Protein 6KY9 (pdb70)

Radius of gyration: 21.38 Å; Cα contacts (8 Å, |Δi|>4): 1194; chains: 3; bounding box: 53×60×52 Å

Organism: African swine fever virus (NCBI:txid10497)

B-factor: mean 18.31, std 10.38, range [3.38, 74.43]

Structure (mmCIF, N/CA/C/O backbone):
data_6KY9
#
_entry.id   6KY9
#
_cell.length_a   57.418
_cell.length_b   57.418
_cell.length_c   149.529
_cell.angle_alpha   90.000
_cell.angle_beta   90.000
_cell.angle_gamma   90.000
#
_symmetry.space_group_name_H-M   'P 43'
#
loop_
_entity.id
_entity.type
_entity.pdbx_description
1 polymer E165R
2 non-polymer "2'-DEOXYURIDINE 5'-MONOPHOSPHATE"
3 water water
#
loop_
_atom_site.group_PDB
_atom_site.id
_atom_site.type_symbol
_atom_site.label_atom_id
_atom_site.label_alt_id
_atom_site.label_comp_id
_atom_site.label_asym_id
_atom_site.label_entity_id
_atom_site.label_seq_id
_atom_site.pdbx_PDB_ins_code
_atom_site.Cartn_x
_atom_site.Cartn_y
_atom_site.Cartn_z
_atom_site.occupancy
_atom_site.B_iso_or_equiv
_atom_site.auth_seq_id
_atom_site.auth_comp_id
_atom_site.auth_asym_id
_atom_site.auth_atom_id
_atom_site.pdbx_PDB_model_num
ATOM 1 N N . ALA A 1 2 ? 26.928 -20.455 -1.125 1.00 29.75 2 ALA A N 1
ATOM 2 C CA . ALA A 1 2 ? 26.308 -19.558 -0.158 1.00 25.90 2 ALA A CA 1
ATOM 3 C C . ALA A 1 2 ? 24.803 -19.792 -0.083 1.00 17.04 2 ALA A C 1
ATOM 4 O O . ALA A 1 2 ? 24.206 -20.362 -0.996 1.00 17.35 2 ALA A O 1
ATOM 6 N N . THR A 1 3 ? 24.200 -19.351 1.018 1.00 13.13 3 THR A N 1
ATOM 7 C CA . THR A 1 3 ? 22.760 -19.429 1.220 1.00 12.25 3 THR A CA 1
ATOM 8 C C . THR A 1 3 ? 22.263 -18.058 1.647 1.00 9.38 3 THR A C 1
ATOM 9 O O . THR A 1 3 ? 22.801 -17.466 2.588 1.00 14.51 3 THR A O 1
ATOM 13 N N . ASN A 1 4 ? 21.244 -17.552 0.959 1.00 11.10 4 ASN A N 1
ATOM 14 C CA . ASN A 1 4 ? 20.746 -16.212 1.226 1.00 9.43 4 ASN A CA 1
ATOM 15 C C . ASN A 1 4 ? 19.227 -16.203 1.185 1.00 10.50 4 ASN A C 1
ATOM 16 O O . ASN A 1 4 ? 18.605 -16.920 0.398 1.00 10.85 4 ASN A O 1
ATOM 21 N N . PHE A 1 5 ? 18.642 -15.376 2.045 1.00 9.58 5 PHE A N 1
ATOM 22 C CA . PHE A 1 5 ? 17.210 -15.129 2.062 1.00 8.15 5 PHE A CA 1
ATOM 23 C C . PHE A 1 5 ? 16.914 -13.770 1.443 1.00 8.67 5 PHE A C 1
ATOM 24 O O . PHE A 1 5 ? 17.754 -12.867 1.448 1.00 10.66 5 PHE A O 1
ATOM 32 N N . PHE A 1 6 ? 15.706 -13.637 0.905 1.00 8.80 6 PHE A N 1
ATOM 33 C CA . PHE A 1 6 ? 15.230 -12.392 0.317 1.00 9.47 6 PHE A CA 1
ATOM 34 C C . PHE A 1 6 ? 13.826 -12.140 0.840 1.00 8.02 6 PHE A C 1
ATOM 35 O O . PHE A 1 6 ? 12.925 -12.951 0.606 1.00 9.99 6 PHE A O 1
ATOM 43 N N . ILE A 1 7 ? 13.646 -11.033 1.554 1.00 8.33 7 ILE A N 1
ATOM 44 C CA . ILE A 1 7 ? 12.389 -10.713 2.218 1.00 7.46 7 ILE A CA 1
ATOM 45 C C . ILE A 1 7 ? 11.892 -9.377 1.692 1.00 6.31 7 ILE A C 1
ATOM 46 O O . ILE A 1 7 ? 12.636 -8.390 1.688 1.00 8.06 7 ILE A O 1
ATOM 51 N N . GLN A 1 8 ? 10.634 -9.345 1.258 1.00 7.07 8 GLN A N 1
ATOM 52 C CA . GLN A 1 8 ? 10.039 -8.142 0.687 1.00 7.28 8 GLN A CA 1
ATOM 53 C C . GLN A 1 8 ? 8.759 -7.816 1.443 1.00 6.75 8 GLN A C 1
ATOM 54 O O . GLN A 1 8 ? 7.821 -8.640 1.455 1.00 5.79 8 GLN A O 1
ATOM 60 N N . PRO A 1 9 ? 8.665 -6.652 2.081 1.00 6.80 9 PRO A N 1
ATOM 61 C CA . PRO A 1 9 ? 7.400 -6.259 2.708 1.00 6.82 9 PRO A CA 1
ATOM 62 C C . PRO A 1 9 ? 6.382 -5.862 1.651 1.00 8.94 9 PRO A C 1
ATOM 63 O O . PRO A 1 9 ? 6.723 -5.249 0.637 1.00 9.17 9 PRO A O 1
ATOM 67 N N . ILE A 1 10 ? 5.120 -6.225 1.887 1.00 10.40 10 ILE A N 1
ATOM 68 C CA . ILE A 1 10 ? 4.061 -5.940 0.929 1.00 11.87 10 ILE A CA 1
ATOM 69 C C . ILE A 1 10 ? 2.931 -5.117 1.539 1.00 17.10 10 ILE A C 1
ATOM 70 O O . ILE A 1 10 ? 1.873 -4.981 0.924 1.00 27.84 10 ILE A O 1
ATOM 75 N N . THR A 1 11 ? 3.129 -4.559 2.735 1.00 18.59 11 THR A N 1
ATOM 76 C CA . THR A 1 11 ? 2.181 -3.615 3.318 1.00 22.17 11 THR A CA 1
ATOM 77 C C . THR A 1 11 ? 2.944 -2.472 3.974 1.00 27.46 11 THR A C 1
ATOM 78 O O . THR A 1 11 ? 4.171 -2.505 4.104 1.00 22.28 11 THR A O 1
ATOM 82 N N . GLU A 1 12 ? 2.190 -1.455 4.399 1.00 24.52 12 GLU A N 1
ATOM 83 C CA . GLU A 1 12 ? 2.789 -0.294 5.051 1.00 19.57 12 GLU A CA 1
ATOM 84 C C . GLU A 1 12 ? 3.379 -0.663 6.404 1.00 20.13 12 GLU A C 1
ATOM 85 O O . GLU A 1 12 ? 4.520 -0.301 6.716 1.00 21.61 12 GLU A O 1
ATOM 91 N N . GLU A 1 13 ? 2.605 -1.369 7.231 1.00 18.84 13 GLU A N 1
ATOM 92 C CA . GLU A 1 13 ? 3.107 -1.791 8.533 1.00 22.46 13 GLU A CA 1
ATOM 93 C C . GLU A 1 13 ? 4.331 -2.685 8.393 1.00 25.68 13 GLU A C 1
ATOM 94 O O . GLU A 1 13 ? 5.236 -2.635 9.235 1.00 25.97 13 GLU A O 1
ATOM 100 N N . ALA A 1 14 ? 4.382 -3.500 7.337 1.00 18.20 14 ALA A N 1
ATOM 101 C CA . ALA A 1 14 ? 5.531 -4.375 7.138 1.00 17.44 14 ALA A CA 1
ATOM 102 C C . ALA A 1 14 ? 6.776 -3.580 6.763 1.00 11.71 14 ALA A C 1
ATOM 103 O O . ALA A 1 14 ? 7.888 -3.931 7.173 1.00 12.12 14 ALA A O 1
ATOM 105 N N . GLU A 1 15 ? 6.611 -2.502 5.991 1.00 13.06 15 GLU A N 1
ATOM 106 C CA . GLU A 1 15 ? 7.766 -1.700 5.597 1.00 12.01 15 GLU A CA 1
ATOM 107 C C . GLU A 1 15 ? 8.466 -1.090 6.804 1.00 15.44 15 GLU A C 1
ATOM 108 O O . GLU A 1 15 ? 9.691 -0.916 6.787 1.00 14.65 15 GLU A O 1
ATOM 114 N N . ALA A 1 16 ? 7.712 -0.768 7.858 1.00 13.45 16 ALA A N 1
ATOM 115 C CA . ALA A 1 16 ? 8.316 -0.184 9.051 1.00 16.51 16 ALA A CA 1
ATOM 116 C C . ALA A 1 16 ? 9.297 -1.142 9.714 1.00 15.42 16 ALA A C 1
ATOM 117 O O . ALA A 1 16 ? 10.282 -0.702 10.317 1.00 17.98 16 ALA A O 1
ATOM 119 N N . TYR A 1 17 ? 9.051 -2.448 9.614 1.00 12.24 17 TYR A N 1
ATOM 120 C CA . TYR A 1 17 ? 9.933 -3.444 10.203 1.00 11.47 17 TYR A CA 1
ATOM 121 C C . TYR A 1 17 ? 10.927 -4.027 9.208 1.00 9.09 17 TYR A C 1
ATOM 122 O O . TYR A 1 17 ? 11.889 -4.680 9.629 1.00 11.89 17 TYR A O 1
ATOM 131 N N . TYR A 1 18 ? 10.737 -3.789 7.912 1.00 11.27 18 TYR A N 1
ATOM 132 C CA . TYR A 1 18 ? 11.615 -4.314 6.868 1.00 11.46 18 TYR A CA 1
ATOM 133 C C . TYR A 1 18 ? 12.080 -3.185 5.954 1.00 12.24 18 TYR A C 1
ATOM 134 O O . TYR A 1 18 ? 11.671 -3.103 4.790 1.00 11.62 18 TYR A O 1
ATOM 143 N N . PRO A 1 19 ? 12.941 -2.297 6.446 1.00 13.35 19 PRO A N 1
ATOM 144 C CA . PRO A 1 19 ? 13.550 -1.303 5.562 1.00 17.21 19 PRO A CA 1
ATOM 145 C C . PRO A 1 19 ? 14.621 -1.951 4.704 1.00 12.08 19 PRO A C 1
ATOM 146 O O . PRO A 1 19 ? 15.242 -2.940 5.124 1.00 13.05 19 PRO A O 1
ATOM 150 N N . PRO A 1 20 ? 14.858 -1.437 3.498 1.00 8.71 20 PRO A N 1
ATOM 151 C CA . PRO A 1 20 ? 15.855 -2.058 2.614 1.00 13.16 20 PRO A CA 1
ATOM 152 C C . PRO A 1 20 ? 17.225 -2.114 3.276 1.00 16.84 20 PRO A C 1
ATOM 153 O O . PRO A 1 20 ? 17.746 -1.103 3.751 1.00 16.90 20 PRO A O 1
ATOM 157 N N . SER A 1 21 ? 17.802 -3.313 3.307 1.00 13.54 21 SER A N 1
ATOM 158 C CA . SER A 1 21 ? 19.093 -3.535 3.947 1.00 17.31 21 SER A CA 1
ATOM 159 C C . SER A 1 21 ? 19.597 -4.915 3.550 1.00 16.61 21 SER A C 1
ATOM 160 O O . SER A 1 21 ? 18.850 -5.747 3.029 1.00 16.37 21 SER A O 1
ATOM 163 N N . VAL A 1 22 ? 20.885 -5.139 3.794 1.00 16.84 22 VAL A N 1
ATOM 164 C CA . VAL A 1 22 ? 21.516 -6.446 3.642 1.00 14.36 22 VAL A CA 1
ATOM 165 C C . VAL A 1 22 ? 22.011 -6.849 5.023 1.00 24.23 22 VAL A C 1
ATOM 166 O O . VAL A 1 22 ? 22.932 -6.226 5.565 1.00 28.62 22 VAL A O 1
ATOM 170 N N . ILE A 1 23 ? 21.398 -7.876 5.602 1.00 17.29 23 ILE A N 1
ATOM 171 C CA . ILE A 1 23 ? 21.688 -8.292 6.970 1.00 17.92 23 ILE A CA 1
ATOM 172 C C . ILE A 1 23 ? 22.625 -9.491 6.937 1.00 21.50 23 ILE A C 1
ATOM 173 O O . ILE A 1 23 ? 22.357 -10.483 6.249 1.00 23.20 23 ILE A O 1
ATOM 178 N N . THR A 1 24 ? 23.725 -9.399 7.681 1.00 27.58 24 THR A N 1
ATOM 179 C CA . THR A 1 24 ? 24.708 -10.469 7.764 1.00 26.00 24 THR A CA 1
ATOM 180 C C . THR A 1 24 ? 24.438 -11.341 8.985 1.00 29.16 24 THR A C 1
ATOM 181 O O . THR A 1 24 ? 24.090 -10.840 10.056 1.00 34.35 24 THR A O 1
ATOM 185 N N . ASN A 1 25 ? 24.581 -12.653 8.809 1.00 19.12 25 ASN A N 1
ATOM 186 C CA . ASN A 1 25 ? 24.371 -13.615 9.892 1.00 24.64 25 ASN A CA 1
ATOM 187 C C . ASN A 1 25 ? 25.718 -14.047 10.475 1.00 18.82 25 ASN A C 1
ATOM 188 O O . ASN A 1 25 ? 26.165 -15.185 10.329 1.00 19.10 25 ASN A O 1
ATOM 193 N N . LYS A 1 26 ? 26.370 -13.104 11.157 1.00 30.07 26 LYS A N 1
ATOM 194 C CA . LYS A 1 26 ? 27.700 -13.388 11.685 1.00 27.01 26 LYS A CA 1
ATOM 195 C C . LYS A 1 26 ? 27.647 -14.328 12.884 1.00 26.47 26 LYS A C 1
ATOM 196 O O . LYS A 1 26 ? 28.611 -15.061 13.135 1.00 30.55 26 LYS A O 1
ATOM 202 N N . ARG A 1 27 ? 26.539 -14.335 13.627 1.00 30.62 27 ARG A N 1
ATOM 203 C CA . ARG A 1 27 ? 26.358 -15.338 14.669 1.00 30.31 27 ARG A CA 1
ATOM 204 C C . ARG A 1 27 ? 26.071 -16.719 14.097 1.00 27.30 27 ARG A C 1
ATOM 205 O O . ARG A 1 27 ? 26.140 -17.706 14.840 1.00 27.34 27 ARG A O 1
ATOM 213 N N . LYS A 1 28 ? 25.733 -16.798 12.808 1.00 21.39 28 LYS A N 1
ATOM 214 C CA . LYS A 1 28 ? 25.575 -18.061 12.093 1.00 18.65 28 LYS A CA 1
ATOM 215 C C . LYS A 1 28 ? 24.451 -18.906 12.687 1.00 22.26 28 LYS A C 1
ATOM 216 O O . LYS A 1 28 ? 24.556 -20.128 12.831 1.00 22.21 28 LYS A O 1
ATOM 222 N N . ASP A 1 29 ? 23.356 -18.237 13.027 1.00 14.10 29 ASP A N 1
ATOM 223 C CA . ASP A 1 29 ? 22.147 -18.928 13.432 1.00 16.50 29 ASP A CA 1
ATOM 224 C C . ASP A 1 29 ? 21.467 -19.558 12.224 1.00 12.11 29 ASP A C 1
ATOM 225 O O . ASP A 1 29 ? 21.625 -19.110 11.085 1.00 17.37 29 ASP A O 1
ATOM 230 N N . LEU A 1 30 ? 20.698 -20.612 12.487 1.00 13.09 30 LEU A N 1
ATOM 231 C CA . LEU A 1 30 ? 20.043 -21.332 11.406 1.00 10.51 30 LEU A CA 1
ATOM 232 C C . LEU A 1 30 ? 18.726 -20.688 10.995 1.00 8.46 30 LEU A C 1
ATOM 233 O O . LEU A 1 30 ? 18.312 -20.826 9.839 1.00 11.60 30 LEU A O 1
ATOM 238 N N . GLY A 1 31 ? 18.063 -19.983 11.909 1.00 9.59 31 GLY A N 1
ATOM 239 C CA . GLY A 1 31 ? 16.749 -19.420 11.658 1.00 8.42 31 GLY A CA 1
ATOM 240 C C . GLY A 1 31 ? 16.804 -17.921 11.443 1.00 11.68 31 GLY A C 1
ATOM 241 O O . GLY A 1 31 ? 17.613 -17.222 12.055 1.00 11.30 31 GLY A O 1
ATOM 242 N N . VAL A 1 32 ? 15.932 -17.431 10.568 1.00 8.70 32 VAL A N 1
ATOM 243 C CA . VAL A 1 32 ? 15.787 -16.007 10.294 1.00 7.54 32 VAL A CA 1
ATOM 244 C C . VAL A 1 32 ? 14.487 -15.553 10.944 1.00 7.07 32 VAL A C 1
ATOM 245 O O . VAL A 1 32 ? 13.395 -15.945 10.509 1.00 9.02 32 VAL A O 1
ATOM 249 N N . ASP A 1 33 ? 14.599 -14.726 11.982 1.00 8.44 33 ASP A N 1
ATOM 250 C CA . ASP A 1 33 ? 13.419 -14.247 12.692 1.00 8.56 33 ASP A CA 1
ATOM 251 C C . ASP A 1 33 ? 12.607 -13.298 11.815 1.00 11.62 33 ASP A C 1
ATOM 252 O O . ASP A 1 33 ? 13.157 -12.492 11.062 1.00 11.06 33 ASP A O 1
ATOM 257 N N . VAL A 1 34 ? 11.281 -13.389 11.928 1.00 8.01 34 VAL A N 1
ATOM 258 C CA . VAL A 1 34 ? 10.372 -12.648 11.053 1.00 5.76 34 VAL A CA 1
ATOM 259 C C . VAL A 1 34 ? 9.219 -12.102 11.887 1.00 7.91 34 VAL A C 1
ATOM 260 O O . VAL A 1 34 ? 8.662 -12.809 12.733 1.00 8.34 34 VAL A O 1
ATOM 264 N N . TYR A 1 35 ? 8.856 -10.843 11.636 1.00 8.10 35 TYR A N 1
ATOM 265 C CA . TYR A 1 35 ? 7.990 -10.071 12.522 1.00 7.14 35 TYR A CA 1
ATOM 266 C C . TYR A 1 35 ? 6.505 -10.334 12.275 1.00 9.66 35 TYR A C 1
ATOM 267 O O . TYR A 1 35 ? 6.095 -10.818 11.218 1.00 12.30 35 TYR A O 1
ATOM 276 N N . CYS A 1 36 ? 5.696 -9.963 13.268 1.00 9.58 36 CYS A N 1
ATOM 277 C CA . CYS A 1 36 ? 4.250 -9.963 13.105 1.00 9.69 36 CYS A CA 1
ATOM 278 C C . CYS A 1 36 ? 3.771 -8.704 12.383 1.00 15.32 36 CYS A C 1
ATOM 279 O O . CYS A 1 36 ? 2.781 -8.759 11.643 1.00 21.84 36 CYS A O 1
ATOM 282 N N . CYS A 1 37 ? 4.452 -7.572 12.604 1.00 20.56 37 CYS A N 1
ATOM 283 C CA . CYS A 1 37 ? 4.252 -6.302 11.906 1.00 20.26 37 CYS A CA 1
ATOM 284 C C . CYS A 1 37 ? 2.982 -5.566 12.322 1.00 20.44 37 CYS A C 1
ATOM 285 O O . CYS A 1 37 ? 2.796 -4.399 11.958 1.00 19.68 37 CYS A O 1
ATOM 288 N N . SER A 1 38 ? 2.116 -6.212 13.099 1.00 17.92 38 SER A N 1
ATOM 289 C CA . SER A 1 38 ? 0.873 -5.594 13.541 1.00 19.85 38 SER A CA 1
ATOM 290 C C . SER A 1 38 ? 0.384 -6.299 14.795 1.00 17.89 38 SER A C 1
ATOM 291 O O . SER A 1 38 ? 0.515 -7.521 14.917 1.00 18.00 38 SER A O 1
ATOM 294 N N . ASP A 1 39 ? -0.170 -5.520 15.720 1.00 16.21 39 ASP A N 1
ATOM 295 C CA . ASP A 1 39 ? -0.836 -6.102 16.875 1.00 16.69 39 ASP A CA 1
ATOM 296 C C . ASP A 1 39 ? -1.972 -7.003 16.412 1.00 16.78 39 ASP A C 1
ATOM 297 O O . ASP A 1 39 ? -2.685 -6.689 15.455 1.00 18.38 39 ASP A O 1
ATOM 302 N N . LEU A 1 40 ? -2.136 -8.134 17.092 1.00 13.69 40 LEU A N 1
ATOM 303 C CA . LEU A 1 40 ? -3.210 -9.056 16.765 1.00 12.06 40 LEU A CA 1
ATOM 304 C C . LEU A 1 40 ? -3.567 -9.862 18.003 1.00 6.85 40 LEU A C 1
ATOM 305 O O . LEU A 1 40 ? -2.737 -10.064 18.893 1.00 10.05 40 LEU A O 1
ATOM 310 N N . VAL A 1 41 ? -4.816 -10.313 18.052 1.00 8.06 41 VAL A N 1
ATOM 311 C CA . VAL A 1 41 ? -5.313 -11.145 19.140 1.00 6.79 41 VAL A CA 1
ATOM 312 C C . VAL A 1 41 ? -5.553 -12.539 18.583 1.00 7.38 41 VAL A C 1
ATOM 313 O O . VAL A 1 41 ? -6.292 -12.708 17.605 1.00 11.79 41 VAL A O 1
ATOM 317 N N . LEU A 1 42 ? -4.919 -13.535 19.195 1.00 5.44 42 LEU A N 1
ATOM 318 C CA . LEU A 1 42 ? -5.086 -14.927 18.797 1.00 8.18 42 LEU A CA 1
ATOM 319 C C . LEU A 1 42 ? -6.213 -15.535 19.622 1.00 6.96 42 LEU A C 1
ATOM 320 O O . LEU A 1 42 ? -6.089 -15.682 20.842 1.00 7.49 42 LEU A O 1
ATOM 325 N N . GLN A 1 43 ? -7.313 -15.878 18.960 1.00 6.80 43 GLN A N 1
ATOM 326 C CA . GLN A 1 43 ? -8.442 -16.501 19.627 1.00 11.72 43 GLN A CA 1
ATOM 327 C C . GLN A 1 43 ? -8.150 -17.972 19.902 1.00 9.13 43 GLN A C 1
ATOM 328 O O . GLN A 1 43 ? -7.320 -18.585 19.226 1.00 7.50 43 GLN A O 1
ATOM 334 N N . PRO A 1 44 ? -8.805 -18.558 20.905 1.00 7.83 44 PRO A N 1
ATOM 335 C CA . PRO A 1 44 ? -8.690 -20.006 21.107 1.00 6.05 44 PRO A CA 1
ATOM 336 C C . PRO A 1 44 ? -9.030 -20.755 19.825 1.00 7.07 44 PRO A C 1
ATOM 337 O O . PRO A 1 44 ? -9.957 -20.391 19.098 1.00 9.63 44 PRO A O 1
ATOM 341 N N . GLY A 1 45 ? -8.249 -21.791 19.533 1.00 7.46 45 GLY A N 1
ATOM 342 C CA . GLY A 1 45 ? -8.415 -22.525 18.295 1.00 9.16 45 GLY A CA 1
ATOM 343 C C . GLY A 1 45 ? -7.510 -22.022 17.189 1.00 9.09 45 GLY A C 1
ATOM 344 O O . GLY A 1 45 ? -6.456 -21.437 17.460 1.00 6.76 45 GLY A O 1
ATOM 345 N N . LEU A 1 46 ? -7.921 -22.223 15.940 1.00 6.42 46 LEU A N 1
ATOM 346 C CA . LEU A 1 46 ? -7.083 -21.891 14.796 1.00 6.10 46 LEU A CA 1
ATOM 347 C C . LEU A 1 46 ? -7.114 -20.397 14.498 1.00 5.64 46 LEU A C 1
ATOM 348 O O . LEU A 1 46 ? -8.173 -19.763 14.529 1.00 8.12 46 LEU A O 1
ATOM 353 N N . ASN A 1 47 ? -5.940 -19.842 14.197 1.00 4.85 47 ASN A N 1
ATOM 354 C CA . ASN A 1 47 ? -5.795 -18.457 13.769 1.00 6.84 47 ASN A CA 1
ATOM 355 C C . ASN A 1 47 ? -4.951 -18.416 12.505 1.00 8.34 47 ASN A C 1
ATOM 356 O O . ASN A 1 47 ? -3.866 -19.006 12.461 1.00 8.46 47 ASN A O 1
ATOM 361 N N . ILE A 1 48 ? -5.444 -17.722 11.486 1.00 9.13 48 ILE A N 1
ATOM 362 C CA . ILE A 1 48 ? -4.676 -17.472 10.272 1.00 10.94 48 ILE A CA 1
ATOM 363 C C . ILE A 1 48 ? -3.969 -16.134 10.434 1.00 11.58 48 ILE A C 1
AT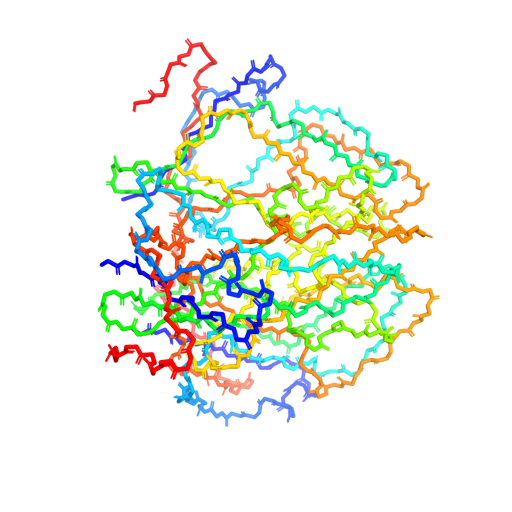OM 364 O O . ILE A 1 48 ? -4.619 -15.097 10.607 1.00 16.35 48 ILE A O 1
ATOM 369 N N . VAL A 1 49 ? -2.640 -16.152 10.384 1.00 9.16 49 VAL A N 1
ATOM 370 C CA . VAL A 1 49 ? -1.828 -14.959 10.586 1.00 8.78 49 VAL A CA 1
ATOM 371 C C . VAL A 1 49 ? -1.077 -14.670 9.296 1.00 10.14 49 VAL A C 1
ATOM 372 O O . VAL A 1 49 ? -0.323 -15.519 8.804 1.00 11.03 49 VAL A O 1
ATOM 376 N N . ARG A 1 50 ? -1.281 -13.477 8.751 1.00 9.53 50 ARG A N 1
ATOM 377 C CA . ARG A 1 50 ? -0.552 -13.033 7.574 1.00 9.18 50 ARG A CA 1
ATOM 378 C C . ARG A 1 50 ? 0.736 -12.349 8.012 1.00 13.49 50 ARG A C 1
ATOM 379 O O . ARG A 1 50 ? 0.722 -11.503 8.912 1.00 13.25 50 ARG A O 1
ATOM 387 N N . LEU A 1 51 ? 1.848 -12.726 7.386 1.00 8.23 51 LEU A N 1
ATOM 388 C CA . LEU A 1 51 ? 3.140 -12.149 7.725 1.00 7.35 51 LEU A CA 1
ATOM 389 C C . LEU A 1 51 ? 3.478 -10.921 6.891 1.00 9.17 51 LEU A C 1
ATOM 390 O O . LEU A 1 51 ? 4.477 -10.255 7.181 1.00 9.71 51 LEU A O 1
ATOM 395 N N . HIS A 1 52 ? 2.675 -10.616 5.870 1.00 8.77 52 HIS A N 1
ATOM 396 C CA . HIS A 1 52 ? 2.804 -9.388 5.084 1.00 11.10 52 HIS A CA 1
ATOM 397 C C . HIS A 1 52 ? 4.156 -9.293 4.387 1.00 11.29 52 HIS A C 1
ATOM 398 O O . HIS A 1 52 ? 4.678 -8.197 4.169 1.00 9.05 52 HIS A O 1
ATOM 405 N N . ILE A 1 53 ? 4.732 -10.438 4.025 1.00 6.58 53 ILE A N 1
ATOM 406 C CA . ILE A 1 53 ? 6.007 -10.481 3.322 1.00 4.90 53 ILE A CA 1
ATOM 407 C C . ILE A 1 53 ? 5.950 -11.552 2.244 1.00 7.27 53 ILE A C 1
ATOM 408 O O . ILE A 1 53 ? 5.226 -12.545 2.363 1.00 6.05 53 ILE A O 1
ATOM 413 N N . LYS A 1 54 ? 6.712 -11.331 1.179 1.00 6.44 54 LYS A N 1
ATOM 414 C CA . LYS A 1 54 ? 7.042 -12.361 0.206 1.00 7.56 54 LYS A CA 1
ATOM 415 C C . LYS A 1 54 ? 8.514 -12.708 0.376 1.00 4.84 54 LYS A C 1
ATOM 416 O O . LYS A 1 54 ? 9.348 -11.818 0.567 1.00 8.03 54 LYS A O 1
ATOM 422 N N . VAL A 1 55 ? 8.832 -13.999 0.341 1.00 5.26 55 VAL A N 1
ATOM 423 C CA . VAL A 1 55 ? 10.166 -14.471 0.686 1.00 8.83 55 VAL A CA 1
ATOM 424 C C . VAL A 1 55 ? 10.681 -15.397 -0.405 1.00 6.08 55 VAL A C 1
ATOM 425 O O . VAL A 1 55 ? 9.928 -16.208 -0.956 1.00 8.24 55 VAL A O 1
ATOM 429 N N . ALA A 1 56 ? 11.966 -15.264 -0.724 1.00 7.45 56 ALA A N 1
ATOM 430 C CA . ALA A 1 56 ? 12.675 -16.226 -1.550 1.00 8.57 56 ALA A CA 1
ATOM 431 C C . ALA A 1 56 ? 13.927 -16.681 -0.815 1.00 9.23 56 ALA A C 1
ATOM 432 O O . ALA A 1 56 ? 14.501 -15.941 -0.010 1.00 9.42 56 ALA A O 1
ATOM 434 N N . CYS A 1 57 ? 14.339 -17.912 -1.092 1.00 8.47 57 CYS A N 1
ATOM 435 C CA . CYS A 1 57 ? 15.580 -18.456 -0.571 1.00 6.04 57 CYS A CA 1
ATOM 436 C C . CYS A 1 57 ? 16.401 -18.969 -1.744 1.00 5.94 57 CYS A C 1
ATOM 437 O O . CYS A 1 57 ? 15.852 -19.450 -2.737 1.00 8.31 57 CYS A O 1
ATOM 440 N N . GLU A 1 58 ? 17.721 -18.842 -1.638 1.00 9.78 58 GLU A N 1
ATOM 441 C CA . GLU A 1 58 ? 18.608 -19.329 -2.681 1.00 12.31 58 GLU A CA 1
ATOM 442 C C . GLU A 1 58 ? 19.786 -20.051 -2.051 1.00 11.12 58 GLU A C 1
ATOM 443 O O . GLU A 1 58 ? 20.258 -19.670 -0.977 1.00 11.53 58 GLU A O 1
ATOM 449 N N . HIS A 1 59 ? 20.245 -21.105 -2.725 1.00 11.54 59 HIS A N 1
ATOM 450 C CA . HIS A 1 59 ? 21.411 -21.867 -2.298 1.00 11.83 59 HIS A CA 1
ATOM 451 C C . HIS A 1 59 ? 22.267 -22.163 -3.519 1.00 10.57 59 HIS A C 1
ATOM 452 O O . HIS A 1 59 ? 21.773 -22.733 -4.497 1.00 13.63 59 HIS A O 1
ATOM 459 N N . MET A 1 60 ? 23.539 -21.771 -3.457 1.00 16.10 60 MET A N 1
ATOM 460 C CA . MET A 1 60 ? 24.493 -21.985 -4.550 1.00 23.56 60 MET A CA 1
ATOM 461 C C . MET A 1 60 ? 23.958 -21.438 -5.873 1.00 23.84 60 MET A C 1
ATOM 462 O O . MET A 1 60 ? 24.091 -22.059 -6.930 1.00 21.98 60 MET A O 1
ATOM 467 N N . GLY A 1 61 ? 23.338 -20.261 -5.810 1.00 20.97 61 GLY A N 1
ATOM 468 C CA . GLY A 1 61 ? 22.848 -19.588 -6.993 1.00 18.78 61 GLY A CA 1
ATOM 469 C C . GLY A 1 61 ? 21.517 -20.073 -7.522 1.00 18.06 61 GLY A C 1
ATOM 470 O O . GLY A 1 61 ? 21.063 -19.568 -8.556 1.00 25.01 61 GLY A O 1
ATOM 471 N N . LYS A 1 62 ? 20.871 -21.027 -6.856 1.00 16.62 62 LYS A N 1
ATOM 472 C CA . LYS A 1 62 ? 19.600 -21.578 -7.306 1.00 12.29 62 LYS A CA 1
ATOM 473 C C . LYS A 1 62 ? 18.522 -21.306 -6.266 1.00 13.00 62 LYS A C 1
ATOM 474 O O . LYS A 1 62 ? 18.773 -21.413 -5.063 1.00 15.46 62 LYS A O 1
ATOM 480 N N . LYS A 1 63 ? 17.323 -20.958 -6.728 1.00 13.33 63 LYS A N 1
ATOM 481 C CA . LYS A 1 63 ? 16.209 -20.765 -5.809 1.00 12.83 63 LYS A CA 1
ATOM 482 C C . LYS A 1 63 ? 15.902 -22.074 -5.093 1.00 12.97 63 LYS A C 1
ATOM 483 O O . LYS A 1 63 ? 15.861 -23.137 -5.713 1.00 13.10 63 LYS A O 1
ATOM 489 N N . CYS A 1 64 ? 15.693 -22.012 -3.781 1.00 6.77 64 CYS A N 1
ATOM 490 C CA . CYS A 1 64 ? 15.340 -23.226 -3.059 1.00 8.39 64 CYS A CA 1
ATOM 491 C C . CYS A 1 64 ? 14.070 -22.977 -2.257 1.00 11.59 64 CYS A C 1
ATOM 492 O O . CYS A 1 64 ? 13.492 -21.884 -2.266 1.00 10.98 64 CYS A O 1
ATOM 495 N N . GLY A 1 65 ? 13.648 -24.019 -1.541 1.00 7.92 65 GLY A N 1
ATOM 496 C CA . GLY A 1 65 ? 12.591 -23.892 -0.566 1.00 8.32 65 GLY A CA 1
ATOM 497 C C . GLY A 1 65 ? 13.124 -23.488 0.792 1.00 8.98 65 GLY A C 1
ATOM 498 O O . GLY A 1 65 ? 14.320 -23.279 0.995 1.00 7.55 65 GLY A O 1
ATOM 499 N N . PHE A 1 66 ? 12.205 -23.367 1.742 1.00 5.74 66 PHE A N 1
ATOM 500 C CA . PHE A 1 66 ? 12.592 -23.110 3.123 1.00 6.94 66 PHE A CA 1
ATOM 501 C C . PHE A 1 66 ? 11.458 -23.567 4.030 1.00 6.56 66 PHE A C 1
ATOM 502 O O . PHE A 1 66 ? 10.403 -24.012 3.568 1.00 5.76 66 PHE A O 1
ATOM 510 N N . LYS A 1 67 ? 11.695 -23.472 5.333 1.00 4.56 67 LYS A N 1
ATOM 511 C CA . LYS A 1 67 ? 10.791 -24.027 6.327 1.00 5.52 67 LYS A CA 1
ATOM 512 C C . LYS A 1 67 ? 10.469 -22.974 7.375 1.00 6.19 67 LYS A C 1
ATOM 513 O O . LYS A 1 67 ? 11.331 -22.174 7.751 1.00 8.25 67 LYS A O 1
ATOM 519 N N . ILE A 1 68 ? 9.223 -22.970 7.834 1.00 6.57 68 ILE A N 1
ATOM 520 C CA . ILE A 1 68 ? 8.776 -22.070 8.890 1.00 7.06 68 ILE A CA 1
ATOM 521 C C . ILE A 1 68 ? 8.724 -22.866 10.185 1.00 5.30 68 ILE A C 1
ATOM 522 O O . ILE A 1 68 ? 7.995 -23.859 10.282 1.00 6.56 68 ILE A O 1
ATOM 527 N N . MET A 1 69 ? 9.499 -22.440 11.177 1.00 8.40 69 MET A N 1
ATOM 528 C CA . MET A 1 69 ? 9.563 -23.117 12.464 1.00 9.23 69 MET A CA 1
ATOM 529 C C . MET A 1 69 ? 9.227 -22.142 13.580 1.00 7.28 69 MET A C 1
ATOM 530 O O . MET A 1 69 ? 9.631 -20.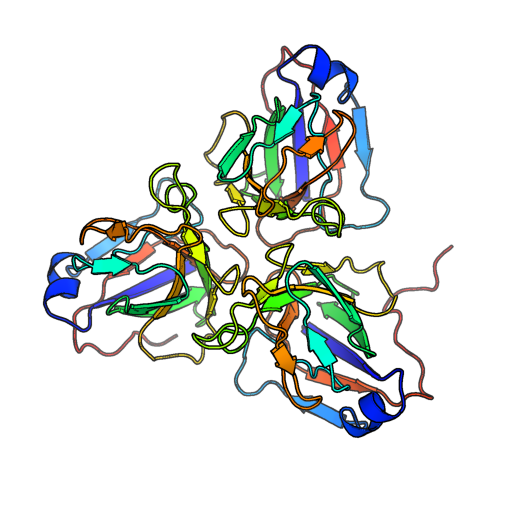977 13.542 1.00 7.17 69 MET A O 1
ATOM 535 N N . ALA A 1 70 ? 8.488 -22.625 14.574 1.00 7.62 70 ALA A N 1
ATOM 536 C CA . ALA A 1 70 ? 8.236 -21.820 15.759 1.00 5.02 70 ALA A CA 1
ATOM 537 C C . ALA A 1 70 ? 9.544 -21.520 16.481 1.00 7.45 70 ALA A C 1
ATOM 538 O O . ALA A 1 70 ? 10.451 -22.354 16.533 1.00 10.98 70 ALA A O 1
ATOM 540 N N . ARG A 1 71 ? 9.649 -20.314 17.022 1.00 5.33 71 ARG A N 1
ATOM 541 C CA . ARG A 1 71 ? 10.718 -20.027 17.962 1.00 6.95 71 ARG A CA 1
ATOM 542 C C . ARG A 1 71 ? 10.344 -20.602 19.320 1.00 8.65 71 ARG A C 1
ATOM 543 O O . ARG A 1 71 ? 9.164 -20.774 19.635 1.00 8.64 71 ARG A O 1
ATOM 551 N N . SER A 1 72 ? 11.360 -20.928 20.121 1.00 10.16 72 SER A N 1
ATOM 552 C CA A SER A 1 72 ? 11.090 -21.477 21.446 0.44 10.77 72 SER A CA 1
ATOM 553 C CA B SER A 1 72 ? 11.091 -21.479 21.445 0.56 10.76 72 SER A CA 1
ATOM 554 C C . SER A 1 72 ? 10.309 -20.497 22.308 1.00 11.65 72 SER A C 1
ATOM 555 O O . SER A 1 72 ? 9.580 -20.913 23.215 1.00 15.86 72 SER A O 1
ATOM 560 N N . SER A 1 73 ? 10.441 -19.197 22.035 1.00 9.84 73 SER A N 1
ATOM 561 C CA . SER A 1 73 ? 9.727 -18.166 22.774 1.00 9.23 73 SER A CA 1
ATOM 562 C C . SER A 1 73 ? 8.260 -18.056 22.380 1.00 13.18 73 SER A C 1
ATOM 563 O O . SER A 1 73 ? 7.520 -17.315 23.035 1.00 10.47 73 SER A O 1
ATOM 566 N N . MET A 1 74 ? 7.822 -18.764 21.336 1.00 8.69 74 MET A N 1
ATOM 567 C CA . MET A 1 74 ? 6.444 -18.618 20.878 1.00 7.22 74 MET A CA 1
ATOM 568 C C . MET A 1 74 ? 5.456 -19.162 21.907 1.00 10.67 74 MET A C 1
ATOM 569 O O . MET A 1 74 ? 4.415 -18.547 22.157 1.00 9.50 74 MET A O 1
ATOM 574 N N . CYS A 1 75 ? 5.752 -20.309 22.511 1.00 7.35 75 CYS A N 1
ATOM 575 C CA . CYS A 1 75 ? 4.868 -20.913 23.495 1.00 8.53 75 CYS A CA 1
ATOM 576 C C . CYS A 1 75 ? 5.398 -20.602 24.891 1.00 7.54 75 CYS A C 1
ATOM 577 O O . CYS A 1 75 ? 6.553 -20.898 25.204 1.00 7.90 75 CYS A O 1
ATOM 580 N N . THR A 1 76 ? 4.556 -19.980 25.720 1.00 5.97 76 THR A N 1
ATOM 581 C CA . THR A 1 76 ? 4.894 -19.654 27.093 1.00 6.48 76 THR A CA 1
ATOM 582 C C . THR A 1 76 ? 3.708 -20.002 27.985 1.00 7.65 76 THR A C 1
ATOM 583 O O . THR A 1 76 ? 2.641 -20.411 27.515 1.00 8.29 76 THR A O 1
ATOM 587 N N . HIS A 1 77 ? 3.903 -19.840 29.298 1.00 7.37 77 HIS A N 1
ATOM 588 C CA . HIS A 1 77 ? 2.820 -20.073 30.249 1.00 8.08 77 HIS A CA 1
ATOM 589 C C . HIS A 1 77 ? 1.701 -19.051 30.121 1.00 12.08 77 HIS A C 1
ATOM 590 O O . HIS A 1 77 ? 0.632 -19.255 30.702 1.00 17.74 77 HIS A O 1
ATOM 597 N N . GLU A 1 78 ? 1.924 -17.964 29.386 1.00 10.84 78 GLU A N 1
ATOM 598 C CA . GLU A 1 78 ? 0.900 -16.967 29.123 1.00 10.65 78 GLU A CA 1
ATOM 599 C C . GLU A 1 78 ? 0.293 -17.102 27.733 1.00 10.99 78 GLU A C 1
ATOM 600 O O . GLU A 1 78 ? -0.647 -16.368 27.409 1.00 12.23 78 GLU A O 1
ATOM 606 N N . ARG A 1 79 ? 0.809 -18.008 26.902 1.00 9.25 79 ARG A N 1
ATOM 607 C CA . ARG A 1 79 ? 0.235 -18.228 25.575 1.00 8.59 79 ARG A CA 1
ATOM 608 C C . ARG A 1 79 ? 0.590 -19.638 25.114 1.00 7.48 79 ARG A C 1
ATOM 609 O O . ARG A 1 79 ? 1.745 -19.908 24.768 1.00 7.83 79 ARG A O 1
ATOM 617 N N . LEU A 1 80 ? -0.402 -20.529 25.110 1.00 8.48 80 LEU A N 1
ATOM 618 C CA . LEU A 1 80 ? -0.215 -21.917 24.684 1.00 7.96 80 LEU A CA 1
ATOM 619 C C . LEU A 1 80 ? -0.402 -21.979 23.170 1.00 9.46 80 LEU A C 1
ATOM 620 O O . LEU A 1 80 ? -1.458 -22.351 22.654 1.00 8.71 80 LEU A O 1
ATOM 625 N N . LEU A 1 81 ? 0.649 -21.602 22.449 1.00 4.92 81 LEU A N 1
ATOM 626 C CA . LEU A 1 81 ? 0.594 -21.465 20.999 1.00 3.73 81 LEU A CA 1
ATOM 627 C C . LEU A 1 81 ? 1.466 -22.513 20.322 1.00 7.57 81 LEU A C 1
ATOM 628 O O . LEU A 1 81 ? 2.588 -22.779 20.763 1.00 8.16 81 LEU A O 1
ATOM 633 N N . ILE A 1 82 ? 0.943 -23.100 19.242 1.00 5.50 82 ILE A N 1
ATOM 634 C CA . ILE A 1 82 ? 1.699 -24.019 18.399 1.00 3.38 82 ILE A CA 1
ATOM 635 C C . ILE A 1 82 ? 1.398 -23.708 16.938 1.00 4.69 82 ILE A C 1
ATOM 636 O O . ILE A 1 82 ? 0.356 -23.141 16.600 1.00 5.27 82 ILE A O 1
ATOM 641 N N . LEU A 1 83 ? 2.333 -24.088 16.068 1.00 3.54 83 LEU A N 1
ATOM 642 C CA . LEU A 1 83 ? 2.089 -24.062 14.632 1.00 5.25 83 LEU A CA 1
ATOM 643 C C . LEU A 1 83 ? 1.261 -25.285 14.262 1.00 3.80 83 LEU A C 1
ATOM 644 O O . LEU A 1 83 ? 1.660 -26.418 14.558 1.00 6.72 83 LEU A O 1
ATOM 649 N N . ALA A 1 84 ? 0.112 -25.056 13.623 1.00 4.74 84 ALA A N 1
ATOM 650 C CA . ALA A 1 84 ? -0.813 -26.148 13.332 1.00 5.59 84 ALA A CA 1
ATOM 651 C C . ALA A 1 84 ? -0.149 -27.241 12.502 1.00 6.48 84 ALA A C 1
ATOM 652 O O . ALA A 1 84 ? -0.380 -28.434 12.736 1.00 8.40 84 ALA A O 1
ATOM 654 N N . ASN A 1 85 ? 0.682 -26.860 11.534 1.00 6.85 85 ASN A N 1
ATOM 655 C CA . ASN A 1 85 ? 1.309 -27.832 10.651 1.00 5.21 85 ASN A CA 1
ATOM 656 C C . ASN A 1 85 ? 2.682 -28.283 11.139 1.00 6.87 85 ASN A C 1
ATOM 657 O O . ASN A 1 85 ? 3.416 -28.923 10.378 1.00 5.67 85 ASN A O 1
ATOM 662 N N . GLY A 1 86 ? 3.032 -27.993 12.390 1.00 6.84 86 GLY A N 1
ATOM 663 C CA . GLY A 1 86 ? 4.308 -28.417 12.937 1.00 5.03 86 GLY A CA 1
ATOM 664 C C . GLY A 1 86 ? 5.443 -27.546 12.449 1.00 6.47 86 GLY A C 1
ATOM 665 O O . GLY A 1 86 ? 6.019 -26.769 13.216 1.00 9.55 86 GLY A O 1
ATOM 666 N N . ILE A 1 87 ? 5.784 -27.679 11.171 1.00 6.38 87 ILE A N 1
ATOM 667 C CA . ILE A 1 87 ? 6.627 -26.712 10.483 1.00 6.83 87 ILE A CA 1
ATOM 668 C C . ILE A 1 87 ? 5.985 -26.414 9.136 1.00 11.60 87 ILE A C 1
ATOM 669 O O . ILE A 1 87 ? 5.350 -27.278 8.522 1.00 14.25 87 ILE A O 1
ATOM 674 N N . GLY A 1 88 ? 6.131 -25.171 8.689 1.00 7.82 88 GLY A N 1
ATOM 675 C CA . GLY A 1 88 ? 5.614 -24.781 7.394 1.00 6.61 88 GLY A CA 1
ATOM 676 C C . GLY A 1 88 ? 6.595 -25.081 6.282 1.00 10.26 88 GLY A C 1
ATOM 677 O O . GLY A 1 88 ? 7.738 -24.621 6.319 1.00 11.63 88 GLY A O 1
ATOM 678 N N . LEU A 1 89 ? 6.168 -25.854 5.291 1.00 7.59 89 LEU A N 1
ATOM 679 C CA . LEU A 1 89 ? 7.015 -26.239 4.168 1.00 8.89 89 LEU A CA 1
ATOM 680 C C . LEU A 1 89 ? 6.719 -25.307 2.998 1.00 5.94 89 LEU A C 1
ATOM 681 O O . LEU A 1 89 ? 5.620 -25.337 2.437 1.00 9.97 89 LEU A O 1
ATOM 686 N N . ILE A 1 90 ? 7.698 -24.484 2.628 1.00 5.31 90 ILE A N 1
ATOM 687 C CA . ILE A 1 90 ? 7.537 -23.493 1.568 1.00 5.82 90 ILE A CA 1
ATOM 688 C C . ILE A 1 90 ? 8.315 -23.960 0.347 1.00 6.31 90 ILE A C 1
ATOM 689 O O . ILE A 1 90 ? 9.547 -24.065 0.385 1.00 5.92 90 ILE A O 1
ATOM 694 N N . ASP A 1 91 ? 7.600 -24.228 -0.733 1.00 6.99 91 ASP A N 1
ATOM 695 C CA . ASP A 1 91 ? 8.219 -24.715 -1.953 1.00 10.04 91 ASP A CA 1
ATOM 696 C C . ASP A 1 91 ? 8.870 -23.566 -2.722 1.00 12.59 91 ASP A C 1
ATOM 697 O O . ASP A 1 91 ? 8.441 -22.414 -2.610 1.00 11.19 91 ASP A O 1
ATOM 702 N N . PRO A 1 92 ? 9.915 -23.852 -3.506 1.00 11.12 92 PRO A N 1
ATOM 703 C CA . PRO A 1 92 ? 10.561 -22.772 -4.270 1.00 15.57 92 PRO A CA 1
ATOM 704 C C . PRO A 1 92 ? 9.629 -22.090 -5.256 1.00 14.87 92 PRO A C 1
ATOM 705 O O . PRO A 1 92 ? 9.814 -20.903 -5.551 1.00 17.39 92 PRO A O 1
ATOM 709 N N . GLY A 1 93 ? 8.622 -22.799 -5.765 1.00 12.58 93 GLY A N 1
ATOM 710 C CA . GLY A 1 93 ? 7.682 -22.201 -6.695 1.00 13.63 93 GLY A CA 1
ATOM 711 C C . GLY A 1 93 ? 6.682 -21.254 -6.066 1.00 16.75 93 GLY A C 1
ATOM 712 O O . GLY A 1 93 ? 6.016 -20.514 -6.798 1.00 14.05 93 GLY A O 1
ATOM 713 N N . TYR A 1 94 ? 6.560 -21.255 -4.739 1.00 11.60 94 TYR A N 1
ATOM 714 C CA . TYR A 1 94 ? 5.617 -20.363 -4.076 1.00 12.58 94 TYR A CA 1
ATOM 715 C C . TYR A 1 94 ? 6.103 -18.922 -4.167 1.00 11.39 94 TYR A C 1
ATOM 716 O O . TYR A 1 94 ? 7.250 -18.618 -3.823 1.00 13.34 94 TYR A O 1
ATOM 725 N N . VAL A 1 95 ? 5.231 -18.028 -4.632 1.00 11.80 95 VAL A N 1
ATOM 726 C CA . VAL A 1 95 ? 5.594 -16.622 -4.766 1.00 13.59 95 VAL A CA 1
ATOM 727 C C . VAL A 1 95 ? 4.538 -15.746 -4.101 1.00 17.45 95 VAL A C 1
ATOM 728 O O . VAL A 1 95 ? 4.514 -14.526 -4.297 1.00 14.91 95 VAL A O 1
ATOM 732 N N . GLY A 1 96 ? 3.662 -16.359 -3.307 1.00 9.72 96 GLY A N 1
ATOM 733 C CA . GLY A 1 96 ? 2.635 -15.636 -2.586 1.00 10.41 96 GLY A CA 1
ATOM 734 C C . GLY A 1 96 ? 3.126 -15.113 -1.248 1.00 9.05 96 GLY A C 1
ATOM 735 O O . GLY A 1 96 ? 4.308 -15.176 -0.908 1.00 9.36 96 GLY A O 1
ATOM 736 N N . GLU A 1 97 ? 2.181 -14.589 -0.474 1.00 9.30 97 GLU A N 1
ATOM 737 C CA . GLU A 1 97 ? 2.489 -14.052 0.844 1.00 8.08 97 GLU A CA 1
ATOM 738 C C . GLU A 1 97 ? 2.641 -15.182 1.855 1.00 6.82 97 GLU A C 1
ATOM 739 O O . GLU A 1 97 ? 1.889 -16.161 1.831 1.00 7.70 97 GLU A O 1
ATOM 745 N N . LEU A 1 98 ? 3.622 -15.045 2.744 1.00 8.58 98 LEU A N 1
ATOM 746 C CA . LEU A 1 98 ? 3.828 -16.048 3.781 1.00 7.62 98 LEU A CA 1
ATOM 747 C C . LEU A 1 98 ? 2.705 -15.980 4.808 1.00 8.37 98 LEU A C 1
ATOM 748 O O . LEU A 1 98 ? 2.344 -14.897 5.279 1.00 6.89 98 LEU A O 1
ATOM 753 N N . MET A 1 99 ? 2.152 -17.142 5.150 1.00 6.42 99 MET A N 1
ATOM 754 C CA . MET A 1 99 ? 1.041 -17.255 6.081 1.00 9.89 99 MET A CA 1
ATOM 755 C C . MET A 1 99 ? 1.413 -18.182 7.230 1.00 10.49 99 MET A C 1
ATOM 756 O O . MET A 1 99 ? 2.290 -19.041 7.107 1.00 8.60 99 MET A O 1
ATOM 761 N N . LEU A 1 100 ? 0.722 -18.006 8.355 1.00 9.23 100 LEU A N 1
ATOM 762 C CA . LEU A 1 100 ? 0.880 -18.879 9.508 1.00 8.64 100 LEU A CA 1
ATOM 763 C C . LEU A 1 100 ? -0.480 -19.406 9.934 1.00 7.12 100 LEU A C 1
ATOM 764 O O . LEU A 1 100 ? -1.477 -18.682 9.891 1.00 9.65 100 LEU A O 1
ATOM 769 N N . LYS A 1 101 ? -0.512 -20.673 10.339 1.00 5.98 101 LYS A N 1
ATOM 770 C CA . LYS A 1 101 ? -1.669 -21.274 10.996 1.00 7.17 101 LYS A CA 1
ATOM 771 C C . LYS A 1 101 ? -1.255 -21.575 12.431 1.00 6.12 101 LYS A C 1
ATOM 772 O O . LYS A 1 101 ? -0.486 -22.510 12.677 1.00 6.17 101 LYS A O 1
ATOM 778 N N . ILE A 1 102 ? -1.737 -20.764 13.369 1.00 4.01 102 ILE A N 1
ATOM 779 C CA . ILE A 1 102 ? -1.365 -20.865 14.776 1.00 4.96 102 ILE A CA 1
ATOM 780 C C . ILE A 1 102 ? -2.575 -21.338 15.564 1.00 4.50 102 ILE A C 1
ATOM 781 O O . ILE A 1 102 ? -3.660 -20.755 15.457 1.00 5.54 102 ILE A O 1
ATOM 786 N N . ILE A 1 103 ? -2.391 -22.384 16.362 1.00 3.73 103 ILE A N 1
ATOM 787 C CA . ILE A 1 103 ? -3.434 -22.872 17.256 1.00 4.50 103 ILE A CA 1
ATOM 788 C C . ILE A 1 103 ? -3.166 -22.325 18.650 1.00 5.66 103 ILE A C 1
ATOM 789 O O . ILE A 1 103 ? -2.086 -22.539 19.216 1.00 5.26 103 ILE A O 1
ATOM 794 N N . ASN A 1 104 ? -4.143 -21.606 19.193 1.00 3.81 104 ASN A N 1
ATOM 795 C CA . ASN A 1 104 ? -4.156 -21.221 20.600 1.00 5.12 104 ASN A CA 1
ATOM 796 C C . ASN A 1 104 ? -4.820 -22.353 21.376 1.00 6.08 104 ASN A C 1
ATOM 797 O O . ASN A 1 104 ? -6.037 -22.542 21.287 1.00 8.50 104 ASN A O 1
ATOM 802 N N . LEU A 1 105 ? -4.020 -23.111 22.128 1.00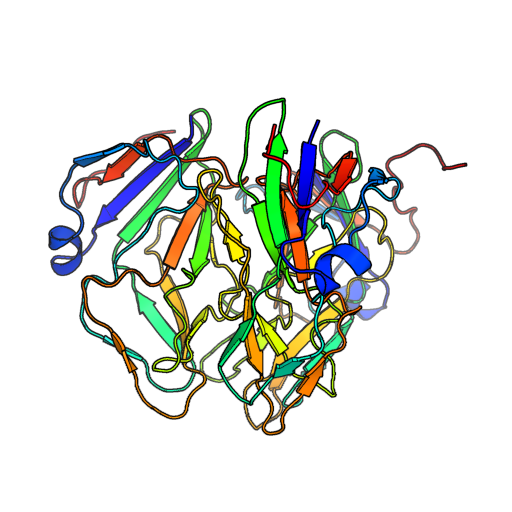 5.62 105 LEU A N 1
ATOM 803 C CA . LEU A 1 105 ? -4.516 -24.305 22.804 1.00 9.89 105 LEU A CA 1
ATOM 804 C C . LEU A 1 105 ? -5.260 -24.000 24.096 1.00 11.12 105 LEU A C 1
ATOM 805 O O . LEU A 1 105 ? -5.918 -24.896 24.636 1.00 16.67 105 LEU A O 1
ATOM 810 N N . GLY A 1 106 ? -5.171 -22.770 24.605 1.00 9.30 106 GLY A N 1
ATOM 811 C CA . GLY A 1 106 ? -5.868 -22.392 25.815 1.00 12.07 106 GLY A CA 1
ATOM 812 C C . GLY A 1 106 ? -7.254 -21.835 25.536 1.00 16.02 106 GLY A C 1
ATOM 813 O O . GLY A 1 106 ? -7.686 -21.687 24.393 1.00 14.36 106 GLY A O 1
ATOM 814 N N . ASP A 1 107 ? -7.962 -21.527 26.619 1.00 16.85 107 ASP A N 1
ATOM 815 C CA . ASP A 1 107 ? -9.305 -20.969 26.543 1.00 19.66 107 ASP A CA 1
ATOM 816 C C . ASP A 1 107 ? -9.311 -19.448 26.603 1.00 16.64 107 ASP A C 1
ATOM 817 O O . ASP A 1 107 ? -10.378 -18.845 26.753 1.00 15.30 107 ASP A O 1
ATOM 822 N N . THR A 1 108 ? -8.148 -18.822 26.470 1.00 14.32 108 THR A N 1
ATOM 823 C CA . THR A 1 108 ? -7.972 -17.405 26.698 1.00 10.20 108 THR A CA 1
ATOM 824 C C . THR A 1 108 ? -7.389 -16.750 25.454 1.00 10.33 108 THR A C 1
ATOM 825 O O . THR A 1 108 ? -6.385 -17.242 24.920 1.00 8.72 108 THR A O 1
ATOM 829 N N . PRO A 1 109 ? -7.976 -15.660 24.960 1.00 6.97 109 PRO A N 1
ATOM 830 C CA . PRO A 1 109 ? -7.358 -14.941 23.842 1.00 8.26 109 PRO A CA 1
ATOM 831 C C . PRO A 1 109 ? -6.024 -14.357 24.270 1.00 6.83 109 PRO A C 1
ATOM 832 O O . PRO A 1 109 ? -5.836 -13.975 25.425 1.00 6.94 109 PRO A O 1
ATOM 836 N N . VAL A 1 110 ? -5.093 -14.295 23.322 1.00 4.94 110 VAL A N 1
ATOM 837 C CA . VAL A 1 110 ? -3.719 -13.890 23.590 1.00 6.65 110 VAL A CA 1
ATOM 838 C C . VAL A 1 110 ? -3.371 -12.699 22.711 1.00 6.44 110 VAL A C 1
ATOM 839 O O . VAL A 1 110 ? -3.480 -12.772 21.480 1.00 6.14 110 VAL A O 1
ATOM 843 N N . GLN A 1 111 ? -2.936 -11.613 23.343 1.00 7.63 111 GLN A N 1
ATOM 844 C CA . GLN A 1 111 ? -2.498 -10.432 22.617 1.00 8.17 111 GLN A CA 1
ATOM 845 C C . GLN A 1 111 ? -1.061 -10.610 22.143 1.00 8.35 111 GLN A C 1
ATOM 846 O O . GLN A 1 111 ? -0.169 -10.920 22.940 1.00 7.71 111 GLN A O 1
ATOM 852 N N . ILE A 1 112 ? -0.848 -10.423 20.844 1.00 8.10 112 ILE A N 1
ATOM 853 C CA . ILE A 1 112 ? 0.476 -10.425 20.238 1.00 7.99 112 ILE A CA 1
ATOM 854 C C . ILE A 1 112 ? 0.778 -9.008 19.774 1.00 10.21 112 ILE A C 1
ATOM 855 O O . ILE A 1 112 ? -0.114 -8.300 19.293 1.00 10.24 112 ILE A O 1
ATOM 860 N N . TRP A 1 113 ? 2.029 -8.592 19.929 1.00 12.24 113 TRP A N 1
ATOM 861 C CA . TRP A 1 113 ? 2.452 -7.252 19.559 1.00 14.20 113 TRP A CA 1
ATOM 862 C C . TRP A 1 113 ? 3.241 -7.272 18.253 1.00 14.41 113 TRP A C 1
ATOM 863 O O . TRP A 1 113 ? 3.851 -8.277 17.878 1.00 14.73 113 TRP A O 1
ATOM 874 N N . ALA A 1 114 ? 3.226 -6.124 17.570 1.00 15.58 114 ALA A N 1
ATOM 875 C CA . ALA A 1 114 ? 3.733 -6.040 16.202 1.00 15.55 114 ALA A CA 1
ATOM 876 C C . ALA A 1 114 ? 5.202 -6.440 16.100 1.00 16.64 114 ALA A C 1
ATOM 877 O O . ALA A 1 114 ? 5.591 -7.155 15.169 1.00 14.63 114 ALA A O 1
ATOM 879 N N . LYS A 1 115 ? 6.036 -5.985 17.036 1.00 20.57 115 LYS A N 1
ATOM 880 C CA . LYS A 1 115 ? 7.468 -6.246 16.932 1.00 17.82 115 LYS A CA 1
ATOM 881 C C . LYS A 1 115 ? 7.845 -7.683 17.266 1.00 16.02 115 LYS A C 1
ATOM 882 O O . LYS A 1 115 ? 8.998 -8.068 17.042 1.00 15.24 115 LYS A O 1
ATOM 888 N N . GLU A 1 116 ? 6.921 -8.475 17.801 1.00 9.74 116 GLU A N 1
ATOM 889 C CA . GLU A 1 116 ? 7.260 -9.827 18.221 1.00 6.17 116 GLU A CA 1
ATOM 890 C C . GLU A 1 116 ? 7.541 -10.715 17.016 1.00 6.23 116 GLU A C 1
ATOM 891 O O . GLU A 1 116 ? 6.909 -10.586 15.965 1.00 7.10 116 GLU A O 1
ATOM 897 N N . CYS A 1 117 ? 8.504 -11.621 17.177 1.00 7.39 117 CYS A N 1
ATOM 898 C CA . CYS A 1 117 ? 8.813 -12.643 16.183 1.00 5.86 117 CYS A CA 1
ATOM 899 C C . CYS A 1 117 ? 8.435 -13.992 16.780 1.00 9.55 117 CYS A C 1
ATOM 900 O O . CYS A 1 117 ? 9.114 -14.487 17.687 1.00 10.43 117 CYS A O 1
ATOM 903 N N . LEU A 1 118 ? 7.346 -14.577 16.285 1.00 5.74 118 LEU A N 1
ATOM 904 C CA . LEU A 1 118 ? 6.900 -15.871 16.781 1.00 6.29 118 LEU A CA 1
ATOM 905 C C . LEU A 1 118 ? 7.556 -17.041 16.064 1.00 6.35 118 LEU A C 1
ATOM 906 O O . LEU A 1 118 ? 7.614 -18.140 16.628 1.00 5.30 118 LEU A O 1
ATOM 911 N N . VAL A 1 119 ? 8.052 -16.833 14.843 1.00 5.27 119 VAL A N 1
ATOM 912 C CA . VAL A 1 119 ? 8.552 -17.911 13.999 1.00 5.62 119 VAL A CA 1
ATOM 913 C C . VAL A 1 119 ? 9.860 -17.478 13.347 1.00 6.26 119 VAL A C 1
ATOM 914 O O . VAL A 1 119 ? 10.225 -16.300 13.341 1.00 5.65 119 VAL A O 1
ATOM 918 N N . GLN A 1 120 ? 10.561 -18.460 12.782 1.00 6.23 120 GLN A N 1
ATOM 919 C CA . GLN A 1 120 ? 11.834 -18.250 12.110 1.00 6.79 120 GLN A CA 1
ATOM 920 C C . GLN A 1 120 ? 11.870 -19.089 10.841 1.00 6.81 120 GLN A C 1
ATOM 921 O O . GLN A 1 120 ? 11.271 -20.166 10.775 1.00 6.51 120 GLN A O 1
ATOM 927 N N . LEU A 1 121 ? 12.584 -18.594 9.833 1.00 6.18 121 LEU A N 1
ATOM 928 C CA . LEU A 1 121 ? 12.706 -19.275 8.550 1.00 7.53 121 LEU A CA 1
ATOM 929 C C . LEU A 1 121 ? 14.034 -20.020 8.480 1.00 6.51 121 LEU A C 1
ATOM 930 O O . LEU A 1 121 ? 15.083 -19.462 8.821 1.00 8.84 121 LEU A O 1
ATOM 935 N N . VAL A 1 122 ? 13.983 -21.275 8.035 1.00 7.35 122 VAL A N 1
ATOM 936 C CA . VAL A 1 122 ? 15.157 -22.132 7.907 1.00 5.46 122 VAL A CA 1
ATOM 937 C C . VAL A 1 122 ? 15.265 -22.584 6.457 1.00 6.01 122 VAL A C 1
ATOM 938 O O . VAL A 1 122 ? 14.293 -23.093 5.888 1.00 6.21 122 VAL A O 1
ATOM 942 N N . ALA A 1 123 ? 16.448 -22.421 5.870 1.00 6.96 123 ALA A N 1
ATOM 943 C CA . ALA A 1 123 ? 16.642 -22.775 4.474 1.00 9.15 123 ALA A CA 1
ATOM 944 C C . ALA A 1 123 ? 16.485 -24.278 4.263 1.00 8.11 123 ALA A C 1
ATOM 945 O O . ALA A 1 123 ? 16.668 -25.087 5.178 1.00 6.63 123 ALA A O 1
ATOM 947 N N . GLN A 1 124 ? 16.123 -24.641 3.032 1.00 6.40 124 GLN A N 1
ATOM 948 C CA . GLN A 1 124 ? 16.109 -26.039 2.621 1.00 10.10 124 GLN A CA 1
ATOM 949 C C . GLN A 1 124 ? 17.460 -26.679 2.917 1.00 8.65 124 GLN A C 1
ATOM 950 O O . GLN A 1 124 ? 18.510 -26.105 2.619 1.00 9.62 124 GLN A O 1
ATOM 956 N N . GLY A 1 125 ? 17.429 -27.857 3.538 1.00 9.49 125 GLY A N 1
ATOM 957 C CA . GLY A 1 125 ? 18.653 -28.522 3.939 1.00 13.05 125 GLY A CA 1
ATOM 958 C C . GLY A 1 125 ? 19.325 -27.951 5.169 1.00 12.44 125 GLY A C 1
ATOM 959 O O . GLY A 1 125 ? 20.454 -28.352 5.477 1.00 11.36 125 GLY A O 1
ATOM 960 N N . ASP A 1 126 ? 18.670 -27.023 5.873 1.00 7.66 126 ASP A N 1
ATOM 961 C CA . ASP A 1 126 ? 19.175 -26.427 7.112 1.00 7.66 126 ASP A CA 1
ATOM 962 C C . ASP A 1 126 ? 20.487 -25.674 6.908 1.00 10.10 126 ASP A C 1
ATOM 963 O O . ASP A 1 126 ? 21.301 -25.576 7.827 1.00 14.83 126 ASP A O 1
ATOM 968 N N . HIS A 1 127 ? 20.714 -25.129 5.718 1.00 10.74 127 HIS A N 1
ATOM 969 C CA . HIS A 1 127 ? 21.942 -24.382 5.481 1.00 12.03 127 HIS A CA 1
ATOM 970 C C . HIS A 1 127 ? 21.906 -23.043 6.210 1.00 13.92 127 HIS A C 1
ATOM 971 O O . HIS A 1 127 ? 20.880 -22.358 6.237 1.00 12.36 127 HIS A O 1
ATOM 978 N N . VAL A 1 128 ? 23.031 -22.682 6.817 1.00 12.75 128 VAL A N 1
ATOM 979 C CA . VAL A 1 128 ? 23.127 -21.405 7.536 1.00 12.78 128 VAL A CA 1
ATOM 980 C C . VAL A 1 128 ? 23.049 -20.261 6.530 1.00 15.79 128 VAL A C 1
ATOM 981 O O . VAL A 1 128 ? 23.819 -20.247 5.553 1.00 16.48 128 VAL A O 1
ATOM 985 N N . PRO A 1 129 ? 22.157 -19.291 6.716 1.00 12.48 129 PRO A N 1
ATOM 986 C CA . PRO A 1 129 ? 22.108 -18.159 5.785 1.00 13.83 129 PRO A CA 1
ATOM 987 C C . PRO A 1 129 ? 23.323 -17.262 5.953 1.00 14.70 129 PRO A C 1
ATOM 988 O O . PRO A 1 129 ? 23.768 -16.986 7.070 1.00 15.99 129 PRO A O 1
ATOM 992 N N . ASP A 1 130 ? 23.864 -16.814 4.824 1.00 15.53 130 ASP A N 1
ATOM 993 C CA . ASP A 1 130 ? 24.971 -15.868 4.837 1.00 16.60 130 ASP A CA 1
ATOM 994 C C . ASP A 1 130 ? 24.470 -14.431 4.907 1.00 15.16 130 ASP A C 1
ATOM 995 O O . ASP A 1 130 ? 24.953 -13.639 5.721 1.00 19.17 130 ASP A O 1
ATOM 1000 N N . HIS A 1 131 ? 23.494 -14.086 4.072 1.00 15.46 131 HIS A N 1
ATOM 1001 C CA . HIS A 1 131 ? 22.902 -12.759 4.079 1.00 17.09 131 HIS A CA 1
ATOM 1002 C C . HIS A 1 131 ? 21.386 -12.869 4.058 1.00 13.75 131 HIS A C 1
ATOM 1003 O O . HIS A 1 131 ? 20.818 -13.796 3.475 1.00 12.31 131 HIS A O 1
ATOM 1010 N N . ILE A 1 132 ? 20.739 -11.913 4.712 1.00 11.83 132 ILE A N 1
ATOM 1011 C CA . ILE A 1 132 ? 19.295 -11.739 4.646 1.00 12.58 132 ILE A CA 1
ATOM 1012 C C . ILE A 1 132 ? 19.051 -10.417 3.934 1.00 13.85 132 ILE A C 1
ATOM 1013 O O . ILE A 1 132 ? 19.289 -9.343 4.500 1.00 15.07 132 ILE A O 1
ATOM 1018 N N . ASN A 1 133 ? 18.597 -10.492 2.687 1.00 9.46 133 ASN A N 1
ATOM 1019 C CA . ASN A 1 133 ? 18.401 -9.309 1.860 1.00 13.26 133 ASN A CA 1
ATOM 1020 C C . ASN A 1 133 ? 16.967 -8.821 2.009 1.00 12.21 133 ASN A C 1
ATOM 1021 O O . ASN A 1 133 ? 16.025 -9.523 1.627 1.00 11.05 133 ASN A O 1
ATOM 1026 N N . ILE A 1 134 ? 16.800 -7.625 2.563 1.00 7.88 134 ILE A N 1
ATOM 1027 C CA . ILE A 1 134 ? 15.483 -7.013 2.691 1.00 10.15 134 ILE A CA 1
ATOM 1028 C C . ILE A 1 134 ? 15.249 -6.174 1.441 1.00 10.36 134 ILE A C 1
ATOM 1029 O O . ILE A 1 134 ? 15.884 -5.133 1.250 1.00 10.71 134 ILE A O 1
ATOM 1034 N N . LEU A 1 135 ? 14.343 -6.638 0.585 1.00 9.51 135 LEU A N 1
ATOM 1035 C CA . LEU A 1 135 ? 14.102 -6.009 -0.702 1.00 7.14 135 LEU A CA 1
ATOM 1036 C C . LEU A 1 135 ? 13.155 -4.822 -0.560 1.00 7.51 135 LEU A C 1
ATOM 1037 O O . LEU A 1 135 ? 12.406 -4.696 0.412 1.00 9.74 135 LEU A O 1
ATOM 1042 N N . LYS A 1 136 ? 13.204 -3.939 -1.554 1.00 9.03 136 LYS A N 1
ATOM 1043 C CA . LYS A 1 136 ? 12.303 -2.798 -1.598 1.00 11.67 136 LYS A CA 1
ATOM 1044 C C . LYS A 1 136 ? 10.924 -3.241 -2.065 1.00 10.44 136 LYS A C 1
ATOM 1045 O O . LYS A 1 136 ? 10.797 -4.116 -2.926 1.00 10.10 136 LYS A O 1
ATOM 1051 N N . ARG A 1 137 ? 9.888 -2.640 -1.485 1.00 9.62 137 ARG A N 1
ATOM 1052 C CA . ARG A 1 137 ? 8.530 -2.956 -1.904 1.00 7.29 137 ARG A CA 1
ATOM 1053 C C . ARG A 1 137 ? 8.344 -2.606 -3.376 1.00 8.86 137 ARG A C 1
ATOM 1054 O O . ARG A 1 137 ? 8.869 -1.599 -3.861 1.00 8.80 137 ARG A O 1
ATOM 1062 N N . ASN A 1 138 ? 7.617 -3.465 -4.090 1.00 7.97 138 ASN A N 1
ATOM 1063 C CA . ASN A 1 138 ? 7.278 -3.378 -5.513 1.00 8.16 138 ASN A CA 1
ATOM 1064 C C . ASN A 1 138 ? 8.448 -3.728 -6.428 1.00 8.62 138 ASN A C 1
ATOM 1065 O O . ASN A 1 138 ? 8.261 -3.748 -7.652 1.00 10.18 138 ASN A O 1
ATOM 1070 N N . GLN A 1 139 ? 9.638 -4.003 -5.901 1.00 8.83 139 GLN A N 1
ATOM 1071 C CA . GLN A 1 139 ? 10.719 -4.411 -6.780 1.00 8.24 139 GLN A CA 1
ATOM 1072 C C . GLN A 1 139 ? 10.511 -5.853 -7.236 1.00 7.79 139 GLN A C 1
ATOM 1073 O O . GLN A 1 139 ? 9.779 -6.630 -6.618 1.00 8.36 139 GLN A O 1
ATOM 1079 N N . ILE A 1 140 ? 11.137 -6.195 -8.354 1.00 5.84 140 ILE A N 1
ATOM 1080 C CA . ILE A 1 140 ? 11.119 -7.569 -8.838 1.00 6.06 140 ILE A CA 1
ATOM 1081 C C . ILE A 1 140 ? 12.211 -8.343 -8.117 1.00 5.64 140 ILE A C 1
ATOM 1082 O O . ILE A 1 140 ? 13.288 -7.807 -7.837 1.00 6.78 140 ILE A O 1
ATOM 1087 N N . PHE A 1 141 ? 11.929 -9.597 -7.779 1.00 6.37 141 PHE A N 1
ATOM 1088 C CA . PHE A 1 141 ? 12.913 -10.391 -7.064 1.00 7.67 141 PHE A CA 1
ATOM 1089 C C . PHE A 1 141 ? 14.119 -10.674 -7.959 1.00 10.36 141 PHE A C 1
ATOM 1090 O O . PHE A 1 141 ? 13.990 -10.742 -9.184 1.00 9.62 141 PHE A O 1
ATOM 1098 N N . PRO A 1 142 ? 15.305 -10.831 -7.368 1.00 14.65 142 PRO A N 1
ATOM 1099 C CA . PRO A 1 142 ? 16.492 -11.125 -8.177 1.00 16.52 142 PRO A CA 1
ATOM 1100 C C . PRO A 1 142 ? 16.353 -12.461 -8.887 1.00 20.44 142 PRO A C 1
ATOM 1101 O O . PRO A 1 142 ? 15.619 -13.350 -8.452 1.00 19.14 142 PRO A O 1
ATOM 1105 N N . LEU A 1 143 ? 17.071 -12.592 -9.997 1.00 21.38 143 LEU A N 1
ATOM 1106 C CA . LEU A 1 143 ? 17.070 -13.839 -10.745 1.00 27.14 143 LEU A CA 1
ATOM 1107 C C . LEU A 1 143 ? 18.023 -14.842 -10.108 1.00 28.17 143 LEU A C 1
ATOM 1108 O O . LEU A 1 143 ? 19.076 -14.484 -9.574 1.00 28.67 143 LEU A O 1
ATOM 1113 N N . PHE A 1 144 ? 17.634 -16.112 -10.166 1.00 24.01 144 PHE A N 1
ATOM 1114 C CA . PHE A 1 144 ? 18.464 -17.191 -9.646 1.00 28.40 144 PHE A CA 1
ATOM 1115 C C . PHE A 1 144 ? 18.826 -18.159 -10.768 1.00 33.94 144 PHE A C 1
ATOM 1116 O O . PHE A 1 144 ? 18.711 -17.820 -11.947 1.00 33.62 144 PHE A O 1
ATOM 1124 N N . ALA B 1 2 ? 20.542 -37.894 -7.905 1.00 22.29 2 ALA B N 1
ATOM 1125 C CA . ALA B 1 2 ? 19.108 -37.635 -7.949 1.00 20.44 2 ALA B CA 1
ATOM 1126 C C . ALA B 1 2 ? 18.425 -38.117 -6.675 1.00 16.66 2 ALA B C 1
ATOM 1127 O O . ALA B 1 2 ? 19.006 -38.875 -5.899 1.00 14.52 2 ALA B O 1
ATOM 1129 N N . THR B 1 3 ? 17.188 -37.669 -6.468 1.00 14.27 3 THR B N 1
ATOM 1130 C CA . THR B 1 3 ? 16.377 -38.067 -5.323 1.00 15.46 3 THR B CA 1
ATOM 1131 C C . THR B 1 3 ? 15.032 -38.554 -5.837 1.00 12.77 3 THR B C 1
ATOM 1132 O O . THR B 1 3 ? 14.336 -37.820 -6.547 1.00 17.94 3 THR B O 1
ATOM 1136 N N . ASN B 1 4 ? 14.665 -39.783 -5.483 1.00 9.25 4 ASN B N 1
ATOM 1137 C CA . ASN B 1 4 ? 13.430 -40.385 -5.961 1.00 13.32 4 ASN B CA 1
ATOM 1138 C C . ASN B 1 4 ? 12.692 -41.059 -4.814 1.00 12.55 4 ASN B C 1
ATOM 1139 O O . ASN B 1 4 ? 13.304 -41.587 -3.882 1.00 16.66 4 ASN B O 1
ATOM 1144 N N . PHE B 1 5 ? 11.365 -41.032 -4.898 1.00 9.39 5 PHE B N 1
ATOM 1145 C CA . PHE B 1 5 ? 10.494 -41.732 -3.968 1.00 10.75 5 PHE B CA 1
ATOM 1146 C C . PHE B 1 5 ? 9.890 -42.949 -4.655 1.00 15.41 5 PHE B C 1
ATOM 1147 O O . PHE B 1 5 ? 9.665 -42.951 -5.869 1.00 15.46 5 PHE B O 1
ATOM 1155 N N . PHE B 1 6 ? 9.629 -43.987 -3.865 1.00 14.33 6 PHE B N 1
ATOM 1156 C CA . PHE B 1 6 ? 9.006 -45.213 -4.352 1.00 15.09 6 PHE B CA 1
ATOM 1157 C C . PHE B 1 6 ? 7.827 -45.539 -3.451 1.00 12.06 6 PHE B C 1
ATOM 1158 O O . PHE B 1 6 ? 7.992 -45.662 -2.233 1.00 17.39 6 PHE B O 1
ATOM 1166 N N . ILE B 1 7 ? 6.642 -45.672 -4.041 1.00 11.41 7 ILE B N 1
ATOM 1167 C CA . ILE B 1 7 ? 5.410 -45.920 -3.301 1.00 11.80 7 ILE B CA 1
ATOM 1168 C C . ILE B 1 7 ? 4.760 -47.182 -3.849 1.00 11.33 7 ILE B C 1
ATOM 1169 O O . ILE B 1 7 ? 4.567 -47.311 -5.064 1.00 15.80 7 ILE B O 1
ATOM 1174 N N . GLN B 1 8 ? 4.418 -48.106 -2.953 1.00 14.00 8 GLN B N 1
ATOM 1175 C CA . GLN B 1 8 ? 3.751 -49.350 -3.325 1.00 11.56 8 GLN B CA 1
ATOM 1176 C C . GLN B 1 8 ? 2.496 -49.497 -2.476 1.00 13.07 8 GLN B C 1
ATOM 1177 O O . GLN B 1 8 ? 2.599 -49.595 -1.235 1.00 16.11 8 GLN B O 1
ATOM 1183 N N . PRO B 1 9 ? 1.307 -49.517 -3.075 1.00 14.45 9 PRO B N 1
ATOM 1184 C CA . PRO B 1 9 ? 0.088 -49.683 -2.279 1.00 15.90 9 PRO B CA 1
ATOM 1185 C C . PRO B 1 9 ? -0.005 -51.080 -1.688 1.00 17.19 9 PRO B C 1
ATOM 1186 O O . PRO B 1 9 ? 0.522 -52.052 -2.235 1.00 14.72 9 PRO B O 1
ATOM 1190 N N . ILE B 1 10 ? -0.689 -51.170 -0.554 1.00 14.93 10 ILE B N 1
ATOM 1191 C CA . ILE B 1 10 ? -0.848 -52.419 0.179 1.00 15.27 10 ILE B CA 1
ATOM 1192 C C . ILE B 1 10 ? -2.253 -52.986 0.016 1.00 20.35 10 ILE B C 1
ATOM 1193 O O . ILE B 1 10 ? -2.425 -54.143 -0.370 1.00 23.74 10 ILE B O 1
ATOM 1198 N N . THR B 1 11 ? -3.272 -52.180 0.304 1.00 20.08 11 THR B N 1
ATOM 1199 C CA . THR B 1 11 ? -4.653 -52.631 0.282 1.00 24.41 11 THR B CA 1
ATOM 1200 C C . THR B 1 11 ? -5.264 -52.442 -1.105 1.00 20.29 11 THR B C 1
ATOM 1201 O O . THR B 1 11 ? -4.645 -51.900 -2.025 1.00 18.51 11 THR B O 1
ATOM 1205 N N . GLU B 1 12 ? -6.514 -52.886 -1.248 1.00 27.90 12 GLU B N 1
ATOM 1206 C CA . GLU B 1 12 ? -7.211 -52.767 -2.525 1.00 29.32 12 GLU B CA 1
ATOM 1207 C C . GLU B 1 12 ? -7.521 -51.311 -2.852 1.00 20.52 12 GLU B C 1
ATOM 1208 O O . GLU B 1 12 ? -7.271 -50.852 -3.973 1.00 15.84 12 GLU B O 1
ATOM 1214 N N . GLU B 1 13 ? -8.074 -50.567 -1.888 1.00 18.70 13 GLU B N 1
ATOM 1215 C CA . GLU B 1 13 ? -8.403 -49.169 -2.153 1.00 17.66 13 GLU B CA 1
ATOM 1216 C C . GLU B 1 13 ? -7.151 -48.325 -2.344 1.00 15.82 13 GLU B C 1
ATOM 1217 O O . GLU B 1 13 ? -7.164 -47.371 -3.131 1.00 17.60 13 GLU B O 1
ATOM 1223 N N . ALA B 1 14 ? -6.064 -48.656 -1.641 1.00 17.50 14 ALA B N 1
ATOM 1224 C CA . ALA B 1 14 ? -4.799 -47.972 -1.888 1.00 14.60 14 ALA B CA 1
ATOM 1225 C C . ALA B 1 14 ? -4.344 -48.179 -3.326 1.00 14.96 14 ALA B C 1
ATOM 1226 O O . ALA B 1 14 ? -3.820 -47.256 -3.960 1.00 14.12 14 ALA B O 1
ATOM 1228 N N . GLU B 1 15 ? -4.548 -49.386 -3.861 1.00 17.48 15 GLU B N 1
ATOM 1229 C CA . GLU B 1 15 ? -4.232 -49.641 -5.261 1.00 16.16 15 GLU B CA 1
ATOM 1230 C C . GLU B 1 15 ? -5.088 -48.779 -6.183 1.00 19.21 15 GLU B C 1
ATOM 1231 O O . GLU B 1 15 ? -4.611 -48.303 -7.220 1.00 18.92 15 GLU B O 1
ATOM 1237 N N . ALA B 1 16 ? -6.354 -48.559 -5.816 1.00 17.10 16 ALA B N 1
ATOM 1238 C CA . ALA B 1 16 ? -7.217 -47.701 -6.619 1.00 20.75 16 ALA B CA 1
ATOM 1239 C C . ALA B 1 16 ? -6.702 -46.268 -6.662 1.00 20.16 16 ALA B C 1
ATOM 1240 O O . ALA B 1 16 ? -6.893 -45.569 -7.663 1.00 21.70 16 ALA B O 1
ATOM 1242 N N . TYR B 1 17 ? -6.045 -45.816 -5.594 1.00 19.04 17 TYR B N 1
ATOM 1243 C CA . TYR B 1 17 ? -5.473 -44.477 -5.563 1.00 17.38 17 TYR B CA 1
ATOM 1244 C C . TYR B 1 17 ? -4.056 -44.423 -6.105 1.00 19.26 17 TYR B C 1
ATOM 1245 O O . TYR B 1 17 ? -3.599 -43.344 -6.501 1.00 23.59 17 TYR B O 1
ATOM 1254 N N . TYR B 1 18 ? -3.355 -45.556 -6.145 1.00 16.65 18 TYR B N 1
ATOM 1255 C CA . TYR B 1 18 ? -1.966 -45.615 -6.588 1.00 14.28 18 TYR B CA 1
ATOM 1256 C C . TYR B 1 18 ? -1.814 -46.626 -7.721 1.00 18.65 18 TYR B C 1
ATOM 1257 O O . TYR B 1 18 ? -1.167 -47.668 -7.552 1.00 14.90 18 TYR B O 1
ATOM 1266 N N . PRO B 1 19 ? -2.382 -46.343 -8.897 1.00 23.74 19 PRO B N 1
ATOM 1267 C CA . PRO B 1 19 ? -2.114 -47.195 -10.049 1.00 24.02 19 PRO B CA 1
ATOM 1268 C C . PRO B 1 19 ? -0.679 -47.010 -10.512 1.00 21.17 19 PRO B C 1
ATOM 1269 O O . PRO B 1 19 ? -0.068 -45.956 -10.269 1.00 18.99 19 PRO B O 1
ATOM 1273 N N . PRO B 1 20 ? -0.100 -48.007 -11.176 1.00 16.44 20 PRO B N 1
ATOM 1274 C CA . PRO B 1 20 ? 1.312 -47.909 -11.567 1.00 14.34 20 PRO B CA 1
ATOM 1275 C C . PRO B 1 20 ? 1.553 -46.732 -12.499 1.00 21.03 20 PRO B C 1
ATOM 1276 O O . PRO B 1 20 ? 0.871 -46.572 -13.514 1.00 22.42 20 PRO B O 1
ATOM 1280 N N . SER B 1 21 ? 2.534 -45.906 -12.146 1.00 17.62 21 SER B N 1
ATOM 1281 C CA . SER B 1 21 ? 2.889 -44.738 -12.944 1.00 21.61 21 SER B CA 1
ATOM 1282 C C . SER B 1 21 ? 4.190 -44.160 -12.405 1.00 18.93 21 SER B C 1
ATOM 1283 O O . SER B 1 21 ? 4.648 -44.512 -11.314 1.00 19.55 21 SER B O 1
ATOM 1286 N N . VAL B 1 22 ? 4.780 -43.266 -13.192 1.00 17.49 22 VAL B N 1
ATOM 1287 C CA . VAL B 1 22 ? 5.953 -42.499 -12.792 1.00 24.38 22 VAL B CA 1
ATOM 1288 C C . VAL B 1 22 ? 5.557 -41.032 -12.840 1.00 25.51 22 VAL B C 1
ATOM 1289 O O . VAL B 1 22 ? 5.266 -40.495 -13.917 1.00 25.89 22 VAL B O 1
ATOM 1293 N N . ILE B 1 23 ? 5.533 -40.386 -11.679 1.00 21.85 23 ILE B N 1
ATOM 1294 C CA . ILE B 1 23 ? 5.154 -38.985 -11.561 1.00 24.99 23 ILE B CA 1
ATOM 1295 C C . ILE B 1 23 ? 6.421 -38.145 -11.531 1.00 22.35 23 ILE B C 1
ATOM 1296 O O . ILE B 1 23 ? 7.326 -38.397 -10.725 1.00 26.91 23 ILE B O 1
ATOM 1301 N N . THR B 1 24 ? 6.491 -37.153 -12.413 1.00 25.40 24 THR B N 1
ATOM 1302 C CA . THR B 1 24 ? 7.612 -36.228 -12.460 1.00 25.89 24 THR B CA 1
ATOM 1303 C C . THR B 1 24 ? 7.273 -34.969 -11.675 1.00 26.12 24 THR B C 1
ATOM 1304 O O . THR B 1 24 ? 6.146 -34.469 -11.738 1.00 34.13 24 THR B O 1
ATOM 1308 N N . ASN B 1 25 ? 8.258 -34.461 -10.940 1.00 21.73 25 ASN B N 1
ATOM 1309 C CA . ASN B 1 25 ? 8.068 -33.297 -10.076 1.00 23.48 25 ASN B CA 1
ATOM 1310 C C . ASN B 1 25 ? 8.537 -32.038 -10.805 1.00 17.85 25 ASN B C 1
ATOM 1311 O O . ASN B 1 25 ? 9.555 -31.423 -10.479 1.00 19.57 25 ASN B O 1
ATOM 1316 N N . LYS B 1 26 ? 7.754 -31.658 -11.819 1.00 19.84 26 LYS B N 1
ATOM 1317 C CA . LYS B 1 26 ? 8.109 -30.497 -12.627 1.00 24.75 26 LYS B CA 1
ATOM 1318 C C . LYS B 1 26 ? 7.991 -29.199 -11.838 1.00 25.20 26 LYS B C 1
ATOM 1319 O O . LYS B 1 26 ? 8.752 -28.257 -12.085 1.00 21.97 26 LYS B O 1
ATOM 1325 N N . ARG B 1 27 ? 7.054 -29.128 -10.887 1.00 25.19 27 ARG B N 1
ATOM 1326 C CA . ARG B 1 27 ? 6.946 -27.959 -10.019 1.00 23.08 27 ARG B CA 1
ATOM 1327 C C . ARG B 1 27 ? 8.124 -27.827 -9.064 1.00 25.58 27 ARG B C 1
ATOM 1328 O O . ARG B 1 27 ? 8.302 -26.754 -8.475 1.00 16.54 27 ARG B O 1
ATOM 1336 N N . LYS B 1 28 ? 8.926 -28.883 -8.903 1.00 17.50 28 LYS B N 1
ATOM 1337 C CA . LYS B 1 28 ? 10.047 -28.906 -7.962 1.00 19.17 28 LYS B CA 1
ATOM 1338 C C . LYS B 1 28 ? 9.575 -28.650 -6.532 1.00 16.73 28 LYS B C 1
ATOM 1339 O O . LYS B 1 28 ? 10.251 -27.989 -5.742 1.00 16.77 28 LYS B O 1
ATOM 1345 N N . ASP B 1 29 ? 8.400 -29.177 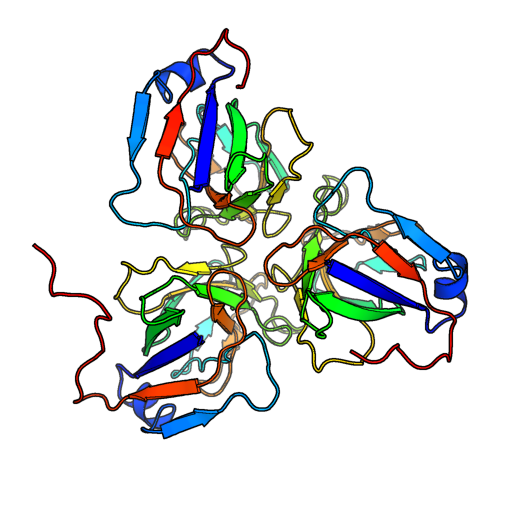-6.202 1.00 14.33 29 ASP B N 1
ATOM 1346 C CA . ASP B 1 29 ? 7.909 -29.120 -4.835 1.00 12.30 29 ASP B CA 1
ATOM 1347 C C . ASP B 1 29 ? 8.744 -30.022 -3.935 1.00 12.87 29 ASP B C 1
ATOM 1348 O O . ASP B 1 29 ? 9.237 -31.074 -4.353 1.00 14.65 29 ASP B O 1
ATOM 1353 N N . LEU B 1 30 ? 8.901 -29.596 -2.681 1.00 10.23 30 LEU B N 1
ATOM 1354 C CA . LEU B 1 30 ? 9.678 -30.371 -1.723 1.00 11.09 30 LEU B CA 1
ATOM 1355 C C . LEU B 1 30 ? 8.902 -31.564 -1.184 1.00 11.43 30 LEU B C 1
ATOM 1356 O O . LEU B 1 30 ? 9.502 -32.601 -0.874 1.00 12.00 30 LEU B O 1
ATOM 1361 N N . GLY B 1 31 ? 7.588 -31.434 -1.052 1.00 9.92 31 GLY B N 1
ATOM 1362 C CA . GLY B 1 31 ? 6.766 -32.456 -0.439 1.00 10.19 31 GLY B CA 1
ATOM 1363 C C . GLY B 1 31 ? 6.037 -33.310 -1.458 1.00 11.04 31 GLY B C 1
ATOM 1364 O O . GLY B 1 31 ? 5.634 -32.837 -2.519 1.00 13.94 31 GLY B O 1
ATOM 1365 N N . VAL B 1 32 ? 5.871 -34.584 -1.118 1.00 6.21 32 VAL B N 1
ATOM 1366 C CA . VAL B 1 32 ? 5.120 -35.534 -1.928 1.00 9.01 32 VAL B CA 1
ATOM 1367 C C . VAL B 1 32 ? 3.803 -35.796 -1.211 1.00 10.29 32 VAL B C 1
ATOM 1368 O O . VAL B 1 32 ? 3.772 -36.483 -0.182 1.00 8.10 32 VAL B O 1
ATOM 1372 N N . ASP B 1 33 ? 2.718 -35.241 -1.748 1.00 9.28 33 ASP B N 1
ATOM 1373 C CA . ASP B 1 33 ? 1.400 -35.460 -1.171 1.00 12.17 33 ASP B CA 1
ATOM 1374 C C . ASP B 1 33 ? 1.038 -36.936 -1.238 1.00 17.01 33 ASP B C 1
ATOM 1375 O O . ASP B 1 33 ? 1.404 -37.649 -2.176 1.00 19.24 33 ASP B O 1
ATOM 1380 N N . VAL B 1 34 ? 0.295 -37.392 -0.237 1.00 13.35 34 VAL B N 1
ATOM 1381 C CA . VAL B 1 34 ? 0.083 -38.820 -0.058 1.00 16.76 34 VAL B CA 1
ATOM 1382 C C . VAL B 1 34 ? -1.340 -39.042 0.450 1.00 15.47 34 VAL B C 1
ATOM 1383 O O . VAL B 1 34 ? -1.787 -38.385 1.396 1.00 11.44 34 VAL B O 1
ATOM 1387 N N . TYR B 1 35 ? -2.072 -39.929 -0.224 1.00 13.48 35 TYR B N 1
ATOM 1388 C CA . TYR B 1 35 ? -3.496 -40.105 0.033 1.00 10.29 35 TYR B CA 1
ATOM 1389 C C . TYR B 1 35 ? -3.736 -40.880 1.325 1.00 12.33 35 TYR B C 1
ATOM 1390 O O . TYR B 1 35 ? -2.910 -41.679 1.771 1.00 13.46 35 TYR B O 1
ATOM 1399 N N . CYS B 1 36 ? -4.906 -40.642 1.921 1.00 10.60 36 CYS B N 1
ATOM 1400 C CA . CYS B 1 36 ? -5.313 -41.432 3.077 1.00 13.46 36 CYS B CA 1
ATOM 1401 C C . CYS B 1 36 ? -5.646 -42.865 2.683 1.00 12.49 36 CYS B C 1
ATOM 1402 O O . CYS B 1 36 ? -5.447 -43.788 3.482 1.00 12.22 36 CYS B O 1
ATOM 1405 N N . CYS B 1 37 ? -6.149 -43.065 1.463 1.00 16.99 37 CYS B N 1
ATOM 1406 C CA . CYS B 1 37 ? -6.437 -44.366 0.858 1.00 14.27 37 CYS B CA 1
ATOM 1407 C C . CYS B 1 37 ? -7.565 -45.113 1.557 1.00 20.61 37 CYS B C 1
ATOM 1408 O O . CYS B 1 37 ? -7.817 -46.281 1.235 1.00 23.20 37 CYS B O 1
ATOM 1411 N N . SER B 1 38 ? -8.246 -44.478 2.508 1.00 16.00 38 SER B N 1
ATOM 1412 C CA . SER B 1 38 ? -9.377 -45.084 3.193 1.00 14.91 38 SER B CA 1
ATOM 1413 C C . SER B 1 38 ? -10.115 -43.996 3.954 1.00 17.19 38 SER B C 1
ATOM 1414 O O . SER B 1 38 ? -9.484 -43.110 4.539 1.00 16.14 38 SER B O 1
ATOM 1417 N N . ASP B 1 39 ? -11.444 -44.058 3.929 1.00 18.41 39 ASP B N 1
ATOM 1418 C CA . ASP B 1 39 ? -12.229 -43.208 4.810 1.00 17.50 39 ASP B CA 1
ATOM 1419 C C . ASP B 1 39 ? -11.889 -43.528 6.260 1.00 16.92 39 ASP B C 1
ATOM 1420 O O . ASP B 1 39 ? -11.594 -44.672 6.615 1.00 18.38 39 ASP B O 1
ATOM 1425 N N . LEU B 1 40 ? -11.927 -42.503 7.105 1.00 20.62 40 LEU B N 1
ATOM 1426 C CA . LEU B 1 40 ? -11.570 -42.690 8.502 1.00 22.72 40 LEU B CA 1
ATOM 1427 C C . LEU B 1 40 ? -12.298 -41.661 9.354 1.00 14.18 40 LEU B C 1
ATOM 1428 O O . LEU B 1 40 ? -12.666 -40.585 8.877 1.00 17.19 40 LEU B O 1
ATOM 1433 N N . VAL B 1 41 ? -12.494 -42.004 10.623 1.00 13.96 41 VAL B N 1
ATOM 1434 C CA . VAL B 1 41 ? -13.073 -41.104 11.611 1.00 12.47 41 VAL B CA 1
ATOM 1435 C C . VAL B 1 41 ? -12.016 -40.856 12.676 1.00 13.67 41 VAL B C 1
ATOM 1436 O O . VAL B 1 41 ? -11.529 -41.803 13.305 1.00 14.11 41 VAL B O 1
ATOM 1440 N N . LEU B 1 42 ? -11.651 -39.589 12.863 1.00 12.82 42 LEU B N 1
ATOM 1441 C CA . LEU B 1 42 ? -10.663 -39.199 13.865 1.00 14.45 42 LEU B CA 1
ATOM 1442 C C . LEU B 1 42 ? -11.391 -38.834 15.152 1.00 10.41 42 LEU B C 1
ATOM 1443 O O . LEU B 1 42 ? -12.050 -37.791 15.227 1.00 11.54 42 LEU B O 1
ATOM 1448 N N . GLN B 1 43 ? -11.280 -39.694 16.159 1.00 12.81 43 GLN B N 1
ATOM 1449 C CA . GLN B 1 43 ? -11.884 -39.422 17.448 1.00 14.24 43 GLN B CA 1
ATOM 1450 C C . GLN B 1 43 ? -11.100 -38.335 18.177 1.00 15.30 43 GLN B C 1
ATOM 1451 O O . GLN B 1 43 ? -9.920 -38.112 17.891 1.00 11.22 43 GLN B O 1
ATOM 1457 N N . PRO B 1 44 ? -11.740 -37.630 19.111 1.00 13.61 44 PRO B N 1
ATOM 1458 C CA . PRO B 1 44 ? -10.996 -36.686 19.952 1.00 11.64 44 PRO B CA 1
ATOM 1459 C C . PRO B 1 44 ? -9.839 -37.382 20.652 1.00 12.19 44 PRO B C 1
ATOM 1460 O O . PRO B 1 44 ? -9.979 -38.491 21.173 1.00 13.52 44 PRO B O 1
ATOM 1464 N N . GLY B 1 45 ? -8.683 -36.727 20.642 1.00 9.77 45 GLY B N 1
ATOM 1465 C CA . GLY B 1 45 ? -7.484 -37.329 21.187 1.00 10.34 45 GLY B CA 1
ATOM 1466 C C . GLY B 1 45 ? -6.622 -37.974 20.123 1.00 8.36 45 GLY B C 1
ATOM 1467 O O . GLY B 1 45 ? -6.688 -37.592 18.951 1.00 9.25 45 GLY B O 1
ATOM 1468 N N . LEU B 1 46 ? -5.820 -38.962 20.513 1.00 8.40 46 LEU B N 1
ATOM 1469 C CA . LEU B 1 46 ? -4.867 -39.574 19.599 1.00 8.26 46 LEU B CA 1
ATOM 1470 C C . LEU B 1 46 ? -5.548 -40.593 18.693 1.00 10.44 46 LEU B C 1
ATOM 1471 O O . LEU B 1 46 ? -6.423 -41.350 19.125 1.00 13.86 46 LEU B O 1
ATOM 1476 N N . ASN B 1 47 ? -5.134 -40.606 17.428 1.00 8.73 47 ASN B N 1
ATOM 1477 C CA . ASN B 1 47 ? -5.582 -41.590 16.453 1.00 9.87 47 ASN B CA 1
ATOM 1478 C C . ASN B 1 47 ? -4.365 -42.174 15.756 1.00 10.83 47 ASN B C 1
ATOM 1479 O O . ASN B 1 47 ? -3.525 -41.430 15.241 1.00 10.55 47 ASN B O 1
ATOM 1484 N N . ILE B 1 48 ? -4.270 -43.499 15.745 1.00 10.37 48 ILE B N 1
ATOM 1485 C CA . ILE B 1 48 ? -3.200 -44.196 15.042 1.00 11.15 48 ILE B CA 1
ATOM 1486 C C . ILE B 1 48 ? -3.735 -44.565 13.664 1.00 14.41 48 ILE B C 1
ATOM 1487 O O . ILE B 1 48 ? -4.654 -45.380 13.544 1.00 17.04 48 ILE B O 1
ATOM 1492 N N . VAL B 1 49 ? -3.168 -43.961 12.624 1.00 10.16 49 VAL B N 1
ATOM 1493 C CA . VAL B 1 49 ? -3.677 -44.082 11.264 1.00 11.51 49 VAL B CA 1
ATOM 1494 C C . VAL B 1 49 ? -2.646 -44.805 10.411 1.00 12.32 49 VAL B C 1
ATOM 1495 O O . VAL B 1 49 ? -1.463 -44.442 10.409 1.00 14.13 49 VAL B O 1
ATOM 1499 N N . ARG B 1 50 ? -3.096 -45.822 9.685 1.00 17.44 50 ARG B N 1
ATOM 1500 C CA . ARG B 1 50 ? -2.250 -46.528 8.735 1.00 18.13 50 ARG B CA 1
ATOM 1501 C C . ARG B 1 50 ? -2.416 -45.909 7.354 1.00 17.56 50 ARG B C 1
ATOM 1502 O O . ARG B 1 50 ? -3.540 -45.635 6.922 1.00 19.32 50 ARG B O 1
ATOM 1510 N N . LEU B 1 51 ? -1.295 -45.676 6.671 1.00 16.55 51 LEU B N 1
ATOM 1511 C CA . LEU B 1 51 ? -1.324 -45.038 5.362 1.00 16.05 51 LEU B CA 1
ATOM 1512 C C . LEU B 1 51 ? -1.530 -46.025 4.220 1.00 19.42 51 LEU B C 1
ATOM 1513 O O . LEU B 1 51 ? -1.769 -45.591 3.088 1.00 23.08 51 LEU B O 1
ATOM 1518 N N . HIS B 1 52 ? -1.443 -47.328 4.491 1.00 21.94 52 HIS B N 1
ATOM 1519 C CA . HIS B 1 52 ? -1.741 -48.387 3.526 1.00 21.26 52 HIS B CA 1
ATOM 1520 C C . HIS B 1 52 ? -0.800 -48.375 2.327 1.00 21.60 52 HIS B C 1
ATOM 1521 O O . HIS B 1 52 ? -1.161 -48.852 1.246 1.00 18.76 52 HIS B O 1
ATOM 1528 N N . ILE B 1 53 ? 0.405 -47.839 2.496 1.00 19.94 53 ILE B N 1
ATOM 1529 C CA . ILE B 1 53 ? 1.414 -47.839 1.446 1.00 17.58 53 ILE B CA 1
ATOM 1530 C C . ILE B 1 53 ? 2.763 -48.172 2.063 1.00 19.52 53 ILE B C 1
ATOM 1531 O O . ILE B 1 53 ? 3.007 -47.925 3.248 1.00 13.81 53 ILE B O 1
ATOM 1536 N N . LYS B 1 54 ? 3.642 -48.741 1.246 1.00 13.21 54 LYS B N 1
ATOM 1537 C CA . LYS B 1 54 ? 5.047 -48.903 1.587 1.00 15.42 54 LYS B CA 1
ATOM 1538 C C . LYS B 1 54 ? 5.844 -47.867 0.808 1.00 14.51 54 LYS B C 1
ATOM 1539 O O . LYS B 1 54 ? 5.652 -47.715 -0.404 1.00 14.68 54 LYS B O 1
ATOM 1545 N N . VAL B 1 55 ? 6.718 -47.144 1.502 1.00 12.36 55 VAL B N 1
ATOM 1546 C CA . VAL B 1 55 ? 7.429 -46.015 0.916 1.00 12.56 55 VAL B CA 1
ATOM 1547 C C . VAL B 1 55 ? 8.921 -46.172 1.161 1.00 12.81 55 VAL B C 1
ATOM 1548 O O . VAL B 1 55 ? 9.347 -46.568 2.251 1.00 14.68 55 VAL B O 1
ATOM 1552 N N . ALA B 1 56 ? 9.712 -45.856 0.140 1.00 9.99 56 ALA B N 1
ATOM 1553 C CA . ALA B 1 56 ? 11.148 -45.708 0.286 1.00 10.62 56 ALA B CA 1
ATOM 1554 C C . ALA B 1 56 ? 11.582 -44.450 -0.445 1.00 8.82 56 ALA B C 1
ATOM 1555 O O . ALA B 1 56 ? 10.936 -44.010 -1.400 1.00 11.41 56 ALA B O 1
ATOM 1557 N N . CYS B 1 57 ? 12.677 -43.873 0.022 1.00 11.82 57 CYS B N 1
ATOM 1558 C CA . CYS B 1 57 ? 13.302 -42.726 -0.613 1.00 11.19 57 CYS B CA 1
ATOM 1559 C C . CYS B 1 57 ? 14.763 -43.060 -0.872 1.00 15.01 57 CYS B C 1
ATOM 1560 O O . CYS B 1 57 ? 15.400 -43.750 -0.068 1.00 12.90 57 CYS B O 1
ATOM 1563 N N . GLU B 1 58 ? 15.287 -42.594 -2.001 1.00 13.57 58 GLU B N 1
ATOM 1564 C CA . GLU B 1 58 ? 16.673 -42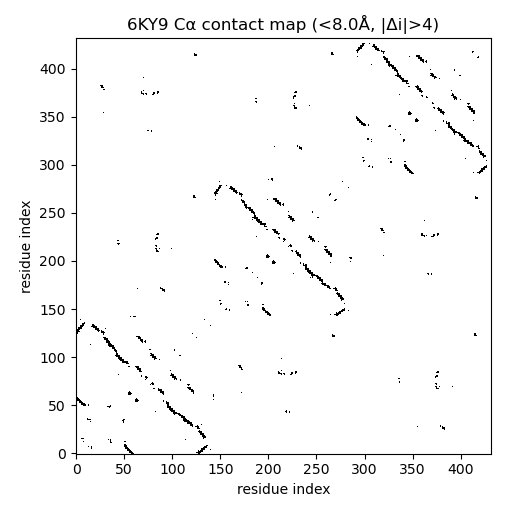.841 -2.363 1.00 16.95 58 GLU B CA 1
ATOM 1565 C C . GLU B 1 58 ? 17.325 -41.537 -2.796 1.00 15.46 58 GLU B C 1
ATOM 1566 O O . GLU B 1 58 ? 16.669 -40.647 -3.345 1.00 15.14 58 GLU B O 1
ATOM 1572 N N . HIS B 1 59 ? 18.624 -41.430 -2.530 1.00 12.66 59 HIS B N 1
ATOM 1573 C CA . HIS B 1 59 ? 19.396 -40.239 -2.866 1.00 12.71 59 HIS B CA 1
ATOM 1574 C C . HIS B 1 59 ? 20.772 -40.677 -3.338 1.00 16.55 59 HIS B C 1
ATOM 1575 O O . HIS B 1 59 ? 21.503 -41.332 -2.589 1.00 14.73 59 HIS B O 1
ATOM 1582 N N . MET B 1 60 ? 21.121 -40.308 -4.571 1.00 21.14 60 MET B N 1
ATOM 1583 C CA . MET B 1 60 ? 22.388 -40.697 -5.191 1.00 19.23 60 MET B CA 1
ATOM 1584 C C . MET B 1 60 ? 22.583 -42.212 -5.138 1.00 21.22 60 MET B C 1
ATOM 1585 O O . MET B 1 60 ? 23.646 -42.719 -4.773 1.00 21.59 60 MET B O 1
ATOM 1590 N N . GLY B 1 61 ? 21.529 -42.940 -5.501 1.00 19.79 61 GLY B N 1
ATOM 1591 C CA . GLY B 1 61 ? 21.585 -44.383 -5.610 1.00 25.83 61 GLY B CA 1
ATOM 1592 C C . GLY B 1 61 ? 21.482 -45.154 -4.314 1.00 21.91 61 GLY B C 1
ATOM 1593 O O . GLY B 1 61 ? 21.459 -46.392 -4.354 1.00 24.74 61 GLY B O 1
ATOM 1594 N N . LYS B 1 62 ? 21.416 -44.475 -3.174 1.00 19.86 62 LYS B N 1
ATOM 1595 C CA . LYS B 1 62 ? 21.410 -45.114 -1.872 1.00 17.85 62 LYS B CA 1
ATOM 1596 C C . LYS B 1 62 ? 20.088 -44.820 -1.168 1.00 20.12 62 LYS B C 1
ATOM 1597 O O . LYS B 1 62 ? 19.504 -43.745 -1.331 1.00 21.04 62 LYS B O 1
ATOM 1603 N N . LYS B 1 63 ? 19.582 -45.810 -0.441 1.00 14.83 63 LYS B N 1
ATOM 1604 C CA . LYS B 1 63 ? 18.364 -45.608 0.329 1.00 14.05 63 LYS B CA 1
ATOM 1605 C C . LYS B 1 63 ? 18.601 -44.564 1.411 1.00 16.45 63 LYS B C 1
ATOM 1606 O O . LYS B 1 63 ? 19.624 -44.578 2.095 1.00 15.82 63 LYS B O 1
ATOM 1612 N N . CYS B 1 64 ? 17.660 -43.645 1.564 1.00 17.06 64 CYS B N 1
ATOM 1613 C CA . CYS B 1 64 ? 17.790 -42.615 2.578 1.00 12.08 64 CYS B CA 1
ATOM 1614 C C . CYS B 1 64 ? 16.525 -42.587 3.429 1.00 10.90 64 CYS B C 1
ATOM 1615 O O . CYS B 1 64 ? 15.584 -43.361 3.222 1.00 12.76 64 CYS B O 1
ATOM 1618 N N . GLY B 1 65 ? 16.528 -41.706 4.424 1.00 11.46 65 GLY B N 1
ATOM 1619 C CA . GLY B 1 65 ? 15.353 -41.471 5.229 1.00 9.40 65 GLY B CA 1
ATOM 1620 C C . GLY B 1 65 ? 14.456 -40.425 4.606 1.00 10.31 65 GLY B C 1
ATOM 1621 O O . GLY B 1 65 ? 14.765 -39.822 3.580 1.00 10.73 65 GLY B O 1
ATOM 1622 N N . PHE B 1 66 ? 13.307 -40.214 5.240 1.00 11.23 66 PHE B N 1
ATOM 1623 C CA . PHE B 1 66 ? 12.437 -39.122 4.830 1.00 8.53 66 PHE B CA 1
ATOM 1624 C C . PHE B 1 66 ? 11.593 -38.688 6.017 1.00 9.33 66 PHE B C 1
ATOM 1625 O O . PHE B 1 66 ? 11.619 -39.299 7.089 1.00 8.33 66 PHE B O 1
ATOM 1633 N N . LYS B 1 67 ? 10.851 -37.603 5.819 1.00 9.93 67 LYS B N 1
ATOM 1634 C CA . LYS B 1 67 ? 10.108 -36.965 6.893 1.00 8.60 67 LYS B CA 1
ATOM 1635 C C . LYS B 1 67 ? 8.649 -36.810 6.493 1.00 9.13 67 LYS B C 1
ATOM 1636 O O . LYS B 1 67 ? 8.342 -36.518 5.334 1.00 10.88 67 LYS B O 1
ATOM 1642 N N . ILE B 1 68 ? 7.756 -37.024 7.454 1.00 8.32 68 ILE B N 1
ATOM 1643 C CA . ILE B 1 68 ? 6.321 -36.860 7.255 1.00 6.38 68 ILE B CA 1
ATOM 1644 C C . ILE B 1 68 ? 5.925 -35.513 7.840 1.00 7.36 68 ILE B C 1
ATOM 1645 O O . ILE B 1 68 ? 6.169 -35.247 9.023 1.00 8.59 68 ILE B O 1
ATOM 1650 N N . MET B 1 69 ? 5.320 -34.661 7.017 1.00 10.50 69 MET B N 1
ATOM 1651 C CA . MET B 1 69 ? 4.913 -33.328 7.436 1.00 10.71 69 MET B CA 1
ATOM 1652 C C . MET B 1 69 ? 3.447 -33.106 7.106 1.00 10.92 69 MET B C 1
ATOM 1653 O O . MET B 1 69 ? 2.985 -33.463 6.018 1.00 10.26 69 MET B O 1
ATOM 1658 N N . ALA B 1 70 ? 2.719 -32.510 8.047 1.00 7.19 70 ALA B N 1
ATOM 1659 C CA . ALA B 1 70 ? 1.337 -32.141 7.784 1.00 7.81 70 ALA B CA 1
ATOM 1660 C C . ALA B 1 70 ? 1.274 -31.101 6.674 1.00 11.61 70 ALA B C 1
ATOM 1661 O O . ALA B 1 70 ? 2.131 -30.218 6.578 1.00 11.47 70 ALA B O 1
ATOM 1663 N N . ARG B 1 71 ? 0.265 -31.222 5.819 1.00 6.59 71 ARG B N 1
ATOM 1664 C CA . ARG B 1 71 ? -0.012 -30.160 4.870 1.00 5.59 71 ARG B CA 1
ATOM 1665 C C . ARG B 1 71 ? -0.784 -29.044 5.566 1.00 6.43 71 ARG B C 1
ATOM 1666 O O . ARG B 1 71 ? -1.449 -29.256 6.583 1.00 7.60 71 ARG B O 1
ATOM 1674 N N . SER B 1 72 ? -0.677 -27.835 5.010 1.00 11.04 72 SER B N 1
ATOM 1675 C CA A SER B 1 72 ? -1.401 -26.699 5.571 0.68 11.28 72 SER B CA 1
ATOM 1676 C CA B SER B 1 72 ? -1.399 -26.703 5.580 0.32 11.03 72 SER B CA 1
ATOM 1677 C C . SER B 1 72 ? -2.901 -26.955 5.612 1.00 10.98 72 SER B C 1
ATOM 1678 O O . SER B 1 72 ? -3.598 -26.433 6.490 1.00 13.26 72 SER B O 1
ATOM 1683 N N . SER B 1 73 ? -3.411 -27.756 4.678 1.00 9.16 73 SER B N 1
ATOM 1684 C CA . SER B 1 73 ? -4.832 -28.059 4.592 1.00 10.87 73 SER B CA 1
ATOM 1685 C C . SER B 1 73 ? -5.307 -29.043 5.652 1.00 12.27 73 SER B C 1
ATOM 1686 O O . SER B 1 73 ? -6.520 -29.249 5.774 1.00 12.26 73 SER B O 1
ATOM 1689 N N . MET B 1 74 ? -4.399 -29.651 6.420 1.00 7.83 74 MET B N 1
ATOM 1690 C CA . MET B 1 74 ? -4.812 -30.695 7.354 1.00 8.05 74 MET B CA 1
ATOM 1691 C C . MET B 1 74 ? -5.623 -30.123 8.508 1.00 9.09 74 MET B C 1
ATOM 1692 O O . MET B 1 74 ? -6.587 -30.746 8.967 1.00 10.66 74 MET B O 1
ATOM 1697 N N . CYS B 1 75 ? -5.255 -28.938 8.986 1.00 9.52 75 CYS B N 1
ATOM 1698 C CA . CYS B 1 75 ? -5.947 -28.285 10.087 1.00 7.57 75 CYS B CA 1
ATOM 1699 C C . CYS B 1 75 ? -6.727 -27.096 9.550 1.00 7.74 75 CYS B C 1
ATOM 1700 O O . CYS B 1 75 ? -6.163 -26.235 8.865 1.00 9.88 75 CYS B O 1
ATOM 1703 N N . THR B 1 76 ? -8.024 -27.064 9.847 1.00 11.01 76 THR B N 1
ATOM 1704 C CA . THR B 1 76 ? -8.901 -25.959 9.492 1.00 9.33 76 THR B CA 1
ATOM 1705 C C . THR B 1 76 ? -9.638 -25.506 10.745 1.00 8.58 76 THR B C 1
ATOM 1706 O O . THR B 1 76 ? -9.502 -26.097 11.820 1.00 11.89 76 THR B O 1
ATOM 1710 N N . HIS B 1 77 ? -10.420 -24.432 10.608 1.00 18.71 77 HIS B N 1
ATOM 1711 C CA . HIS B 1 77 ? -11.206 -23.959 11.742 1.00 19.72 77 HIS B CA 1
ATOM 1712 C C . HIS B 1 77 ? -12.200 -25.015 12.203 1.00 25.96 77 HIS B C 1
ATOM 1713 O O . HIS B 1 77 ? -12.581 -25.042 13.379 1.00 35.68 77 HIS B O 1
ATOM 1720 N N . GLU B 1 78 ? -12.616 -25.897 11.297 1.00 23.40 78 GLU B N 1
ATOM 1721 C CA . GLU B 1 78 ? -13.607 -26.920 11.594 1.00 25.69 78 GLU B CA 1
ATOM 1722 C C . GLU B 1 78 ? -12.987 -28.205 12.125 1.00 30.45 78 GLU B C 1
ATOM 1723 O O . GLU B 1 78 ? -13.637 -28.926 12.891 1.00 33.33 78 GLU B O 1
ATOM 1729 N N . ARG B 1 79 ? -11.749 -28.512 11.740 1.00 15.85 79 ARG B N 1
ATOM 1730 C CA . ARG B 1 79 ? -11.054 -29.697 12.231 1.00 9.76 79 ARG B CA 1
ATOM 1731 C C . ARG B 1 79 ? -9.683 -29.287 12.749 1.00 9.50 79 ARG B C 1
ATOM 1732 O O . ARG B 1 79 ? -8.836 -28.818 11.983 1.00 12.53 79 ARG B O 1
ATOM 1740 N N . LEU B 1 80 ? -9.472 -29.450 14.051 1.00 10.49 80 LEU B N 1
ATOM 1741 C CA . LEU B 1 80 ? -8.209 -29.089 14.693 1.00 7.80 80 LEU B CA 1
ATOM 1742 C C . LEU B 1 80 ? -7.363 -30.353 14.784 1.00 7.20 80 LEU B C 1
ATOM 1743 O O . LEU B 1 80 ? -7.395 -31.074 15.781 1.00 9.07 80 LEU B O 1
ATOM 1748 N N . LEU B 1 81 ? -6.599 -30.619 13.727 1.00 7.03 81 LEU B N 1
ATOM 1749 C CA . LEU B 1 81 ? -5.797 -31.829 13.609 1.00 6.24 81 LEU B CA 1
ATOM 1750 C C . LEU B 1 81 ? -4.322 -31.465 13.537 1.00 6.84 81 LEU B C 1
ATOM 1751 O O . LEU B 1 81 ? -3.934 -30.584 12.762 1.00 7.32 81 LEU B O 1
ATOM 1756 N N . ILE B 1 82 ? -3.503 -32.156 14.332 1.00 5.46 82 ILE B N 1
ATOM 1757 C CA . ILE B 1 82 ? -2.057 -31.991 14.312 1.00 4.19 82 ILE B CA 1
ATOM 1758 C C . ILE B 1 82 ? -1.403 -33.367 14.312 1.00 6.61 82 ILE B C 1
ATOM 1759 O O . ILE B 1 82 ? -1.982 -34.359 14.760 1.00 6.13 82 ILE B O 1
ATOM 1764 N N . LEU B 1 83 ? -0.177 -33.414 13.793 1.00 6.05 83 LEU B N 1
ATOM 1765 C CA . LEU B 1 83 ? 0.663 -34.595 13.941 1.00 9.66 83 LEU B CA 1
ATOM 1766 C C . LEU B 1 83 ? 1.251 -34.616 15.345 1.00 7.98 83 LEU B C 1
ATOM 1767 O O . LEU B 1 83 ? 1.884 -33.645 15.773 1.00 7.80 83 LEU B O 1
ATOM 1772 N N . ALA B 1 84 ? 1.037 -35.723 16.061 1.00 6.67 84 ALA B N 1
ATOM 1773 C CA . ALA B 1 84 ? 1.449 -35.794 17.460 1.00 8.59 84 ALA B CA 1
ATOM 1774 C C . ALA B 1 84 ? 2.946 -35.561 17.617 1.00 8.35 84 ALA B C 1
ATOM 1775 O O . ALA B 1 84 ? 3.379 -34.889 18.561 1.00 9.21 84 ALA B O 1
ATOM 1777 N N . ASN B 1 85 ? 3.753 -36.102 16.707 1.00 7.74 85 ASN B N 1
ATOM 1778 C CA . ASN B 1 85 ? 5.200 -35.978 16.812 1.00 8.22 85 ASN B CA 1
ATOM 1779 C C . ASN B 1 85 ? 5.756 -34.783 16.043 1.00 9.16 85 ASN B C 1
ATOM 1780 O O . ASN B 1 85 ? 6.974 -34.700 15.852 1.00 9.68 85 ASN B O 1
ATOM 1785 N N . GLY B 1 86 ? 4.901 -33.851 15.621 1.00 7.80 86 GLY B N 1
ATOM 1786 C CA . GLY B 1 86 ? 5.351 -32.682 14.887 1.00 7.26 86 GLY B CA 1
ATOM 1787 C C . GLY B 1 86 ? 5.703 -33.023 13.457 1.00 11.57 86 GLY B C 1
ATOM 1788 O O . GLY B 1 86 ? 5.031 -32.587 12.517 1.00 9.68 86 GLY B O 1
ATOM 1789 N N . ILE B 1 87 ? 6.784 -33.781 13.290 1.00 10.13 87 ILE B N 1
ATOM 1790 C CA A ILE B 1 87 ? 7.202 -34.349 12.011 0.44 14.67 87 ILE B CA 1
ATOM 1791 C CA B ILE B 1 87 ? 7.126 -34.371 12.005 0.56 14.69 87 ILE B CA 1
ATOM 1792 C C . ILE B 1 87 ? 7.541 -35.815 12.241 1.00 13.40 87 ILE B C 1
ATOM 1793 O O . ILE B 1 87 ? 8.195 -36.144 13.236 1.00 17.85 87 ILE B O 1
ATOM 1802 N N . GLY B 1 88 ? 7.120 -36.688 11.331 1.00 8.90 88 GLY B N 1
ATOM 1803 C CA . GLY B 1 88 ? 7.484 -38.085 11.431 1.00 11.66 88 GLY B CA 1
ATOM 1804 C C . GLY B 1 88 ? 8.840 -38.348 10.812 1.00 15.13 88 GLY B C 1
ATOM 1805 O O . GLY B 1 88 ? 9.030 -38.115 9.616 1.00 15.52 88 GLY B O 1
ATOM 1806 N N . LEU B 1 89 ? 9.795 -38.812 11.614 1.00 8.80 89 LEU B N 1
ATOM 1807 C CA . LEU B 1 89 ? 11.137 -39.129 11.134 1.00 9.34 89 LEU B CA 1
ATOM 1808 C C . LEU B 1 89 ? 11.179 -40.602 10.743 1.00 11.74 89 LEU B C 1
ATOM 1809 O O . LEU B 1 89 ? 11.081 -41.481 11.605 1.00 11.85 89 LEU B O 1
ATOM 1814 N N . ILE B 1 90 ? 11.325 -40.874 9.450 1.00 8.57 90 ILE B N 1
ATOM 1815 C CA . ILE B 1 90 ? 11.315 -42.237 8.929 1.00 9.81 90 ILE B CA 1
ATOM 1816 C C . ILE B 1 90 ? 12.748 -42.626 8.589 1.00 11.66 90 ILE B C 1
ATOM 1817 O O . ILE B 1 90 ? 13.352 -42.074 7.664 1.00 10.94 90 ILE B O 1
ATOM 1822 N N . ASP B 1 91 ? 13.291 -43.583 9.329 1.00 12.84 91 ASP B N 1
ATOM 1823 C CA . ASP B 1 91 ? 14.645 -44.042 9.081 1.00 14.49 91 ASP B CA 1
ATOM 1824 C C . ASP B 1 91 ? 14.685 -44.946 7.850 1.00 17.03 91 ASP B C 1
ATOM 1825 O O . ASP B 1 91 ? 13.694 -45.603 7.522 1.00 19.26 91 ASP B O 1
ATOM 1830 N N . PRO B 1 92 ? 15.819 -44.993 7.146 1.00 19.31 92 PRO B N 1
ATOM 1831 C CA . PRO B 1 92 ? 15.895 -45.845 5.948 1.00 23.20 92 PRO B CA 1
ATOM 1832 C C . PRO B 1 92 ? 15.730 -47.329 6.237 1.00 27.35 92 PRO B C 1
ATOM 1833 O O . PRO B 1 92 ? 15.361 -48.080 5.328 1.00 27.52 92 PRO B O 1
ATOM 1837 N N . GLY B 1 93 ? 15.980 -47.783 7.466 1.00 24.82 93 GLY B N 1
ATOM 1838 C CA . GLY B 1 93 ? 15.825 -49.195 7.770 1.00 31.32 93 GLY B CA 1
ATOM 1839 C C . GLY B 1 93 ? 14.388 -49.642 7.967 1.00 36.74 93 GLY B C 1
ATOM 1840 O O . GLY B 1 93 ? 14.131 -50.848 8.022 1.00 39.64 93 GLY B O 1
ATOM 1841 N N . TYR B 1 94 ? 13.448 -48.694 8.039 1.00 35.50 94 TYR B N 1
ATOM 1842 C CA . TYR B 1 94 ? 12.127 -48.927 8.618 1.00 31.96 94 TYR B CA 1
ATOM 1843 C C . TYR B 1 94 ? 11.261 -49.972 7.902 1.00 37.10 94 TYR B C 1
ATOM 1844 O O . TYR B 1 94 ? 10.287 -50.456 8.497 1.00 47.86 94 TYR B O 1
ATOM 1853 N N . VAL B 1 95 ? 11.669 -50.497 6.754 1.00 34.01 95 VAL B N 1
ATOM 1854 C CA . VAL B 1 95 ? 10.813 -50.743 5.584 1.00 41.55 95 VAL B CA 1
ATOM 1855 C C . VAL B 1 95 ? 9.306 -50.998 5.760 1.00 43.43 95 VAL B C 1
ATOM 1856 O O . VAL B 1 95 ? 8.588 -51.071 4.760 1.00 47.11 95 VAL B O 1
ATOM 1860 N N . GLY B 1 96 ? 8.799 -51.195 6.979 1.00 36.14 96 GLY B N 1
ATOM 1861 C CA . GLY B 1 96 ? 7.362 -51.446 7.159 1.00 31.86 96 GLY B CA 1
ATOM 1862 C C . GLY B 1 96 ? 6.360 -50.399 6.668 1.00 30.04 96 GLY B C 1
ATOM 1863 O O . GLY B 1 96 ? 6.731 -49.461 5.966 1.00 36.40 96 GLY B O 1
ATOM 1864 N N . GLU B 1 97 ? 5.075 -50.568 7.014 1.00 22.49 97 GLU B N 1
ATOM 1865 C CA . GLU B 1 97 ? 4.012 -49.680 6.541 1.00 23.74 97 GLU B CA 1
ATOM 1866 C C . GLU B 1 97 ? 4.033 -48.343 7.282 1.00 18.70 97 GLU B C 1
ATOM 1867 O O . GLU B 1 97 ? 4.230 -48.294 8.499 1.00 19.05 97 GLU B O 1
ATOM 1873 N N . LEU B 1 98 ? 3.802 -47.257 6.541 1.00 32.35 98 LEU B N 1
ATOM 1874 C CA . LEU B 1 98 ? 3.897 -45.915 7.106 1.00 22.88 98 LEU B CA 1
ATOM 1875 C C . LEU B 1 98 ? 2.691 -45.607 7.988 1.00 26.37 98 LEU B C 1
ATOM 1876 O O . LEU B 1 98 ? 1.543 -45.804 7.579 1.00 24.63 98 LEU B O 1
ATOM 1881 N N . MET B 1 99 ? 2.957 -45.113 9.196 1.00 16.95 99 MET B N 1
ATOM 1882 C CA . MET B 1 99 ? 1.935 -44.825 10.193 1.00 18.80 99 MET B CA 1
ATOM 1883 C C . MET B 1 99 ? 1.864 -43.329 10.471 1.00 18.55 99 MET B C 1
ATOM 1884 O O . MET B 1 99 ? 2.845 -42.601 10.295 1.00 17.37 99 MET B O 1
ATOM 1889 N N . LEU B 1 100 ? 0.693 -42.879 10.923 1.00 12.81 100 LEU B N 1
ATOM 1890 C CA . LEU B 1 100 ? 0.488 -41.505 11.358 1.00 11.20 100 LEU B CA 1
ATOM 1891 C C . LEU B 1 100 ? -0.087 -41.502 12.766 1.00 9.48 100 LEU B C 1
ATOM 1892 O O . LEU B 1 100 ? -0.932 -42.336 13.101 1.00 14.29 100 LEU B O 1
ATOM 1897 N N . LYS B 1 101 ? 0.379 -40.567 13.590 1.00 8.07 101 LYS B N 1
ATOM 1898 C CA . LYS B 1 101 ? -0.212 -40.292 14.896 1.00 7.59 101 LYS B CA 1
ATOM 1899 C C . LYS B 1 101 ? -0.835 -38.904 14.800 1.00 7.32 101 LYS B C 1
ATOM 1900 O O . LYS B 1 101 ? -0.128 -37.893 14.818 1.00 10.56 101 LYS B O 1
ATOM 1906 N N . ILE B 1 102 ? -2.159 -38.861 14.672 1.00 6.40 102 ILE B N 1
ATOM 1907 C CA . ILE B 1 102 ? -2.900 -37.618 14.487 1.00 6.57 102 ILE B CA 1
ATOM 1908 C C . ILE B 1 102 ? -3.709 -37.347 15.745 1.00 10.58 102 ILE B C 1
ATOM 1909 O O . ILE B 1 102 ? -4.472 -38.209 16.199 1.00 8.80 102 ILE B O 1
ATOM 1914 N N . ILE B 1 103 ? -3.547 -36.153 16.305 1.00 4.79 103 ILE B N 1
ATOM 1915 C CA . ILE B 1 103 ? -4.332 -35.714 17.451 1.00 7.22 103 ILE B CA 1
ATOM 1916 C C . ILE B 1 103 ? -5.462 -34.834 16.939 1.00 7.41 103 ILE B C 1
ATOM 1917 O O . ILE B 1 103 ? -5.221 -33.827 16.261 1.00 6.78 103 ILE B O 1
ATOM 1922 N N . ASN B 1 104 ? -6.695 -35.228 17.242 1.00 6.53 104 ASN B N 1
ATOM 1923 C CA . ASN B 1 104 ? -7.864 -34.382 17.036 1.00 9.09 104 ASN B CA 1
ATOM 1924 C C . ASN B 1 104 ? -8.063 -33.562 18.305 1.00 7.97 104 ASN B C 1
ATOM 1925 O O . ASN B 1 104 ? -8.472 -34.097 19.341 1.00 8.41 104 ASN B O 1
ATOM 1930 N N . LEU B 1 105 ? -7.760 -32.265 18.227 1.00 7.18 105 LEU B N 1
ATOM 1931 C CA . LEU B 1 105 ? -7.819 -31.384 19.388 1.00 7.12 105 LEU B CA 1
ATOM 1932 C C . LEU B 1 105 ? -9.231 -30.928 19.724 1.00 12.84 105 LEU B C 1
ATOM 1933 O O . LEU B 1 105 ? -9.426 -30.300 20.770 1.00 15.70 105 LEU B O 1
ATOM 1938 N N . GLY B 1 106 ? -10.214 -31.225 18.872 1.00 12.57 106 GLY B N 1
ATOM 1939 C CA . GLY B 1 106 ? -11.584 -30.830 19.117 1.00 12.10 106 GLY B CA 1
ATOM 1940 C C . GLY B 1 106 ? -12.334 -31.838 19.970 1.00 17.18 106 GLY B C 1
ATOM 1941 O O . GLY B 1 106 ? -11.805 -32.864 20.393 1.00 15.89 106 GLY B O 1
ATOM 1942 N N . ASP B 1 107 ? -13.604 -31.525 20.217 1.00 19.20 107 ASP B N 1
ATOM 1943 C CA . ASP B 1 107 ? -14.455 -32.347 21.067 1.00 19.65 107 ASP B CA 1
ATOM 1944 C C . ASP B 1 107 ? -15.398 -33.250 20.284 1.00 24.01 107 ASP B C 1
ATOM 1945 O O . ASP B 1 107 ? -16.130 -34.034 20.897 1.00 25.06 107 ASP B O 1
ATOM 1950 N N . THR B 1 108 ? -15.409 -33.160 18.958 1.00 16.42 108 THR B N 1
ATOM 1951 C CA . THR B 1 108 ? -16.273 -33.993 18.136 1.00 19.06 108 THR B CA 1
ATOM 1952 C C . THR B 1 108 ? -15.447 -34.742 17.102 1.00 16.27 108 THR B C 1
ATOM 1953 O O . THR B 1 108 ? -14.422 -34.237 16.634 1.00 14.41 108 THR B O 1
ATOM 1957 N N . PRO B 1 109 ? -15.862 -35.957 16.741 1.00 16.08 109 PRO B N 1
ATOM 1958 C CA . PRO B 1 109 ? -15.123 -36.718 15.728 1.00 14.70 109 PRO B CA 1
ATOM 1959 C C . PRO B 1 109 ? -15.100 -35.995 14.389 1.00 14.05 109 PRO B C 1
ATOM 1960 O O . PRO B 1 109 ? -16.008 -35.234 14.049 1.00 16.80 109 PRO B O 1
ATOM 1964 N N . VAL B 1 110 ? -14.042 -36.247 13.622 1.00 9.17 110 VAL B N 1
ATOM 1965 C CA . VAL B 1 110 ? -13.822 -35.599 12.335 1.00 10.86 110 VAL B CA 1
ATOM 1966 C C . VAL B 1 110 ? -13.767 -36.671 11.257 1.00 11.05 110 VAL B C 1
ATOM 1967 O O . VAL B 1 110 ? -13.023 -37.651 11.385 1.00 10.04 110 VAL B O 1
ATOM 1971 N N . GLN B 1 111 ? -14.546 -36.478 10.195 1.00 11.55 111 GLN B N 1
ATOM 1972 C CA . GLN B 1 111 ? -14.568 -37.398 9.067 1.00 12.11 111 GLN B CA 1
ATOM 1973 C C . GLN B 1 111 ? -13.540 -36.973 8.025 1.00 9.72 111 GLN B C 1
ATOM 1974 O O . GLN B 1 111 ? -13.522 -35.814 7.599 1.00 12.10 111 GLN B O 1
ATOM 1980 N N . ILE B 1 112 ? -12.689 -37.911 7.621 1.00 9.81 112 ILE B N 1
ATOM 1981 C CA . ILE B 1 112 ? -11.730 -37.706 6.542 1.00 11.14 112 ILE B CA 1
ATOM 1982 C C . ILE B 1 112 ? -12.083 -38.653 5.406 1.00 7.63 112 ILE B C 1
ATOM 1983 O O . ILE B 1 112 ? -12.416 -39.820 5.640 1.00 13.65 112 ILE B O 1
ATOM 1988 N N . TRP B 1 113 ? -12.014 -38.150 4.179 1.00 11.81 113 TRP B N 1
ATOM 1989 C CA . TRP B 1 113 ? -12.283 -38.964 3.005 1.00 13.46 113 TRP B CA 1
ATOM 1990 C C . TRP B 1 113 ? -10.990 -39.572 2.469 1.00 14.43 113 TRP B C 1
ATOM 1991 O O . TRP B 1 113 ? -9.892 -39.050 2.677 1.00 12.81 113 TRP B O 1
ATOM 2002 N N . ALA B 1 114 ? -11.141 -40.697 1.763 1.00 12.37 114 ALA B N 1
ATOM 2003 C CA . ALA B 1 114 ? -9.980 -41.445 1.290 1.00 12.49 114 ALA B CA 1
ATOM 2004 C C . ALA B 1 114 ? -9.113 -40.624 0.346 1.00 9.88 114 ALA B C 1
ATOM 2005 O O . ALA B 1 114 ? -7.888 -40.796 0.323 1.00 10.41 114 ALA B O 1
ATOM 2007 N N . LYS B 1 115 ? -9.721 -39.735 -0.440 1.00 9.09 115 LYS B N 1
ATOM 2008 C CA . LYS B 1 115 ? -8.981 -38.963 -1.430 1.00 13.46 115 LYS B CA 1
ATOM 2009 C C . LYS B 1 115 ? -8.178 -37.823 -0.823 1.00 14.06 115 LYS B C 1
ATOM 2010 O O . LYS B 1 115 ? -7.353 -37.228 -1.525 1.00 11.89 115 LYS B O 1
ATOM 2016 N N . GLU B 1 116 ? -8.394 -37.504 0.447 1.00 11.23 116 GLU B N 1
ATOM 2017 C CA . GLU B 1 116 ? -7.719 -36.370 1.058 1.00 10.19 116 GLU B CA 1
ATOM 2018 C C . GLU B 1 116 ? -6.257 -36.691 1.332 1.00 12.63 116 GLU B C 1
ATOM 2019 O O . GLU B 1 116 ? -5.910 -37.815 1.706 1.00 12.07 116 GLU B O 1
ATOM 2025 N N . CYS B 1 117 ? -5.400 -35.691 1.135 1.00 8.78 117 CYS B N 1
ATOM 2026 C CA . CYS B 1 117 ? -3.972 -35.786 1.431 1.00 7.35 117 CYS B CA 1
ATOM 2027 C C . CYS B 1 117 ? -3.721 -34.926 2.663 1.00 8.31 117 CYS B C 1
ATOM 2028 O O . CYS B 1 117 ? -3.644 -33.698 2.565 1.00 10.34 117 CYS B O 1
ATOM 2031 N N . LEU B 1 118 ? -3.611 -35.570 3.824 1.00 9.98 118 LEU B N 1
ATOM 2032 C CA . LEU B 1 118 ? -3.372 -34.838 5.062 1.00 5.85 118 LEU B CA 1
ATOM 2033 C C . LEU B 1 118 ? -1.900 -34.513 5.280 1.00 9.49 118 LEU B C 1
ATOM 2034 O O . LEU B 1 118 ? -1.594 -33.527 5.960 1.00 8.87 118 LEU B O 1
ATOM 2039 N N . VAL B 1 119 ? -0.985 -35.305 4.719 1.00 5.64 119 VAL B N 1
ATOM 2040 C CA . VAL B 1 119 ? 0.442 -35.159 4.978 1.00 7.78 119 VAL B CA 1
ATOM 2041 C C . VAL B 1 119 ? 1.212 -35.235 3.664 1.00 9.23 119 VAL B C 1
ATOM 2042 O O . VAL B 1 119 ? 0.680 -35.610 2.618 1.00 7.41 119 VAL B O 1
ATOM 2046 N N . GLN B 1 120 ? 2.489 -34.867 3.739 1.00 7.04 120 GLN B N 1
ATOM 2047 C CA . GLN B 1 120 ? 3.392 -34.898 2.600 1.00 4.82 120 GLN B CA 1
ATOM 2048 C C . GLN B 1 120 ? 4.740 -35.430 3.060 1.00 8.48 120 GLN B C 1
ATOM 2049 O O . GLN B 1 120 ? 5.141 -35.231 4.210 1.00 8.56 120 GLN B O 1
ATOM 2055 N N . LEU B 1 121 ? 5.437 -36.109 2.155 1.00 7.20 121 LEU B N 1
ATOM 2056 C CA . LEU B 1 121 ? 6.733 -36.698 2.457 1.00 8.41 121 LEU B CA 1
ATOM 2057 C C . LEU B 1 121 ? 7.854 -35.813 1.926 1.00 5.92 121 LEU B C 1
ATOM 2058 O O . LEU B 1 121 ? 7.769 -35.285 0.813 1.00 10.87 121 LEU B O 1
ATOM 2063 N N . VAL B 1 122 ? 8.904 -35.655 2.730 1.00 6.45 122 VAL B N 1
ATOM 2064 C CA . VAL B 1 122 ? 10.053 -34.824 2.389 1.00 7.27 122 VAL B CA 1
ATOM 2065 C C . VAL B 1 122 ? 11.316 -35.648 2.585 1.00 8.89 122 VAL B C 1
ATOM 2066 O O . VAL B 1 122 ? 11.514 -36.242 3.651 1.00 7.96 122 VAL B O 1
ATOM 2070 N N . ALA B 1 123 ? 12.175 -35.665 1.570 1.00 8.59 123 ALA B N 1
ATOM 2071 C CA . ALA B 1 123 ? 13.376 -36.482 1.619 1.00 9.77 123 ALA B CA 1
ATOM 2072 C C . ALA B 1 123 ? 14.333 -35.990 2.701 1.00 8.40 123 ALA B C 1
ATOM 2073 O O . ALA B 1 123 ? 14.327 -34.820 3.094 1.00 8.09 123 ALA B O 1
ATOM 2075 N N . GLN B 1 124 ? 15.161 -36.913 3.187 1.00 9.48 124 GLN B N 1
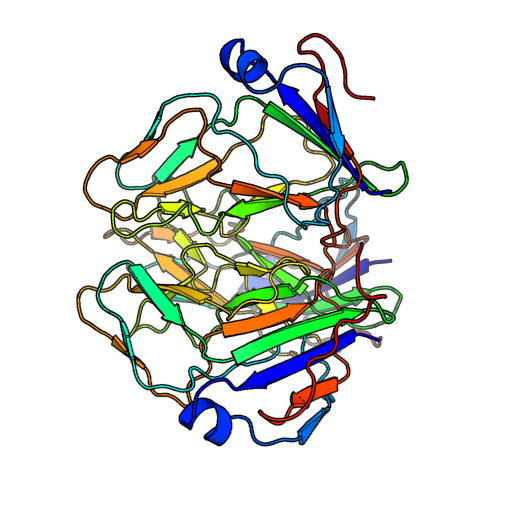ATOM 2076 C CA . GLN B 1 124 ? 16.249 -36.556 4.086 1.00 8.94 124 GLN B CA 1
ATOM 2077 C C . GLN B 1 124 ? 17.083 -35.435 3.479 1.00 7.66 124 GLN B C 1
ATOM 2078 O O . GLN B 1 124 ? 17.433 -35.475 2.296 1.00 11.89 124 GLN B O 1
ATOM 2084 N N . GLY B 1 125 ? 17.383 -34.424 4.289 1.00 7.56 125 GLY B N 1
ATOM 2085 C CA . GLY B 1 125 ? 18.098 -33.265 3.801 1.00 9.90 125 GLY B CA 1
ATOM 2086 C C . GLY B 1 125 ? 17.277 -32.323 2.953 1.00 10.90 125 GLY B C 1
ATOM 2087 O O . GLY B 1 125 ? 17.844 -31.396 2.364 1.00 9.82 125 GLY B O 1
ATOM 2088 N N . ASP B 1 126 ? 15.961 -32.540 2.868 1.00 10.13 126 ASP B N 1
ATOM 2089 C CA . ASP B 1 126 ? 15.050 -31.684 2.108 1.00 8.84 126 ASP B CA 1
ATOM 2090 C C . ASP B 1 126 ? 15.387 -31.662 0.620 1.00 11.75 126 ASP B C 1
ATOM 2091 O O . ASP B 1 126 ? 15.159 -30.660 -0.058 1.00 13.87 126 ASP B O 1
ATOM 2096 N N . HIS B 1 127 ? 15.957 -32.738 0.087 1.00 9.66 127 HIS B N 1
ATOM 2097 C CA . HIS B 1 127 ? 16.267 -32.764 -1.337 1.00 13.34 127 HIS B CA 1
ATOM 2098 C C . HIS B 1 127 ? 14.982 -32.856 -2.153 1.00 12.91 127 HIS B C 1
ATOM 2099 O O . HIS B 1 127 ? 14.081 -33.634 -1.827 1.00 12.75 127 HIS B O 1
ATOM 2106 N N . VAL B 1 128 ? 14.893 -32.047 -3.201 1.00 14.06 128 VAL B N 1
ATOM 2107 C CA . VAL B 1 128 ? 13.695 -32.039 -4.050 1.00 11.01 128 VAL B CA 1
ATOM 2108 C C . VAL B 1 128 ? 13.620 -33.354 -4.817 1.00 12.99 128 VAL B C 1
ATOM 2109 O O . VAL B 1 128 ? 14.609 -33.749 -5.460 1.00 12.53 128 VAL B O 1
ATOM 2113 N N . PRO B 1 129 ? 12.492 -34.062 -4.789 1.00 11.14 129 PRO B N 1
ATOM 2114 C CA . PRO B 1 129 ? 12.407 -35.323 -5.532 1.00 15.56 129 PRO B CA 1
ATOM 2115 C C . PRO B 1 129 ? 12.328 -35.079 -7.031 1.00 18.47 129 PRO B C 1
ATOM 2116 O O . PRO B 1 129 ? 11.697 -34.127 -7.495 1.00 16.59 129 PRO B O 1
ATOM 2120 N N . ASP B 1 130 ? 12.990 -35.950 -7.788 1.00 16.32 130 ASP B N 1
ATOM 2121 C CA . ASP B 1 130 ? 12.937 -35.889 -9.243 1.00 17.66 130 ASP B CA 1
ATOM 2122 C C . ASP B 1 130 ? 11.774 -36.708 -9.794 1.00 19.28 130 ASP B C 1
ATOM 2123 O O . ASP B 1 130 ? 11.000 -36.216 -10.619 1.00 22.37 130 ASP B O 1
ATOM 2128 N N . HIS B 1 131 ? 11.635 -37.951 -9.341 1.00 19.34 131 HIS B N 1
ATOM 2129 C CA . HIS B 1 131 ? 10.548 -38.819 -9.761 1.00 16.23 131 HIS B CA 1
ATOM 2130 C C . HIS B 1 131 ? 9.884 -39.439 -8.542 1.00 16.54 131 HIS B C 1
ATOM 2131 O O . HIS B 1 131 ? 10.527 -39.675 -7.515 1.00 18.46 131 HIS B O 1
ATOM 2138 N N . ILE B 1 132 ? 8.587 -39.698 -8.667 1.00 15.76 132 ILE B N 1
ATOM 2139 C CA . ILE B 1 132 ? 7.822 -40.438 -7.672 1.00 15.81 132 ILE B CA 1
ATOM 2140 C C . ILE B 1 132 ? 7.292 -41.681 -8.370 1.00 17.85 132 ILE B C 1
ATOM 2141 O O . ILE B 1 132 ? 6.397 -41.590 -9.221 1.00 16.53 132 ILE B O 1
ATOM 2146 N N . ASN B 1 133 ? 7.846 -42.839 -8.022 1.00 15.84 133 ASN B N 1
ATOM 2147 C CA . ASN B 1 133 ? 7.527 -44.090 -8.697 1.00 15.02 133 ASN B CA 1
ATOM 2148 C C . ASN B 1 133 ? 6.427 -44.822 -7.938 1.00 14.24 133 ASN B C 1
ATOM 2149 O O . ASN B 1 133 ? 6.609 -45.192 -6.773 1.00 18.27 133 ASN B O 1
ATOM 2154 N N . ILE B 1 134 ? 5.295 -45.032 -8.598 1.00 13.36 134 ILE B N 1
ATOM 2155 C CA . ILE B 1 134 ? 4.182 -45.787 -8.038 1.00 10.41 134 ILE B CA 1
ATOM 2156 C C . ILE B 1 134 ? 4.287 -47.208 -8.572 1.00 14.24 134 ILE B C 1
ATOM 2157 O O . ILE B 1 134 ? 4.063 -47.454 -9.762 1.00 16.59 134 ILE B O 1
ATOM 2162 N N . LEU B 1 135 ? 4.626 -48.146 -7.695 1.00 14.52 135 LEU B N 1
ATOM 2163 C CA . LEU B 1 135 ? 4.881 -49.519 -8.097 1.00 15.84 135 LEU B CA 1
ATOM 2164 C C . LEU B 1 135 ? 3.606 -50.349 -8.073 1.00 16.25 135 LEU B C 1
ATOM 2165 O O . LEU B 1 135 ? 2.663 -50.065 -7.331 1.00 16.07 135 LEU B O 1
ATOM 2170 N N . LYS B 1 136 ? 3.593 -51.392 -8.897 1.00 18.48 136 LYS B N 1
ATOM 2171 C CA . LYS B 1 136 ? 2.523 -52.370 -8.845 1.00 20.11 136 LYS B CA 1
ATOM 2172 C C . LYS B 1 136 ? 2.648 -53.210 -7.577 1.00 15.98 136 LYS B C 1
ATOM 2173 O O . LYS B 1 136 ? 3.729 -53.357 -7.001 1.00 14.83 136 LYS B O 1
ATOM 2179 N N . ARG B 1 137 ? 1.516 -53.764 -7.139 1.00 17.92 137 ARG B N 1
ATOM 2180 C CA . ARG B 1 137 ? 1.520 -54.580 -5.931 1.00 18.52 137 ARG B CA 1
ATOM 2181 C C . ARG B 1 137 ? 2.275 -55.890 -6.115 1.00 18.95 137 ARG B C 1
ATOM 2182 O O . ARG B 1 137 ? 2.714 -56.481 -5.123 1.00 20.37 137 ARG B O 1
ATOM 2190 N N . ASN B 1 138 ? 2.448 -56.350 -7.353 1.00 21.14 138 ASN B N 1
ATOM 2191 C CA . ASN B 1 138 ? 3.089 -57.631 -7.621 1.00 18.49 138 ASN B CA 1
ATOM 2192 C C . ASN B 1 138 ? 4.501 -57.486 -8.176 1.00 18.92 138 ASN B C 1
ATOM 2193 O O . ASN B 1 138 ? 5.053 -58.462 -8.695 1.00 19.50 138 ASN B O 1
ATOM 2198 N N . GLN B 1 139 ? 5.104 -56.305 -8.080 1.00 15.56 139 GLN B N 1
ATOM 2199 C CA . GLN B 1 139 ? 6.479 -56.123 -8.514 1.00 17.42 139 GLN B CA 1
ATOM 2200 C C . GLN B 1 139 ? 7.390 -55.944 -7.305 1.00 10.31 139 GLN B C 1
ATOM 2201 O O . GLN B 1 139 ? 6.944 -55.609 -6.204 1.00 10.08 139 GLN B O 1
ATOM 2207 N N . ILE B 1 140 ? 8.681 -56.203 -7.520 1.00 12.74 140 ILE B N 1
ATOM 2208 C CA . ILE B 1 140 ? 9.642 -56.194 -6.425 1.00 9.34 140 ILE B CA 1
ATOM 2209 C C . ILE B 1 140 ? 9.847 -54.773 -5.922 1.00 12.74 140 ILE B C 1
ATOM 2210 O O . ILE B 1 140 ? 9.966 -53.824 -6.708 1.00 13.99 140 ILE B O 1
ATOM 2215 N N . PHE B 1 141 ? 9.892 -54.623 -4.604 1.00 9.09 141 PHE B N 1
ATOM 2216 C CA . PHE B 1 141 ? 10.238 -53.342 -4.000 1.00 12.04 141 PHE B CA 1
ATOM 2217 C C . PHE B 1 141 ? 11.755 -53.207 -3.910 1.00 13.41 141 PHE B C 1
ATOM 2218 O O . PHE B 1 141 ? 12.423 -54.117 -3.407 1.00 14.11 141 PHE B O 1
ATOM 2226 N N . PRO B 1 142 ? 12.329 -52.098 -4.372 1.00 13.55 142 PRO B N 1
ATOM 2227 C CA . PRO B 1 142 ? 13.793 -51.992 -4.430 1.00 15.72 142 PRO B CA 1
ATOM 2228 C C . PRO B 1 142 ? 14.430 -51.928 -3.049 1.00 17.21 142 PRO B C 1
ATOM 2229 O O . PRO B 1 142 ? 13.885 -51.347 -2.107 1.00 17.51 142 PRO B O 1
ATOM 2233 N N . LEU B 1 143 ? 15.609 -52.543 -2.943 1.00 13.01 143 LEU B N 1
ATOM 2234 C CA . LEU B 1 143 ? 16.367 -52.574 -1.700 1.00 13.02 143 LEU B CA 1
ATOM 2235 C C . LEU B 1 143 ? 17.483 -51.544 -1.666 1.00 17.34 143 LEU B C 1
ATOM 2236 O O . LEU B 1 143 ? 17.911 -51.150 -0.575 1.00 19.62 143 LEU B O 1
ATOM 2241 N N . PHE B 1 144 ? 17.964 -51.125 -2.833 1.00 16.32 144 PHE B N 1
ATOM 2242 C CA . PHE B 1 144 ? 18.998 -50.108 -2.980 1.00 20.51 144 PHE B CA 1
ATOM 2243 C C . PHE B 1 144 ? 20.322 -50.499 -2.339 1.00 22.33 144 PHE B C 1
ATOM 2244 O O . PHE B 1 144 ? 21.153 -49.624 -2.082 1.00 22.90 144 PHE B O 1
ATOM 2252 N N . ALA B 1 145 ? 20.556 -51.781 -2.076 1.00 15.03 145 ALA B N 1
ATOM 2253 C CA . ALA B 1 145 ? 21.774 -52.198 -1.398 1.00 15.43 145 ALA B CA 1
ATOM 2254 C C . ALA B 1 145 ? 22.022 -53.662 -1.713 1.00 17.42 145 ALA B C 1
ATOM 2255 O O . ALA B 1 145 ? 21.092 -54.382 -2.098 1.00 21.61 145 ALA B O 1
ATOM 2257 N N . PRO B 1 146 ? 23.262 -54.133 -1.574 1.00 24.35 146 PRO B N 1
ATOM 2258 C CA . PRO B 1 146 ? 23.482 -55.582 -1.579 1.00 23.78 146 PRO B CA 1
ATOM 2259 C C . PRO B 1 146 ? 22.694 -56.218 -0.446 1.00 22.96 146 PRO B C 1
ATOM 2260 O O . PRO B 1 146 ? 22.522 -55.625 0.621 1.00 22.59 146 PRO B O 1
ATOM 2264 N N . THR B 1 147 ? 22.189 -57.416 -0.696 1.00 25.20 147 THR B N 1
ATOM 2265 C CA . THR B 1 147 ? 21.401 -58.116 0.304 1.00 23.24 147 THR B CA 1
ATOM 2266 C C . THR B 1 147 ? 22.254 -58.355 1.548 1.00 26.33 147 THR B C 1
ATOM 2267 O O . THR B 1 147 ? 23.286 -59.038 1.460 1.00 28.76 147 THR B O 1
ATOM 2271 N N . PRO B 1 148 ? 21.874 -57.816 2.705 1.00 23.73 148 PRO B N 1
ATOM 2272 C CA . PRO B 1 148 ? 22.812 -57.730 3.832 1.00 27.62 148 PRO B CA 1
ATOM 2273 C C . PRO B 1 148 ? 23.121 -59.080 4.461 1.00 30.96 148 PRO B C 1
ATOM 2274 O O . PRO B 1 148 ? 22.415 -60.074 4.269 1.00 23.44 148 PRO B O 1
ATOM 2278 N N . ARG B 1 149 ? 24.203 -59.081 5.242 1.00 43.27 149 ARG B N 1
ATOM 2279 C CA . ARG B 1 149 ? 24.732 -60.256 5.935 1.00 53.71 149 ARG B CA 1
ATOM 2280 C C . ARG B 1 149 ? 24.813 -61.477 5.026 1.00 52.68 149 ARG B C 1
ATOM 2281 O O . ARG B 1 149 ? 25.902 -61.948 4.700 1.00 64.59 149 ARG B O 1
ATOM 2289 N N . ALA C 1 2 ? 32.410 -36.841 8.130 1.00 33.94 2 ALA C N 1
ATOM 2290 C CA . ALA C 1 2 ? 31.691 -37.576 9.163 1.00 28.58 2 ALA C CA 1
ATOM 2291 C C . ALA C 1 2 ? 30.794 -36.648 9.974 1.00 21.46 2 ALA C C 1
ATOM 2292 O O . ALA C 1 2 ? 31.045 -35.446 10.066 1.00 21.77 2 ALA C O 1
ATOM 2294 N N . THR C 1 3 ? 29.745 -37.218 10.562 1.00 23.52 3 THR C N 1
ATOM 2295 C CA . THR C 1 3 ? 28.823 -36.490 11.426 1.00 24.94 3 THR C CA 1
ATOM 2296 C C . THR C 1 3 ? 28.802 -37.175 12.784 1.00 17.49 3 THR C C 1
ATOM 2297 O O . THR C 1 3 ? 28.450 -38.356 12.880 1.00 21.29 3 THR C O 1
ATOM 2301 N N . ASN C 1 4 ? 29.181 -36.440 13.827 1.00 19.20 4 ASN C N 1
ATOM 2302 C CA . ASN C 1 4 ? 29.321 -37.002 15.162 1.00 19.34 4 ASN C CA 1
ATOM 2303 C C . ASN C 1 4 ? 28.616 -36.124 16.184 1.00 19.38 4 ASN C C 1
ATOM 2304 O O . ASN C 1 4 ? 28.629 -34.894 16.076 1.00 16.65 4 ASN C O 1
ATOM 2309 N N . PHE C 1 5 ? 28.005 -36.765 17.174 1.00 15.89 5 PHE C N 1
ATOM 2310 C CA . PHE C 1 5 ? 27.402 -36.077 18.304 1.00 16.44 5 PHE C CA 1
ATOM 2311 C C . PHE C 1 5 ? 28.295 -36.218 19.530 1.00 19.70 5 PHE C C 1
ATOM 2312 O O . PHE C 1 5 ? 29.048 -37.185 19.666 1.00 20.04 5 PHE C O 1
ATOM 2320 N N . PHE C 1 6 ? 28.203 -35.236 20.423 1.00 20.87 6 PHE C N 1
ATOM 2321 C CA . PHE C 1 6 ? 28.930 -35.246 21.687 1.00 22.07 6 PHE C CA 1
ATOM 2322 C C . PHE C 1 6 ? 27.948 -34.930 22.802 1.00 19.17 6 PHE C C 1
ATOM 2323 O O . PHE C 1 6 ? 27.369 -33.839 22.829 1.00 20.17 6 PHE C O 1
ATOM 2331 N N . ILE C 1 7 ? 27.755 -35.881 23.712 1.00 17.26 7 ILE C N 1
ATOM 2332 C CA . ILE C 1 7 ? 26.832 -35.738 24.831 1.00 16.41 7 ILE C CA 1
ATOM 2333 C C . ILE C 1 7 ? 27.637 -35.756 26.121 1.00 20.54 7 ILE C C 1
ATOM 2334 O O . ILE C 1 7 ? 28.433 -36.675 26.351 1.00 23.32 7 ILE C O 1
ATOM 2339 N N . GLN C 1 8 ? 27.431 -34.745 26.961 1.00 17.48 8 GLN C N 1
ATOM 2340 C CA . GLN C 1 8 ? 28.086 -34.665 28.260 1.00 19.63 8 GLN C CA 1
ATOM 2341 C C . GLN C 1 8 ? 27.034 -34.558 29.354 1.00 18.39 8 GLN C C 1
ATOM 2342 O O . GLN C 1 8 ? 26.273 -33.575 29.380 1.00 18.09 8 GLN C O 1
ATOM 2348 N N . PRO C 1 9 ? 26.946 -35.524 30.266 1.00 19.79 9 PRO C N 1
ATOM 2349 C CA . PRO C 1 9 ? 25.994 -35.401 31.375 1.00 20.59 9 PRO C CA 1
ATOM 2350 C C . PRO C 1 9 ? 26.418 -34.315 32.351 1.00 22.57 9 PRO C C 1
ATOM 2351 O O . PRO C 1 9 ? 27.608 -34.102 32.594 1.00 24.66 9 PRO C O 1
ATOM 2355 N N . ILE C 1 10 ? 25.426 -33.628 32.911 1.00 16.46 10 ILE C N 1
ATOM 2356 C CA . ILE C 1 10 ? 25.656 -32.555 33.869 1.00 20.53 10 ILE C CA 1
ATOM 2357 C C . ILE C 1 10 ? 25.468 -33.030 35.304 1.00 25.09 10 ILE C C 1
ATOM 2358 O O . ILE C 1 10 ? 26.244 -32.666 36.188 1.00 32.02 10 ILE C O 1
ATOM 2363 N N . THR C 1 11 ? 24.438 -33.827 35.553 1.00 24.52 11 THR C N 1
ATOM 2364 C CA . THR C 1 11 ? 24.096 -34.265 36.896 1.00 28.63 11 THR C CA 1
ATOM 2365 C C . THR C 1 11 ? 24.580 -35.689 37.138 1.00 21.39 11 THR C C 1
ATOM 2366 O O . THR C 1 11 ? 24.917 -36.425 36.207 1.00 23.33 11 THR C O 1
ATOM 2370 N N . GLU C 1 12 ? 24.611 -36.072 38.418 1.00 30.73 12 GLU C N 1
ATOM 2371 C CA . GLU C 1 12 ? 25.021 -37.428 38.768 1.00 30.90 12 GLU C CA 1
ATOM 2372 C C . GLU C 1 12 ? 24.076 -38.459 38.164 1.00 22.86 12 GLU C C 1
ATOM 2373 O O . GLU C 1 12 ? 24.519 -39.500 37.665 1.00 20.02 12 GLU C O 1
ATOM 2379 N N . GLU C 1 13 ? 22.770 -38.185 38.193 1.00 21.33 13 GLU C N 1
ATOM 2380 C CA . GLU C 1 13 ? 21.811 -39.121 37.615 1.00 21.69 13 GLU C CA 1
ATOM 2381 C C . GLU C 1 13 ? 21.994 -39.233 36.107 1.00 20.24 13 GLU C C 1
ATOM 2382 O O . GLU C 1 13 ? 21.869 -40.323 35.538 1.00 15.93 13 GLU C O 1
ATOM 2388 N N . ALA C 1 14 ? 22.295 -38.116 35.440 1.00 16.06 14 ALA C N 1
ATOM 2389 C CA . ALA C 1 14 ? 22.540 -38.169 34.002 1.00 12.10 14 ALA C CA 1
ATOM 2390 C C . ALA C 1 14 ? 23.801 -38.966 33.688 1.00 13.83 14 ALA C C 1
ATOM 2391 O O . ALA C 1 14 ? 23.859 -39.672 32.675 1.00 15.94 14 ALA C O 1
ATOM 2393 N N . GLU C 1 15 ? 24.821 -38.870 34.546 1.00 18.09 15 GLU C N 1
ATOM 2394 C CA . GLU C 1 15 ? 26.027 -39.664 34.336 1.00 21.21 15 GLU C CA 1
ATOM 2395 C C . GLU C 1 15 ? 25.740 -41.154 34.459 1.00 17.78 15 GLU C C 1
ATOM 2396 O O . GLU C 1 15 ? 26.372 -41.967 33.775 1.00 20.24 15 GLU C O 1
ATOM 2402 N N . ALA C 1 16 ? 24.791 -41.532 35.321 1.00 20.40 16 ALA C N 1
ATOM 2403 C CA . ALA C 1 16 ? 24.418 -42.938 35.442 1.00 20.36 16 ALA C CA 1
ATOM 2404 C C . ALA C 1 16 ? 23.857 -43.473 34.131 1.00 21.25 16 ALA C C 1
ATOM 2405 O O . ALA C 1 16 ? 24.134 -44.616 33.747 1.00 19.01 16 ALA C O 1
ATOM 2407 N N . TYR C 1 17 ? 23.067 -42.661 33.427 1.00 21.17 17 TYR C N 1
ATOM 2408 C CA . TYR C 1 17 ? 22.549 -43.057 32.125 1.00 17.51 17 TYR C CA 1
ATOM 2409 C C . TYR C 1 17 ? 23.530 -42.786 30.993 1.00 16.05 17 TYR C C 1
ATOM 2410 O O . TYR C 1 17 ? 23.348 -43.326 29.897 1.00 20.26 17 TYR C O 1
ATOM 2419 N N . TYR C 1 18 ? 24.569 -41.987 31.233 1.00 16.43 18 TYR C N 1
ATOM 2420 C CA . TYR C 1 18 ? 25.542 -41.616 30.206 1.00 16.66 18 TYR C CA 1
ATOM 2421 C C . TYR C 1 18 ? 26.962 -41.845 30.714 1.00 17.42 18 TYR C C 1
ATOM 2422 O O . TYR C 1 18 ? 27.713 -40.891 30.944 1.00 16.53 18 TYR C O 1
ATOM 2431 N N . PRO C 1 19 ? 27.367 -43.106 30.893 1.00 20.64 19 PRO C N 1
ATOM 2432 C CA . PRO C 1 19 ? 28.767 -43.368 31.216 1.00 26.47 19 PRO C CA 1
ATOM 2433 C C . PRO C 1 19 ? 29.638 -43.149 30.002 1.00 24.07 19 PRO C C 1
ATOM 2434 O O . PRO C 1 19 ? 29.172 -43.261 28.853 1.00 22.62 19 PRO C O 1
ATOM 2438 N N . PRO C 1 20 ? 30.917 -42.822 30.189 1.00 27.34 20 PRO C N 1
ATOM 2439 C CA . PRO C 1 20 ? 31.787 -42.529 29.043 1.00 23.74 20 PRO C CA 1
ATOM 2440 C C . PRO C 1 20 ? 31.911 -43.729 28.116 1.00 29.97 20 PRO C C 1
ATOM 2441 O O . PRO C 1 20 ? 32.227 -44.840 28.549 1.00 36.36 20 PRO C O 1
ATOM 2445 N N . SER C 1 21 ? 31.659 -43.494 26.833 1.00 23.13 21 SER C N 1
ATOM 2446 C CA . SER C 1 21 ? 31.705 -44.543 25.819 1.00 23.25 21 SER C CA 1
ATOM 2447 C C . SER C 1 21 ? 31.623 -43.884 24.448 1.00 23.70 21 SER C C 1
ATOM 2448 O O . SER C 1 21 ? 31.451 -42.666 24.330 1.00 28.16 21 SER C O 1
ATOM 2451 N N . VAL C 1 22 ? 31.752 -44.705 23.410 1.00 25.71 22 VAL C N 1
ATOM 2452 C CA . VAL C 1 22 ? 31.568 -44.285 22.026 1.00 25.97 22 VAL C CA 1
ATOM 2453 C C . VAL C 1 22 ? 30.532 -45.219 21.419 1.00 34.78 22 VAL C C 1
ATOM 2454 O O . VAL C 1 22 ? 30.777 -46.426 21.293 1.00 28.67 22 VAL C O 1
ATOM 2458 N N . ILE C 1 23 ? 29.377 -44.672 21.057 1.00 24.26 23 ILE C N 1
ATOM 2459 C CA . ILE C 1 23 ? 28.280 -45.447 20.490 1.00 25.24 23 IL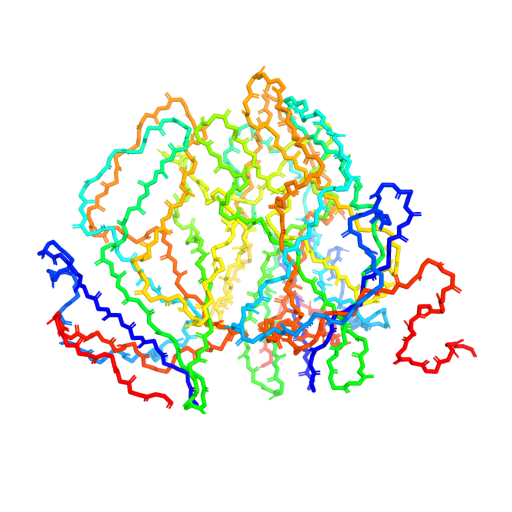E C CA 1
ATOM 2460 C C . ILE C 1 23 ? 28.307 -45.290 18.977 1.00 27.54 23 ILE C C 1
ATOM 2461 O O . ILE C 1 23 ? 28.394 -44.167 18.462 1.00 31.51 23 ILE C O 1
ATOM 2466 N N . THR C 1 24 ? 28.240 -46.410 18.265 1.00 31.06 24 THR C N 1
ATOM 2467 C CA . THR C 1 24 ? 28.212 -46.413 16.811 1.00 31.52 24 THR C CA 1
ATOM 2468 C C . THR C 1 24 ? 26.780 -46.578 16.322 1.00 35.84 24 THR C C 1
ATOM 2469 O O . THR C 1 24 ? 25.982 -47.298 16.930 1.00 42.64 24 THR C O 1
ATOM 2473 N N . ASN C 1 25 ? 26.459 -45.898 15.225 1.00 28.14 25 ASN C N 1
ATOM 2474 C CA . ASN C 1 25 ? 25.118 -45.945 14.645 1.00 33.19 25 ASN C CA 1
ATOM 2475 C C . ASN C 1 25 ? 25.091 -46.955 13.499 1.00 24.29 25 ASN C C 1
ATOM 2476 O O . ASN C 1 25 ? 25.019 -46.613 12.318 1.00 27.05 25 ASN C O 1
ATOM 2481 N N . LYS C 1 26 ? 25.153 -48.235 13.879 1.00 35.31 26 LYS C N 1
ATOM 2482 C CA . LYS C 1 26 ? 25.183 -49.301 12.882 1.00 32.72 26 LYS C CA 1
ATOM 2483 C C . LYS C 1 26 ? 23.864 -49.412 12.128 1.00 29.58 26 LYS C C 1
ATOM 2484 O O . LYS C 1 26 ? 23.859 -49.772 10.946 1.00 30.94 26 LYS C O 1
ATOM 2490 N N . ARG C 1 27 ? 22.742 -49.108 12.785 1.00 33.77 27 ARG C N 1
ATOM 2491 C CA . ARG C 1 27 ? 21.441 -49.178 12.125 1.00 29.53 27 ARG C CA 1
ATOM 2492 C C . ARG C 1 27 ? 21.250 -48.075 11.092 1.00 27.50 27 ARG C C 1
ATOM 2493 O O . ARG C 1 27 ? 20.317 -48.159 10.284 1.00 27.65 27 ARG C O 1
ATOM 2501 N N . LYS C 1 28 ? 22.103 -47.046 11.113 1.00 24.13 28 LYS C N 1
ATOM 2502 C CA . LYS C 1 28 ? 22.030 -45.908 10.193 1.00 22.86 28 LYS C CA 1
ATOM 2503 C C . LYS C 1 28 ? 20.769 -45.077 10.432 1.00 17.49 28 LYS C C 1
ATOM 2504 O O . LYS C 1 28 ? 20.176 -44.544 9.493 1.00 16.39 28 LYS C O 1
ATOM 2510 N N . ASP C 1 29 ? 20.361 -44.958 11.693 1.00 17.40 29 ASP C N 1
ATOM 2511 C CA . ASP C 1 29 ? 19.205 -44.138 12.022 1.00 17.14 29 ASP C CA 1
ATOM 2512 C C . ASP C 1 29 ? 19.551 -42.657 11.939 1.00 16.82 29 ASP C C 1
ATOM 2513 O O . ASP C 1 29 ? 20.699 -42.250 12.137 1.00 17.02 29 ASP C O 1
ATOM 2518 N N . LEU C 1 30 ? 18.530 -41.844 11.661 1.00 15.44 30 LEU C N 1
ATOM 2519 C CA . LEU C 1 30 ? 18.740 -40.407 11.536 1.00 13.14 30 LEU C CA 1
ATOM 2520 C C . LEU C 1 30 ? 18.786 -39.712 12.890 1.00 14.05 30 LEU C C 1
ATOM 2521 O O . LEU C 1 30 ? 19.477 -38.697 13.035 1.00 14.54 30 LEU C O 1
ATOM 2526 N N . GLY C 1 31 ? 18.072 -40.235 13.884 1.00 15.66 31 GLY C N 1
ATOM 2527 C CA . GLY C 1 31 ? 17.932 -39.585 15.171 1.00 13.28 31 GLY C CA 1
ATOM 2528 C C . GLY C 1 31 ? 18.755 -40.261 16.251 1.00 15.08 31 GLY C C 1
ATOM 2529 O O . GLY C 1 31 ? 19.012 -41.466 16.193 1.00 18.77 31 GLY C O 1
ATOM 2530 N N . VAL C 1 32 ? 19.164 -39.474 17.241 1.00 10.99 32 VAL C N 1
ATOM 2531 C CA . VAL C 1 32 ? 19.895 -39.961 18.404 1.00 11.54 32 VAL C CA 1
ATOM 2532 C C . VAL C 1 32 ? 18.965 -39.838 19.602 1.00 10.19 32 VAL C C 1
ATOM 2533 O O . VAL C 1 32 ? 18.706 -38.728 20.084 1.00 11.61 32 VAL C O 1
ATOM 2537 N N . ASP C 1 33 ? 18.450 -40.973 20.077 1.00 10.02 33 ASP C N 1
ATOM 2538 C CA . ASP C 1 33 ? 17.577 -40.966 21.244 1.00 11.20 33 ASP C CA 1
ATOM 2539 C C . ASP C 1 33 ? 18.342 -40.479 22.468 1.00 15.83 33 ASP C C 1
ATOM 2540 O O . ASP C 1 33 ? 19.485 -40.877 22.704 1.00 16.06 33 ASP C O 1
ATOM 2545 N N . VAL C 1 34 ? 17.707 -39.613 23.254 1.00 10.61 34 VAL C N 1
ATOM 2546 C CA . VAL C 1 34 ? 18.318 -39.075 24.464 1.00 15.40 34 VAL C CA 1
ATOM 2547 C C . VAL C 1 34 ? 17.401 -39.343 25.649 1.00 15.22 34 VAL C C 1
ATOM 2548 O O . VAL C 1 34 ? 16.174 -39.233 25.539 1.00 9.40 34 VAL C O 1
ATOM 2552 N N . TYR C 1 35 ? 18.001 -39.699 26.780 1.00 14.62 35 TYR C N 1
ATOM 2553 C CA . TYR C 1 35 ? 17.250 -40.042 27.975 1.00 13.16 35 TYR C CA 1
ATOM 2554 C C . TYR C 1 35 ? 16.711 -38.790 28.658 1.00 11.31 35 TYR C C 1
ATOM 2555 O O . TYR C 1 35 ? 17.248 -37.689 28.519 1.00 16.37 35 TYR C O 1
ATOM 2564 N N . CYS C 1 36 ? 15.637 -38.979 29.423 1.00 11.37 36 CYS C N 1
ATOM 2565 C CA . CYS C 1 36 ? 15.147 -37.899 30.266 1.00 9.56 36 CYS C CA 1
ATOM 2566 C C . CYS C 1 36 ? 16.083 -37.660 31.445 1.00 14.25 36 CYS C C 1
ATOM 2567 O O . CYS C 1 36 ? 16.181 -36.531 31.942 1.00 12.84 36 CYS C O 1
ATOM 2570 N N . CYS C 1 37 ? 16.771 -38.707 31.900 1.00 16.37 37 CYS C N 1
ATOM 2571 C CA . CYS C 1 37 ? 17.786 -38.660 32.952 1.00 18.22 37 CYS C CA 1
ATOM 2572 C C . CYS C 1 37 ? 17.225 -38.235 34.306 1.00 21.73 37 CYS C C 1
ATOM 2573 O O . CYS C 1 37 ? 17.996 -37.915 35.215 1.00 19.80 37 CYS C O 1
ATOM 2576 N N . SER C 1 38 ? 15.904 -38.209 34.455 1.00 15.35 38 SER C N 1
ATOM 2577 C CA . SER C 1 38 ? 15.260 -37.945 35.731 1.00 17.37 38 SER C CA 1
ATOM 2578 C C . SER C 1 38 ? 13.792 -38.304 35.603 1.00 17.33 38 SER C C 1
ATOM 2579 O O . SER C 1 38 ? 13.173 -38.023 34.573 1.00 16.13 38 SER C O 1
ATOM 2582 N N . ASP C 1 39 ? 13.250 -38.944 36.637 1.00 15.86 39 ASP C N 1
ATOM 2583 C CA . ASP C 1 39 ? 11.806 -39.076 36.737 1.00 15.38 39 ASP C CA 1
ATOM 2584 C C . ASP C 1 39 ? 11.184 -37.688 36.792 1.00 13.52 39 ASP C C 1
ATOM 2585 O O . ASP C 1 39 ? 11.712 -36.781 37.441 1.00 19.73 39 ASP C O 1
ATOM 2590 N N . LEU C 1 40 ? 10.066 -37.511 36.096 1.00 17.17 40 LEU C N 1
ATOM 2591 C CA . LEU C 1 40 ? 9.408 -36.215 36.113 1.00 20.24 40 LEU C CA 1
ATOM 2592 C C . LEU C 1 40 ? 7.913 -36.392 35.903 1.00 15.05 40 LEU C C 1
ATOM 2593 O O . LEU C 1 40 ? 7.462 -37.374 35.306 1.00 14.76 40 LEU C O 1
ATOM 2598 N N . VAL C 1 41 ? 7.154 -35.428 36.414 1.00 15.62 41 VAL C N 1
ATOM 2599 C CA . VAL C 1 41 ? 5.703 -35.393 36.290 1.00 13.72 41 VAL C CA 1
ATOM 2600 C C . VAL C 1 41 ? 5.346 -34.204 35.411 1.00 12.48 41 VAL C C 1
ATOM 2601 O O . VAL C 1 41 ? 5.705 -33.061 35.722 1.00 12.52 41 VAL C O 1
ATOM 2605 N N . LEU C 1 42 ? 4.656 -34.472 34.306 1.00 11.75 42 LEU C N 1
ATOM 2606 C CA . LEU C 1 42 ? 4.264 -33.433 33.362 1.00 9.42 42 LEU C CA 1
ATOM 2607 C C . LEU C 1 42 ? 2.853 -32.969 33.708 1.00 11.38 42 LEU C C 1
ATOM 2608 O O . LEU C 1 42 ? 1.891 -33.734 33.578 1.00 11.28 42 LEU C O 1
ATOM 2613 N N . GLN C 1 43 ? 2.735 -31.723 34.159 1.00 10.85 43 GLN C N 1
ATOM 2614 C CA . GLN C 1 43 ? 1.437 -31.158 34.478 1.00 12.72 43 GLN C CA 1
ATOM 2615 C C . GLN C 1 43 ? 0.673 -30.836 33.197 1.00 12.18 43 GLN C C 1
ATOM 2616 O O . GLN C 1 43 ? 1.275 -30.627 32.142 1.00 11.14 43 GLN C O 1
ATOM 2622 N N . PRO C 1 44 ? -0.659 -30.802 33.260 1.00 12.17 44 PRO C N 1
ATOM 2623 C CA . PRO C 1 44 ? -1.432 -30.313 32.112 1.00 10.26 44 PRO C CA 1
ATOM 2624 C C . PRO C 1 44 ? -0.966 -28.923 31.704 1.00 11.02 44 PRO C C 1
ATOM 2625 O O . PRO C 1 44 ? -0.733 -28.053 32.546 1.00 14.47 44 PRO C O 1
ATOM 2629 N N . GLY C 1 45 ? -0.810 -28.728 30.403 1.00 13.27 45 GLY C N 1
ATOM 2630 C CA . GLY C 1 45 ? -0.280 -27.489 29.883 1.00 9.96 45 GLY C CA 1
ATOM 2631 C C . GLY C 1 45 ? 1.201 -27.580 29.574 1.00 9.34 45 GLY C C 1
ATOM 2632 O O . GLY C 1 45 ? 1.757 -28.653 29.328 1.00 8.05 45 GLY C O 1
ATOM 2633 N N . LEU C 1 46 ? 1.849 -26.419 29.602 1.00 8.03 46 LEU C N 1
ATOM 2634 C CA . LEU C 1 46 ? 3.254 -26.323 29.230 1.00 7.46 46 LEU C CA 1
ATOM 2635 C C . LEU C 1 46 ? 4.155 -26.782 30.369 1.00 8.74 46 LEU C C 1
ATOM 2636 O O . LEU C 1 46 ? 3.918 -26.466 31.539 1.00 12.21 46 LEU C O 1
ATOM 2641 N N . ASN C 1 47 ? 5.195 -27.534 30.016 1.00 4.98 47 ASN C N 1
ATOM 2642 C CA . ASN C 1 47 ? 6.192 -28.009 30.963 1.00 7.66 47 ASN C CA 1
ATOM 2643 C C . ASN C 1 47 ? 7.572 -27.695 30.414 1.00 8.99 47 ASN C C 1
ATOM 2644 O O . ASN C 1 47 ? 7.859 -27.983 29.248 1.00 6.43 47 ASN C O 1
ATOM 2649 N N . ILE C 1 48 ? 8.420 -27.109 31.251 1.00 9.91 48 ILE C N 1
ATOM 2650 C CA . ILE C 1 48 ? 9.810 -26.840 30.909 1.00 9.24 48 ILE C CA 1
ATOM 2651 C C . ILE C 1 48 ? 10.652 -27.972 31.480 1.00 16.07 48 ILE C C 1
ATOM 2652 O O . ILE C 1 48 ? 10.710 -28.157 32.703 1.00 14.56 48 ILE C O 1
ATOM 2657 N N . VAL C 1 49 ? 11.302 -28.735 30.604 1.00 10.24 49 VAL C N 1
ATOM 2658 C CA . VAL C 1 49 ? 12.016 -29.950 30.987 1.00 13.66 49 VAL C CA 1
ATOM 2659 C C . VAL C 1 49 ? 13.495 -29.771 30.673 1.00 12.26 49 VAL C C 1
ATOM 2660 O O . VAL C 1 49 ? 13.865 -29.540 29.515 1.00 12.41 49 VAL C O 1
ATOM 2664 N N . ARG C 1 50 ? 14.337 -29.892 31.697 1.00 13.31 50 ARG C N 1
ATOM 2665 C CA . ARG C 1 50 ? 15.783 -29.898 31.517 1.00 15.47 50 ARG C CA 1
ATOM 2666 C C . ARG C 1 50 ? 16.247 -31.313 31.205 1.00 17.14 50 ARG C C 1
ATOM 2667 O O . ARG C 1 50 ? 15.837 -32.268 31.872 1.00 18.34 50 ARG C O 1
ATOM 2675 N N . LEU C 1 51 ? 17.107 -31.445 30.198 1.00 13.46 51 LEU C N 1
ATOM 2676 C CA . LEU C 1 51 ? 17.615 -32.749 29.796 1.00 15.51 51 LEU C CA 1
ATOM 2677 C C . LEU C 1 51 ? 18.901 -33.137 30.513 1.00 16.42 51 LEU C C 1
ATOM 2678 O O . LEU C 1 51 ? 19.366 -34.269 30.340 1.00 16.25 51 LEU C O 1
ATOM 2683 N N . HIS C 1 52 ? 19.481 -32.231 31.304 1.00 17.33 52 HIS C N 1
ATOM 2684 C CA . HIS C 1 52 ? 20.647 -32.525 32.142 1.00 18.26 52 HIS C CA 1
ATOM 2685 C C . HIS C 1 52 ? 21.846 -32.992 31.322 1.00 18.29 52 HIS C C 1
ATOM 2686 O O . HIS C 1 52 ? 22.709 -33.717 31.822 1.00 18.54 52 HIS C O 1
ATOM 2693 N N . ILE C 1 53 ? 21.911 -32.581 30.057 1.00 14.80 53 ILE C N 1
ATOM 2694 C CA . ILE C 1 53 ? 23.036 -32.896 29.189 1.00 18.16 53 ILE C CA 1
ATOM 2695 C C . ILE C 1 53 ? 23.384 -31.657 28.378 1.00 19.29 53 ILE C C 1
ATOM 2696 O O . ILE C 1 53 ? 22.526 -30.817 28.088 1.00 16.20 53 ILE C O 1
ATOM 2701 N N . LYS C 1 54 ? 24.661 -31.540 28.032 1.00 15.98 54 LYS C N 1
ATOM 2702 C CA . LYS C 1 54 ? 25.128 -30.579 27.045 1.00 17.13 54 LYS C CA 1
ATOM 2703 C C . LYS C 1 54 ? 25.492 -31.349 25.786 1.00 19.37 54 LYS C C 1
ATOM 2704 O O . LYS C 1 54 ? 26.154 -32.390 25.862 1.00 16.44 54 LYS C O 1
ATOM 2710 N N . VAL C 1 55 ? 25.040 -30.855 24.638 1.00 18.22 55 VAL C N 1
ATOM 2711 C CA . VAL C 1 55 ? 25.168 -31.580 23.381 1.00 19.20 55 VAL C CA 1
ATOM 2712 C C . VAL C 1 55 ? 25.826 -30.675 22.352 1.00 23.13 55 VAL C C 1
ATOM 2713 O O . VAL C 1 55 ? 25.457 -29.503 22.217 1.00 25.28 55 VAL C O 1
ATOM 2717 N N . ALA C 1 56 ? 26.807 -31.219 21.639 1.00 22.56 56 ALA C N 1
ATOM 2718 C CA . ALA C 1 56 ? 27.394 -30.574 20.478 1.00 25.79 56 ALA C CA 1
ATOM 2719 C C . ALA C 1 56 ? 27.348 -31.547 19.312 1.00 22.09 56 ALA C C 1
ATOM 2720 O O . ALA C 1 56 ? 27.477 -32.761 19.497 1.00 22.47 56 ALA C O 1
ATOM 2722 N N . CYS C 1 57 ? 27.138 -31.011 18.115 1.00 17.71 57 CYS C N 1
ATOM 2723 C CA . CYS C 1 57 ? 27.132 -31.795 16.889 1.00 17.53 57 CYS C CA 1
ATOM 2724 C C . CYS C 1 57 ? 28.167 -31.213 15.941 1.00 18.70 57 CYS C C 1
ATOM 2725 O O . CYS C 1 57 ? 28.360 -29.994 15.894 1.00 20.67 57 CYS C O 1
ATOM 2728 N N . GLU C 1 58 ? 28.843 -32.086 15.200 1.00 20.26 58 GLU C N 1
ATOM 2729 C CA . GLU C 1 58 ? 29.880 -31.658 14.275 1.00 22.17 58 GLU C CA 1
ATOM 2730 C C . GLU C 1 58 ? 29.686 -32.368 12.945 1.00 19.18 58 GLU C C 1
ATOM 2731 O O . GLU C 1 58 ? 29.224 -33.511 12.891 1.00 21.81 58 GLU C O 1
ATOM 2737 N N . HIS C 1 59 ? 30.048 -31.673 11.870 1.00 22.03 59 HIS C N 1
ATOM 2738 C CA . HIS C 1 59 ? 29.943 -32.205 10.518 1.00 22.52 59 HIS C CA 1
ATOM 2739 C C . HIS C 1 59 ? 31.184 -31.784 9.747 1.00 23.81 59 HIS C C 1
ATOM 2740 O O . HIS C 1 59 ? 31.411 -30.587 9.546 1.00 27.57 59 HIS C O 1
ATOM 2747 N N . MET C 1 60 ? 31.984 -32.767 9.330 1.00 35.84 60 MET C N 1
ATOM 2748 C CA . MET C 1 60 ? 33.242 -32.527 8.619 1.00 34.64 60 MET C CA 1
ATOM 2749 C C . MET C 1 60 ? 34.164 -31.605 9.417 1.00 39.03 60 MET C C 1
ATOM 2750 O O . MET C 1 60 ? 34.630 -30.574 8.928 1.00 39.84 60 MET C O 1
ATOM 2755 N N . GLY C 1 61 ? 34.426 -31.989 10.666 1.00 34.65 61 GLY C N 1
ATOM 2756 C CA . GLY C 1 61 ? 35.352 -31.272 11.518 1.00 37.24 61 GLY C CA 1
ATOM 2757 C C . GLY C 1 61 ? 34.857 -29.957 12.074 1.00 35.40 61 GLY C C 1
ATOM 2758 O O . GLY C 1 61 ? 35.523 -29.393 12.952 1.00 40.51 61 GLY C O 1
ATOM 2759 N N . LYS C 1 62 ? 33.719 -29.445 11.611 1.00 30.57 62 LYS C N 1
ATOM 2760 C CA . LYS C 1 62 ? 33.225 -28.136 12.016 1.00 30.07 62 LYS C CA 1
ATOM 2761 C C . LYS C 1 62 ? 31.934 -28.278 12.813 1.00 26.24 62 LYS C C 1
ATOM 2762 O O . LYS C 1 62 ? 31.069 -29.093 12.475 1.00 24.49 62 LYS C O 1
ATOM 2768 N N . LYS C 1 63 ? 31.814 -27.477 13.870 1.00 25.76 63 LYS C N 1
ATOM 2769 C CA . LYS C 1 63 ? 30.637 -27.533 14.726 1.00 23.21 63 LYS C CA 1
ATOM 2770 C C . LYS C 1 63 ? 29.398 -27.118 13.944 1.00 23.30 63 LYS C C 1
ATOM 2771 O O . LYS C 1 63 ? 29.417 -26.155 13.179 1.00 25.07 63 LYS C O 1
ATOM 2777 N N . CYS C 1 64 ? 28.313 -27.852 14.136 1.00 18.87 64 CYS C N 1
ATOM 2778 C CA . CYS C 1 64 ? 27.091 -27.619 13.391 1.00 17.46 64 CYS C CA 1
ATOM 2779 C C . CYS C 1 64 ? 25.915 -27.545 14.360 1.00 16.73 64 CYS C C 1
ATOM 2780 O O . CYS C 1 64 ? 26.060 -27.728 15.573 1.00 16.48 64 CYS C O 1
ATOM 2783 N N . GLY C 1 65 ? 24.742 -27.214 13.820 1.00 18.72 65 GLY C N 1
ATOM 2784 C CA . GLY C 1 65 ? 23.520 -27.237 14.592 1.00 14.29 65 GLY C CA 1
ATOM 2785 C C . GLY C 1 65 ? 22.860 -28.597 14.534 1.00 15.61 65 GLY C C 1
ATOM 2786 O O . GLY C 1 65 ? 23.315 -29.516 13.857 1.00 15.17 65 GLY C O 1
ATOM 2787 N N . PHE C 1 66 ? 21.761 -28.726 15.269 1.00 10.92 66 PHE C N 1
ATOM 2788 C CA . PHE C 1 66 ? 20.975 -29.950 15.205 1.00 7.86 66 PHE C CA 1
ATOM 2789 C C . PHE C 1 66 ? 19.539 -29.623 15.590 1.00 9.60 66 PHE C C 1
ATOM 2790 O O . PHE C 1 66 ? 19.209 -28.484 15.932 1.00 8.37 66 PHE C O 1
ATOM 2798 N N . LYS C 1 67 ? 18.680 -30.635 15.509 1.00 9.68 67 LYS C N 1
ATOM 2799 C CA . LYS C 1 67 ? 17.250 -30.462 15.707 1.00 6.24 67 LYS C CA 1
ATOM 2800 C C . LYS C 1 67 ? 16.739 -31.482 16.713 1.00 10.04 67 LYS C C 1
ATOM 2801 O O . LYS C 1 67 ? 17.159 -32.642 16.701 1.00 13.03 67 LYS C O 1
ATOM 2807 N N . ILE C 1 68 ? 15.836 -31.040 17.586 1.00 7.80 68 ILE C N 1
ATOM 2808 C CA . ILE C 1 68 ? 15.184 -31.909 18.559 1.00 8.93 68 ILE C CA 1
ATOM 2809 C C . ILE C 1 68 ? 13.826 -32.299 17.999 1.00 8.48 68 ILE C C 1
ATOM 2810 O O . ILE C 1 68 ? 12.990 -31.432 17.721 1.00 7.09 68 ILE C O 1
ATOM 2815 N N . MET C 1 69 ? 13.600 -33.599 17.837 1.00 8.36 69 MET C N 1
ATOM 2816 C CA . MET C 1 69 ? 12.352 -34.114 17.296 1.00 10.48 69 MET C CA 1
ATOM 2817 C C . MET C 1 69 ? 11.741 -35.117 18.262 1.00 11.12 69 MET C C 1
ATOM 2818 O O . MET C 1 69 ? 12.453 -35.926 18.864 1.00 10.12 69 MET C O 1
ATOM 2823 N N . ALA C 1 70 ? 10.420 -35.063 18.398 1.00 8.40 70 ALA C N 1
ATOM 2824 C CA . ALA C 1 70 ? 9.720 -36.035 19.221 1.00 8.25 70 ALA C CA 1
ATOM 2825 C C . ALA C 1 70 ? 9.819 -37.423 18.603 1.00 9.37 70 ALA C C 1
ATOM 2826 O O . ALA C 1 70 ? 9.786 -37.581 17.379 1.00 13.97 70 ALA C O 1
ATOM 2828 N N . ARG C 1 71 ? 9.951 -38.431 19.457 1.00 8.16 71 ARG C N 1
ATOM 2829 C CA . ARG C 1 71 ? 9.838 -39.808 19.006 1.00 10.20 71 ARG C CA 1
ATOM 2830 C C . ARG C 1 71 ? 8.369 -40.208 18.935 1.00 8.91 71 ARG C C 1
ATOM 2831 O O . ARG C 1 71 ? 7.517 -39.645 19.628 1.00 11.70 71 ARG C O 1
ATOM 2839 N N . SER C 1 72 ? 8.076 -41.182 18.069 1.00 12.13 72 SER C N 1
ATOM 2840 C CA A SER C 1 72 ? 6.706 -41.657 17.892 0.54 13.61 72 SER C CA 1
ATOM 2841 C CA B SER C 1 72 ? 6.692 -41.612 17.902 0.46 13.57 72 SER C CA 1
ATOM 2842 C C . SER C 1 72 ? 6.097 -42.119 19.209 1.00 14.50 72 SER C C 1
ATOM 2843 O O . SER C 1 72 ? 4.894 -41.953 19.442 1.00 14.82 72 SER C O 1
ATOM 2848 N N . SER C 1 73 ? 6.914 -42.713 20.080 1.00 14.46 73 SER C N 1
ATOM 2849 C CA . SER C 1 73 ? 6.432 -43.244 21.349 1.00 12.81 73 SER C CA 1
ATOM 2850 C C . SER C 1 73 ? 6.167 -42.167 22.394 1.00 11.47 73 SER C C 1
ATOM 2851 O O . SER C 1 73 ? 5.650 -42.490 23.469 1.00 11.39 73 SER C O 1
ATOM 2854 N N . MET C 1 74 ? 6.506 -40.906 22.111 1.00 10.76 74 MET C N 1
ATOM 2855 C CA . MET C 1 74 ? 6.281 -39.849 23.089 1.00 9.37 74 MET C CA 1
ATOM 2856 C C . MET C 1 74 ? 4.793 -39.651 23.354 1.00 11.26 74 MET C C 1
ATOM 2857 O O . MET C 1 74 ? 4.384 -39.407 24.495 1.00 12.24 74 MET C O 1
ATOM 2862 N N . CYS C 1 75 ? 3.966 -39.764 22.321 1.00 9.55 75 CYS C N 1
ATOM 2863 C CA . CYS C 1 75 ? 2.529 -39.588 22.448 1.00 11.24 75 CYS C CA 1
ATOM 2864 C C . CYS C 1 75 ? 1.845 -40.946 22.358 1.00 10.78 75 CYS C C 1
ATOM 2865 O O . CYS C 1 75 ? 2.071 -41.699 21.409 1.00 11.80 75 CYS C O 1
ATOM 2868 N N . THR C 1 76 ? 1.023 -41.260 23.358 1.00 12.97 76 THR C N 1
ATOM 2869 C CA . THR C 1 76 ? 0.232 -42.477 23.394 1.00 13.79 76 THR C CA 1
ATOM 2870 C C . THR C 1 76 ? -1.204 -42.122 23.767 1.00 17.32 76 THR C C 1
ATOM 2871 O O . THR C 1 76 ? -1.535 -40.965 24.044 1.00 16.87 76 THR C O 1
ATOM 2875 N N . HIS C 1 77 ? -2.075 -43.135 23.748 1.00 20.83 77 HIS C N 1
ATOM 2876 C CA . HIS C 1 77 ? -3.458 -42.922 24.156 1.00 27.24 77 HIS C CA 1
ATOM 2877 C C . HIS C 1 77 ? -3.566 -42.554 25.630 1.00 30.32 77 HIS C C 1
ATOM 2878 O O . HIS C 1 77 ? -4.559 -41.938 26.031 1.00 39.15 77 HIS C O 1
ATOM 2885 N N . GLU C 1 78 ? -2.565 -42.904 26.437 1.00 26.97 78 GLU C N 1
ATOM 2886 C CA . GLU C 1 78 ? -2.567 -42.602 27.861 1.00 31.79 78 GLU C CA 1
ATOM 2887 C C . GLU C 1 78 ? -1.823 -41.317 28.203 1.00 28.09 78 GLU C C 1
ATOM 2888 O O . GLU C 1 78 ? -1.919 -40.852 29.344 1.00 27.50 78 GLU C O 1
ATOM 2894 N N . ARG C 1 79 ? -1.082 -40.740 27.258 1.00 18.62 79 ARG C N 1
ATOM 2895 C CA . ARG C 1 79 ? -0.402 -39.468 27.497 1.00 11.70 79 ARG C CA 1
ATOM 2896 C C . ARG C 1 79 ? -0.370 -38.688 26.189 1.00 11.56 79 ARG C C 1
ATOM 2897 O O . ARG C 1 79 ? 0.279 -39.104 25.224 1.00 13.02 79 ARG C O 1
ATOM 2905 N N . LEU C 1 80 ? -1.081 -37.563 26.153 1.00 8.53 80 LEU C N 1
ATOM 2906 C CA . LEU C 1 80 ? -1.118 -36.702 24.971 1.00 8.00 80 LEU C CA 1
ATOM 2907 C C . LEU C 1 80 ? -0.042 -35.640 25.138 1.00 9.89 80 LEU C C 1
ATOM 2908 O O . LEU C 1 80 ? -0.289 -34.548 25.650 1.00 11.32 80 LEU C O 1
ATOM 2913 N N . LEU C 1 81 ? 1.172 -35.967 24.704 1.00 5.92 81 LEU C N 1
ATOM 2914 C CA . LEU C 1 81 ? 2.326 -35.092 24.852 1.00 5.30 81 LEU C CA 1
ATOM 2915 C C . LEU C 1 81 ? 2.822 -34.667 23.479 1.00 6.71 81 LEU C C 1
ATOM 2916 O O . LEU C 1 81 ? 2.953 -35.502 22.578 1.00 8.17 81 LEU C O 1
ATOM 2921 N N . ILE C 1 82 ? 3.109 -33.372 23.326 1.00 5.60 82 ILE C N 1
ATOM 2922 C CA . ILE C 1 82 ? 3.704 -32.842 22.106 1.00 5.09 82 ILE C CA 1
ATOM 2923 C C . ILE C 1 82 ? 4.814 -31.869 22.481 1.00 5.54 82 ILE C C 1
ATOM 2924 O O . ILE C 1 82 ? 4.832 -31.300 23.574 1.00 7.61 82 ILE C O 1
ATOM 2929 N N . LEU C 1 83 ? 5.750 -31.686 21.552 1.00 8.35 83 LEU C N 1
ATOM 2930 C CA . LEU C 1 83 ? 6.738 -30.623 21.673 1.00 7.11 83 LEU C CA 1
ATOM 2931 C C . LEU C 1 83 ? 6.105 -29.299 21.270 1.00 8.29 83 LEU C C 1
ATOM 2932 O O . LEU C 1 83 ? 5.525 -29.186 20.185 1.00 8.03 83 LEU C O 1
ATOM 2937 N N . ALA C 1 84 ? 6.223 -28.296 22.145 1.00 5.62 84 ALA C N 1
ATOM 2938 C CA . ALA C 1 84 ? 5.529 -27.031 21.925 1.00 8.11 84 ALA C CA 1
ATOM 2939 C C . ALA C 1 84 ? 5.977 -26.359 20.634 1.00 9.29 84 ALA C C 1
ATOM 2940 O O . ALA C 1 84 ? 5.153 -25.800 19.900 1.00 10.71 84 ALA C O 1
ATOM 2942 N N . ASN C 1 85 ? 7.272 -26.407 20.329 1.00 10.55 85 ASN C N 1
ATOM 2943 C CA . ASN C 1 85 ? 7.792 -25.724 19.153 1.00 8.61 85 ASN C CA 1
ATOM 2944 C C . ASN C 1 85 ? 7.848 -26.619 17.920 1.00 6.09 85 ASN C C 1
ATOM 2945 O O . ASN C 1 85 ? 8.481 -26.244 16.927 1.00 7.97 85 ASN C O 1
ATOM 2950 N N . GLY C 1 86 ? 7.184 -27.774 17.950 1.00 9.10 86 GLY C N 1
ATOM 2951 C CA . GLY C 1 86 ? 7.181 -28.680 16.817 1.00 8.36 86 GLY C CA 1
ATOM 2952 C C . GLY C 1 86 ? 8.471 -29.464 16.732 1.00 9.29 86 GLY C C 1
ATOM 2953 O O . GLY C 1 86 ? 8.497 -30.674 16.980 1.00 10.99 86 GLY C O 1
ATOM 2954 N N . ILE C 1 87 ? 9.548 -28.777 16.366 1.00 8.16 87 ILE C N 1
ATOM 2955 C CA . ILE C 1 87 ? 10.902 -29.297 16.485 1.00 11.20 87 ILE C CA 1
ATOM 2956 C C . ILE C 1 87 ? 11.760 -28.203 17.105 1.00 12.90 87 ILE C C 1
ATOM 2957 O O . ILE C 1 87 ? 11.526 -27.008 16.893 1.00 13.54 87 ILE C O 1
ATOM 2962 N N . GLY C 1 88 ? 12.740 -28.617 17.906 1.00 8.46 88 GLY C N 1
ATOM 2963 C CA . GLY C 1 88 ? 13.657 -27.680 18.523 1.00 9.17 88 GLY C CA 1
ATOM 2964 C C . GLY C 1 88 ? 14.830 -27.416 17.601 1.00 10.96 88 GLY C C 1
ATOM 2965 O O . GLY C 1 88 ? 15.461 -28.350 17.102 1.00 15.31 88 GLY C O 1
ATOM 2966 N N . LEU C 1 89 ? 15.109 -26.140 17.366 1.00 9.17 89 LEU C N 1
ATOM 2967 C CA . LEU C 1 89 ? 16.190 -25.724 16.481 1.00 11.71 89 LEU C CA 1
ATOM 2968 C C . LEU C 1 89 ? 17.361 -25.266 17.342 1.00 9.68 89 LEU C C 1
ATOM 2969 O O . LEU C 1 89 ? 17.278 -24.234 18.016 1.00 13.25 89 LEU C O 1
ATOM 2974 N N . ILE C 1 90 ? 18.446 -26.033 17.323 1.00 9.46 90 ILE C N 1
ATOM 2975 C CA . ILE C 1 90 ? 19.619 -25.763 18.147 1.00 11.70 90 ILE C CA 1
ATOM 2976 C C . ILE C 1 90 ? 20.706 -25.198 17.244 1.00 13.09 90 ILE C C 1
ATOM 2977 O O . ILE C 1 90 ? 21.223 -25.896 16.366 1.00 12.00 90 ILE C O 1
ATOM 2982 N N . ASP C 1 91 ? 21.062 -23.937 17.466 1.00 12.24 91 ASP C N 1
ATOM 2983 C CA . ASP C 1 91 ? 22.078 -23.298 16.650 1.00 13.60 91 ASP C CA 1
ATOM 2984 C C . ASP C 1 91 ? 23.467 -23.817 17.024 1.00 16.25 91 ASP C C 1
ATOM 2985 O O . ASP C 1 91 ? 23.693 -24.249 18.158 1.00 19.16 91 ASP C O 1
ATOM 2990 N N . PRO C 1 92 ? 24.416 -23.795 16.083 1.00 22.18 92 PRO C N 1
ATOM 2991 C CA . PRO C 1 92 ? 25.766 -24.285 16.407 1.00 21.30 92 PRO C CA 1
ATOM 2992 C C . PRO C 1 92 ? 26.451 -23.478 17.491 1.00 24.42 92 PRO C C 1
ATOM 2993 O O . PRO C 1 92 ? 27.321 -24.011 18.193 1.00 30.16 92 PRO C O 1
ATOM 2997 N N . GLY C 1 93 ? 26.079 -22.208 17.659 1.00 23.65 93 GLY C N 1
ATOM 2998 C CA . GLY C 1 93 ? 26.674 -21.391 18.701 1.00 28.26 93 GLY C CA 1
ATOM 2999 C C . GLY C 1 93 ? 26.185 -21.716 20.096 1.00 27.55 93 GLY C C 1
ATOM 3000 O O . GLY C 1 93 ? 26.853 -21.359 21.072 1.00 28.66 93 GLY C O 1
ATOM 3001 N N . TYR C 1 94 ? 25.035 -22.378 20.213 1.00 29.23 94 TYR C N 1
ATOM 3002 C CA . TYR C 1 94 ? 24.497 -22.719 21.523 1.00 25.13 94 TYR C CA 1
ATOM 3003 C C . TYR C 1 94 ? 25.428 -23.682 22.250 1.00 24.71 94 TYR C C 1
ATOM 3004 O O . TYR C 1 94 ? 25.835 -24.709 21.698 1.00 25.38 94 TYR C O 1
ATOM 3013 N N . VAL C 1 95 ? 25.764 -23.344 23.494 1.00 21.70 95 VAL C N 1
ATOM 3014 C CA . VAL C 1 95 ? 26.672 -24.142 24.308 1.00 27.27 95 VAL C CA 1
ATOM 3015 C C . VAL C 1 95 ? 26.059 -24.556 25.636 1.00 28.80 95 VAL C C 1
ATOM 3016 O O . VAL C 1 95 ? 26.717 -25.251 26.416 1.00 29.37 95 VAL C O 1
ATOM 3020 N N . GLY C 1 96 ? 24.823 -24.155 25.919 1.00 28.79 96 GLY C N 1
ATOM 3021 C CA . GLY C 1 96 ? 24.196 -24.447 27.189 1.00 25.81 96 GLY C CA 1
ATOM 3022 C C . GLY C 1 96 ? 23.569 -25.829 27.236 1.00 26.02 96 GLY C C 1
ATOM 3023 O O . GLY C 1 96 ? 23.732 -26.663 26.345 1.00 23.99 96 GLY C O 1
ATOM 3024 N N . GLU C 1 97 ? 22.832 -26.063 28.319 1.00 19.80 97 GLU C N 1
ATOM 3025 C CA . GLU C 1 97 ? 22.148 -27.331 28.526 1.00 18.76 97 GLU C CA 1
ATOM 3026 C C . GLU C 1 97 ? 20.879 -27.394 27.682 1.00 18.94 97 GLU C C 1
ATOM 3027 O O . GLU C 1 97 ? 20.189 -26.388 27.498 1.00 16.52 97 GLU C O 1
ATOM 3033 N N . LEU C 1 98 ? 20.582 -28.583 27.159 1.00 19.88 98 LEU C N 1
ATOM 3034 C CA . LEU C 1 98 ? 19.404 -28.759 26.321 1.00 20.40 98 LEU C CA 1
ATOM 3035 C C . LEU C 1 98 ? 18.129 -28.715 27.155 1.00 17.62 98 LEU C C 1
ATOM 3036 O O . LEU C 1 98 ? 18.092 -29.175 28.299 1.00 15.99 98 LEU C O 1
ATOM 3041 N N A MET C 1 99 ? 17.076 -28.186 26.534 0.37 15.11 99 MET C N 1
ATOM 3042 N N B MET C 1 99 ? 17.069 -28.138 26.594 0.63 15.11 99 MET C N 1
ATOM 3043 C CA A MET C 1 99 ? 15.781 -27.969 27.153 0.37 13.70 99 MET C CA 1
ATOM 3044 C CA B MET C 1 99 ? 15.796 -28.116 27.300 0.63 13.59 99 MET C CA 1
ATOM 3045 C C A MET C 1 99 ? 14.693 -28.547 26.262 0.37 10.61 99 MET C C 1
ATOM 3046 C C B MET C 1 99 ? 14.655 -28.360 26.325 0.63 10.24 99 MET C C 1
ATOM 3047 O O A MET C 1 99 ? 14.871 -28.697 25.050 0.37 10.58 99 MET C O 1
ATOM 3048 O O B MET C 1 99 ? 14.763 -28.106 25.123 0.63 12.24 99 MET C O 1
ATOM 3057 N N . LEU C 1 100 ? 13.554 -28.866 26.872 1.00 9.18 100 LEU C N 1
ATOM 3058 C CA . LEU C 1 100 ? 12.364 -29.227 26.119 1.00 10.33 100 LEU C CA 1
ATOM 3059 C C . LEU C 1 100 ? 11.180 -28.426 26.633 1.00 7.36 100 LEU C C 1
ATOM 3060 O O . LEU C 1 100 ? 11.047 -28.203 27.840 1.00 8.41 100 LEU C O 1
ATOM 3065 N N . LYS C 1 101 ? 10.325 -27.998 25.716 1.00 7.69 101 LYS C N 1
ATOM 3066 C CA . LYS C 1 101 ? 9.016 -27.451 26.052 1.00 6.00 101 LYS C CA 1
ATOM 3067 C C . LYS C 1 101 ? 7.998 -28.501 25.622 1.00 6.83 101 LYS C C 1
ATOM 3068 O O . LYS C 1 101 ? 7.758 -28.690 24.426 1.00 7.25 101 LYS C O 1
ATOM 3074 N N . ILE C 1 102 ? 7.429 -29.206 26.597 1.00 5.45 102 ILE C N 1
ATOM 3075 C CA . ILE C 1 102 ? 6.452 -30.261 26.350 1.00 5.86 102 ILE C CA 1
ATOM 3076 C C . ILE C 1 102 ? 5.090 -29.782 26.827 1.00 6.51 102 ILE C C 1
ATOM 3077 O O . ILE C 1 102 ? 4.955 -29.293 27.956 1.00 7.86 102 ILE C O 1
ATOM 3082 N N . ILE C 1 103 ? 4.081 -29.926 25.974 1.00 4.84 103 ILE C N 1
ATOM 3083 C CA . ILE C 1 103 ? 2.703 -29.622 26.334 1.00 4.90 103 ILE C CA 1
ATOM 3084 C C . ILE C 1 103 ? 1.996 -30.934 26.633 1.00 6.77 103 ILE C C 1
ATOM 3085 O O . ILE C 1 103 ? 1.978 -31.846 25.796 1.00 6.58 103 ILE C O 1
ATOM 3090 N N . ASN C 1 104 ? 1.432 -31.037 27.832 1.00 4.77 104 ASN C N 1
ATOM 3091 C CA . ASN C 1 104 ? 0.551 -32.143 28.196 1.00 5.64 104 ASN C CA 1
ATOM 3092 C C . ASN C 1 104 ? -0.866 -31.702 27.856 1.00 6.53 104 ASN C C 1
ATOM 3093 O O . ASN C 1 104 ? -1.460 -30.882 28.561 1.00 9.33 104 ASN C O 1
ATOM 3098 N N . LEU C 1 105 ? -1.400 -32.232 26.755 1.00 6.68 105 LEU C N 1
ATOM 3099 C CA . LEU C 1 105 ? -2.733 -31.865 26.293 1.00 6.73 105 LEU C CA 1
ATOM 3100 C C . LEU C 1 105 ? -3.843 -32.509 27.112 1.00 13.74 105 LEU C C 1
ATOM 3101 O O . LEU C 1 105 ? -5.006 -32.126 26.952 1.00 11.65 105 LEU C O 1
ATOM 3106 N N . GLY C 1 106 ? -3.518 -33.467 27.978 1.00 12.39 106 GLY C N 1
ATOM 3107 C CA . GLY C 1 106 ? -4.507 -34.087 28.831 1.00 13.91 106 GLY C CA 1
ATOM 3108 C C . GLY C 1 106 ? -4.832 -33.242 30.048 1.00 17.79 106 GLY C C 1
ATOM 3109 O O . GLY C 1 106 ? -4.274 -32.169 30.277 1.00 15.83 106 GLY C O 1
ATOM 3110 N N . ASP C 1 107 ? -5.768 -33.747 30.849 1.00 19.98 107 ASP C N 1
ATOM 3111 C CA . ASP C 1 107 ? -6.208 -33.058 32.054 1.00 18.80 107 ASP C CA 1
ATOM 3112 C C . ASP C 1 107 ? -5.638 -33.662 33.330 1.00 20.50 107 ASP C C 1
ATOM 3113 O O . ASP C 1 107 ? -5.959 -33.185 34.423 1.00 21.62 107 ASP C O 1
ATOM 3118 N N . THR C 1 108 ? -4.809 -34.695 33.223 1.00 18.00 108 THR C N 1
ATOM 3119 C CA . THR C 1 108 ? -4.209 -35.335 34.381 1.00 22.35 108 THR C CA 1
ATOM 3120 C C . THR C 1 108 ? -2.695 -35.342 34.243 1.00 18.12 108 THR C C 1
ATOM 3121 O O . THR C 1 108 ? -2.168 -35.421 33.129 1.00 14.42 108 THR C O 1
ATOM 3125 N N . PRO C 1 109 ? -1.970 -35.245 35.359 1.00 17.98 109 PRO C N 1
ATOM 3126 C CA . PRO C 1 109 ? -0.505 -35.292 35.290 1.00 15.34 109 PRO C CA 1
ATOM 3127 C C . PRO C 1 109 ? -0.018 -36.626 34.745 1.00 13.79 109 PRO C C 1
ATOM 3128 O O . PRO C 1 109 ? -0.639 -37.672 34.946 1.00 17.11 109 PRO C O 1
ATOM 3132 N N . VAL C 1 110 ? 1.111 -36.577 34.042 1.00 11.42 110 VAL C N 1
ATOM 3133 C CA . VAL C 1 110 ? 1.692 -37.740 33.383 1.00 11.94 110 VAL C CA 1
ATOM 3134 C C . VAL C 1 110 ? 3.058 -38.012 33.998 1.00 13.52 110 VAL C C 1
ATOM 3135 O O . VAL C 1 110 ? 3.875 -37.095 34.135 1.00 13.14 110 VAL C O 1
ATOM 3139 N N . GLN C 1 111 ? 3.302 -39.268 34.365 1.00 9.84 111 GLN C N 1
ATOM 3140 C CA . GLN C 1 111 ? 4.578 -39.676 34.939 1.00 11.46 111 GLN C CA 1
ATOM 3141 C C . GLN C 1 111 ? 5.508 -40.191 33.846 1.00 12.20 111 GLN C C 1
ATOM 3142 O O . GLN C 1 111 ? 5.120 -41.047 33.045 1.00 14.14 111 GLN C O 1
ATOM 3148 N N . ILE C 1 112 ? 6.736 -39.671 33.821 1.00 8.00 112 ILE C N 1
ATOM 3149 C CA . ILE C 1 112 ? 7.773 -40.111 32.895 1.00 10.88 112 ILE C CA 1
ATOM 3150 C C . ILE C 1 112 ? 8.938 -40.664 33.705 1.00 11.14 112 ILE C C 1
ATOM 3151 O O . ILE C 1 112 ? 9.304 -40.099 34.742 1.00 14.20 112 ILE C O 1
ATOM 3156 N N . TRP C 1 113 ? 9.520 -41.762 33.230 1.00 13.11 113 TRP C N 1
ATOM 3157 C CA . TRP C 1 113 ? 10.663 -42.375 33.891 1.00 14.67 113 TRP C CA 1
ATOM 3158 C C . TRP C 1 113 ? 11.968 -41.887 33.273 1.00 16.17 113 TRP C C 1
ATOM 3159 O O . TRP C 1 113 ? 12.025 -41.525 32.095 1.00 12.07 113 TRP C O 1
ATOM 3170 N N . ALA C 1 114 ? 13.028 -41.896 34.089 1.00 12.54 114 ALA C N 1
ATOM 3171 C CA . ALA C 1 114 ? 14.311 -41.341 33.666 1.00 12.26 114 ALA C CA 1
ATOM 3172 C C . ALA C 1 114 ? 14.870 -42.048 32.438 1.00 10.23 114 ALA C C 1
ATOM 3173 O O . ALA C 1 114 ? 15.539 -41.416 31.612 1.00 12.27 114 ALA C O 1
ATOM 3175 N N . LYS C 1 115 ? 14.616 -43.349 32.300 1.00 13.22 115 LYS C N 1
ATOM 3176 C CA . LYS C 1 115 ? 15.160 -44.114 31.186 1.00 17.24 115 LYS C CA 1
ATOM 3177 C C . LYS C 1 115 ? 14.421 -43.870 29.878 1.00 14.89 115 LYS C C 1
ATOM 3178 O O . LYS C 1 115 ? 14.898 -44.309 28.828 1.00 14.86 115 LYS C O 1
ATOM 3184 N N . GLU C 1 116 ? 13.278 -43.195 29.913 1.00 12.45 116 GLU C N 1
ATOM 3185 C CA . GLU C 1 116 ? 12.491 -43.013 28.704 1.00 12.92 116 GLU C CA 1
ATOM 3186 C C . GLU C 1 116 ? 13.157 -42.002 27.782 1.00 12.22 116 GLU C C 1
ATOM 3187 O O . GLU C 1 116 ? 13.704 -40.991 28.227 1.00 11.53 116 GLU C O 1
ATOM 3193 N N . CYS C 1 117 ? 13.118 -42.289 26.489 1.00 11.25 117 CYS C N 1
ATOM 3194 C CA . CYS C 1 117 ? 13.579 -41.368 25.461 1.00 9.41 117 CYS C CA 1
ATOM 3195 C C . CYS C 1 117 ? 12.340 -40.811 24.772 1.00 6.09 117 CYS C C 1
ATOM 3196 O O . CYS C 1 117 ? 11.749 -41.466 23.912 1.00 11.85 117 CYS C O 1
ATOM 3199 N N . LEU C 1 118 ? 11.941 -39.605 25.167 1.00 8.85 118 LEU C N 1
ATOM 3200 C CA . LEU C 1 118 ? 10.802 -38.951 24.538 1.00 9.65 118 LEU C CA 1
ATOM 3201 C C . LEU C 1 118 ? 11.150 -38.325 23.198 1.00 11.43 118 LEU C C 1
ATOM 3202 O O . LEU C 1 118 ? 10.253 -38.133 22.369 1.00 8.65 118 LEU C O 1
ATOM 3207 N N . VAL C 1 119 ? 12.429 -38.026 22.959 1.00 6.32 119 VAL C N 1
ATOM 3208 C CA . VAL C 1 119 ? 12.856 -37.148 21.872 1.00 5.65 119 VAL C CA 1
ATOM 3209 C C . VAL C 1 119 ? 14.190 -37.647 21.328 1.00 10.25 119 VAL C C 1
ATOM 3210 O O . VAL C 1 119 ? 14.928 -38.369 22.007 1.00 7.92 119 VAL C O 1
ATOM 3214 N N . GLN C 1 120 ? 14.492 -37.263 20.081 1.00 7.08 120 GLN C N 1
ATOM 3215 C CA . GLN C 1 120 ? 15.717 -37.673 19.399 1.00 7.39 120 GLN C CA 1
ATOM 3216 C C . GLN C 1 120 ? 16.365 -36.465 18.736 1.00 9.93 120 GLN C C 1
ATOM 3217 O O . GLN C 1 120 ? 15.682 -35.513 18.352 1.00 9.93 120 GLN C O 1
ATOM 3223 N N . LEU C 1 121 ? 17.686 -36.512 18.597 1.00 8.04 121 LEU C N 1
ATOM 3224 C CA . LEU C 1 121 ? 18.449 -35.417 18.016 1.00 10.99 121 LEU C CA 1
ATOM 3225 C C . LEU C 1 121 ? 18.831 -35.752 16.581 1.00 9.04 121 LEU C C 1
ATOM 3226 O O . LEU C 1 121 ? 19.328 -36.848 16.304 1.00 11.42 121 LEU C O 1
ATOM 3231 N N . VAL C 1 122 ? 18.596 -34.808 15.672 1.00 8.67 122 VAL C N 1
ATOM 3232 C CA . VAL C 1 122 ? 18.904 -34.972 14.257 1.00 9.64 122 VAL C CA 1
ATOM 3233 C C . VAL C 1 122 ? 19.862 -33.864 13.847 1.00 13.65 122 VAL C C 1
ATOM 3234 O O . VAL C 1 122 ? 19.603 -32.685 14.110 1.00 12.48 122 VAL C O 1
ATOM 3238 N N . ALA C 1 123 ? 20.959 -34.242 13.197 1.00 12.05 123 ALA C N 1
ATOM 3239 C CA . ALA C 1 123 ? 21.963 -33.268 12.801 1.00 9.39 123 ALA C CA 1
ATOM 3240 C C . ALA C 1 123 ? 21.414 -32.308 11.752 1.00 10.06 123 ALA C C 1
ATOM 3241 O O . ALA C 1 123 ? 20.501 -32.636 10.990 1.00 9.16 123 ALA C O 1
ATOM 3243 N N . GLN C 1 124 ? 21.979 -31.102 11.734 1.00 10.66 124 GLN C N 1
ATOM 3244 C CA . GLN C 1 124 ? 21.676 -30.126 10.695 1.00 11.29 124 GLN C CA 1
ATOM 3245 C C . GLN C 1 124 ? 21.854 -30.750 9.318 1.00 12.78 124 GLN C C 1
ATOM 3246 O O . GLN C 1 124 ? 22.882 -31.369 9.031 1.00 10.79 124 GLN C O 1
ATOM 3252 N N . GLY C 1 125 ? 20.836 -30.606 8.473 1.00 12.26 125 GLY C N 1
ATOM 3253 C CA . GLY C 1 125 ? 20.852 -31.240 7.172 1.00 10.30 125 GLY C CA 1
ATOM 3254 C C . GLY C 1 125 ? 20.471 -32.702 7.169 1.00 11.92 125 GLY C C 1
ATOM 3255 O O . GLY C 1 125 ? 20.554 -33.343 6.115 1.00 13.84 125 GLY C O 1
ATOM 3256 N N . ASP C 1 126 ? 20.062 -33.247 8.317 1.00 7.70 126 ASP C N 1
ATOM 3257 C CA . ASP C 1 126 ? 19.613 -34.633 8.466 1.00 7.29 126 ASP C CA 1
ATOM 3258 C C . ASP C 1 126 ? 20.716 -35.644 8.176 1.00 9.41 126 ASP C C 1
ATOM 3259 O O . ASP C 1 126 ? 20.426 -36.791 7.822 1.00 10.78 126 ASP C O 1
ATOM 3264 N N . HIS C 1 127 ? 21.978 -35.251 8.320 1.00 14.54 127 HIS C N 1
ATOM 3265 C CA . HIS C 1 127 ? 23.070 -36.188 8.101 1.00 14.09 127 HIS C CA 1
ATOM 3266 C C . HIS C 1 127 ? 23.063 -37.268 9.176 1.00 16.60 127 HIS C C 1
ATOM 3267 O O . HIS C 1 127 ? 22.906 -36.984 10.367 1.00 13.79 127 HIS C O 1
ATOM 3274 N N . VAL C 1 128 ? 23.226 -38.512 8.748 1.00 17.80 128 VAL C N 1
ATOM 3275 C CA . VAL C 1 128 ? 23.139 -39.649 9.674 1.00 14.97 128 VAL C CA 1
ATOM 3276 C C . VAL C 1 128 ? 24.381 -39.675 10.558 1.00 19.40 128 VAL C C 1
ATOM 3277 O O . VAL C 1 128 ? 25.510 -39.590 10.040 1.00 18.74 128 VAL C O 1
ATOM 3281 N N . PRO C 1 129 ? 24.235 -39.784 11.878 1.00 17.61 129 PRO C N 1
ATOM 3282 C CA . PRO C 1 129 ? 25.415 -39.791 12.749 1.00 17.58 129 PRO C CA 1
ATOM 3283 C C . PRO C 1 129 ? 26.240 -41.053 12.559 1.00 19.16 129 PRO C C 1
ATOM 3284 O O . PRO C 1 129 ? 25.708 -42.140 12.326 1.00 19.65 129 PRO C O 1
ATOM 3288 N N . ASP C 1 130 ? 27.558 -40.893 12.654 1.00 24.27 130 ASP C N 1
ATOM 3289 C CA . ASP C 1 130 ? 28.467 -42.031 12.623 1.00 26.86 130 ASP C CA 1
ATOM 3290 C C . ASP C 1 130 ? 28.809 -42.503 14.031 1.00 23.93 130 ASP C C 1
ATOM 3291 O O . ASP C 1 130 ? 28.716 -43.698 14.330 1.00 33.96 130 ASP C O 1
ATOM 3296 N N . HIS C 1 131 ? 29.191 -41.577 14.908 1.00 22.30 131 HIS C N 1
ATOM 3297 C CA . HIS C 1 131 ? 29.542 -41.892 16.284 1.00 25.53 131 HIS C CA 1
ATOM 3298 C C . HIS C 1 131 ? 28.805 -40.958 17.230 1.00 23.60 131 HIS C C 1
ATOM 3299 O O . HIS C 1 131 ? 28.592 -39.782 16.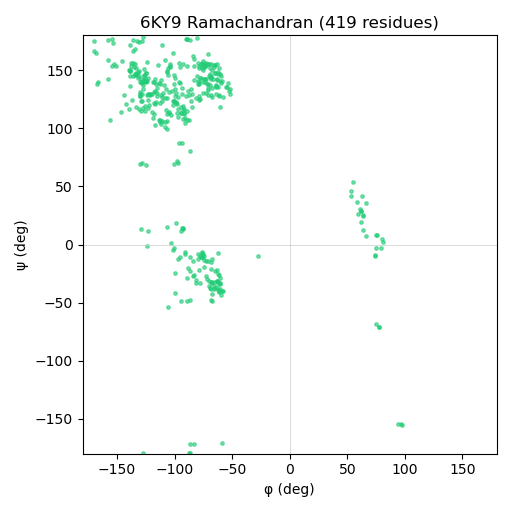918 1.00 25.78 131 HIS C O 1
ATOM 3306 N N . ILE C 1 132 ? 28.421 -41.490 18.385 1.00 18.83 132 ILE C N 1
ATOM 3307 C CA . ILE C 1 132 ? 27.818 -40.715 19.463 1.00 18.91 132 ILE C CA 1
ATOM 3308 C C . ILE C 1 132 ? 28.779 -40.810 20.641 1.00 21.44 132 ILE C C 1
ATOM 3309 O O . ILE C 1 132 ? 28.839 -41.839 21.325 1.00 22.20 132 ILE C O 1
ATOM 3314 N N . ASN C 1 133 ? 29.539 -39.745 20.879 1.00 17.65 133 ASN C N 1
ATOM 3315 C CA . ASN C 1 133 ? 30.561 -39.737 21.918 1.00 22.68 133 ASN C CA 1
ATOM 3316 C C . ASN C 1 133 ? 29.949 -39.282 23.237 1.00 24.46 133 ASN C C 1
ATOM 3317 O O . ASN C 1 133 ? 29.507 -38.135 23.360 1.00 21.12 133 ASN C O 1
ATOM 3322 N N . ILE C 1 134 ? 29.925 -40.180 24.217 1.00 18.09 134 ILE C N 1
ATOM 3323 C CA . ILE C 1 134 ? 29.486 -39.848 25.566 1.00 19.48 134 ILE C CA 1
ATOM 3324 C C . ILE C 1 134 ? 30.712 -39.426 26.364 1.00 25.86 134 ILE C C 1
ATOM 3325 O O . ILE C 1 134 ? 31.629 -40.226 26.582 1.00 29.56 134 ILE C O 1
ATOM 3330 N N . LEU C 1 135 ? 30.731 -38.172 26.798 1.00 24.14 135 LEU C N 1
ATOM 3331 C CA . LEU C 1 135 ? 31.901 -37.577 27.422 1.00 26.36 135 LEU C CA 1
ATOM 3332 C C . LEU C 1 135 ? 31.813 -37.643 28.940 1.00 30.90 135 LEU C C 1
ATOM 3333 O O . LEU C 1 135 ? 30.730 -37.737 29.525 1.00 30.25 135 LEU C O 1
ATOM 3338 N N . LYS C 1 136 ? 32.982 -37.589 29.574 1.00 24.21 136 LYS C N 1
ATOM 3339 C CA . LYS C 1 136 ? 33.043 -37.505 31.024 1.00 31.96 136 LYS C CA 1
ATOM 3340 C C . LYS C 1 136 ? 32.527 -36.147 31.498 1.00 30.38 136 LYS C C 1
ATOM 3341 O O . LYS C 1 136 ? 32.546 -35.151 30.771 1.00 28.42 136 LYS C O 1
ATOM 3347 N N . ARG C 1 137 ? 32.061 -36.125 32.747 1.00 38.00 137 ARG C N 1
ATOM 3348 C CA . ARG C 1 137 ? 31.304 -34.981 33.243 1.00 42.87 137 ARG C CA 1
ATOM 3349 C C . ARG C 1 137 ? 32.173 -33.735 33.383 1.00 49.53 137 ARG C C 1
ATOM 3350 O O . ARG C 1 137 ? 31.724 -32.622 33.086 1.00 49.98 137 ARG C O 1
ATOM 3358 N N . ASN C 1 138 ? 33.417 -33.898 33.824 1.00 54.95 138 ASN C N 1
ATOM 3359 C CA . ASN C 1 138 ? 34.238 -32.783 34.272 1.00 60.22 138 ASN C CA 1
ATOM 3360 C C . ASN C 1 138 ? 35.214 -32.288 33.209 1.00 62.51 138 ASN C C 1
ATOM 3361 O O . ASN C 1 138 ? 36.181 -31.596 33.543 1.00 66.19 138 ASN C O 1
ATOM 3366 N N . GLN C 1 139 ? 34.985 -32.613 31.942 1.00 51.15 139 GLN C N 1
ATOM 3367 C CA . GLN C 1 139 ? 35.898 -32.224 30.878 1.00 48.03 139 GLN C CA 1
ATOM 3368 C C . GLN C 1 139 ? 35.251 -31.175 29.981 1.00 51.24 139 GLN C C 1
ATOM 3369 O O . GLN C 1 139 ? 34.061 -30.869 30.092 1.00 48.42 139 GLN C O 1
ATOM 3375 N N . ILE C 1 140 ? 36.062 -30.625 29.079 1.00 54.78 140 ILE C N 1
ATOM 3376 C CA . ILE C 1 140 ? 35.641 -29.568 28.166 1.00 52.40 140 ILE C CA 1
ATOM 3377 C C . ILE C 1 140 ? 35.499 -30.155 26.767 1.00 52.47 140 ILE C C 1
ATOM 3378 O O . ILE C 1 140 ? 36.202 -31.101 26.391 1.00 58.10 140 ILE C O 1
ATOM 3383 N N . PHE C 1 141 ? 34.564 -29.596 25.999 1.00 54.67 141 PHE C N 1
ATOM 3384 C CA . PHE C 1 141 ? 34.297 -30.074 24.653 1.00 54.68 141 PHE C CA 1
ATOM 3385 C C . PHE C 1 141 ? 35.512 -29.849 23.752 1.00 56.80 141 PHE C C 1
ATOM 3386 O O . PHE C 1 141 ? 36.257 -28.882 23.933 1.00 51.73 141 PHE C O 1
ATOM 3394 N N . PRO C 1 142 ? 35.738 -30.742 22.767 1.00 62.42 142 PRO C N 1
ATOM 3395 C CA . PRO C 1 142 ? 36.890 -30.715 21.855 1.00 61.91 142 PRO C CA 1
ATOM 3396 C C . PRO C 1 142 ? 37.176 -29.342 21.248 1.00 57.97 142 PRO C C 1
ATOM 3397 O O . PRO C 1 142 ? 36.639 -29.027 20.187 1.00 66.02 142 PRO C O 1
#

Nearest PDB structures (foldseek):
  6ky9-assembly1_C  TM=1.002E+00  e=6.153E-28  African swine fever virus
  6lj3-assembly1_A  TM=9.904E-01  e=6.575E-27  African swine fever virus
  2y8c-assembly1_B  TM=8.512E-01  e=1.722E-09  Plasmodium falciparum 3D7
  1dup-assembly1_A  TM=6.816E-01  e=6.608E-07  Escherichia coli
  1rnj-assembly1_A  TM=6.668E-01  e=1.085E-06  Escherichia coli

Sequence (432 aa):
ATNFFIQPITEEAEAYYPPSVITNKRKDLGVDVYCCSDLVLQPGLNIVRLHIKVACEHMGKKCGFKIMARSSSMCTHERLLILANGIGLIDPGYVGELMLKIINLGDTPVQIWAKECLVQLVAQGDHVPDHINILKRNQIFPLFATNFFIQPITEEAEAYYPPSVITNKRKDLGVDVYCCSDLVLQPGLNIVRLHIKVACEHMGKKCGFKIMARSSSMCTHERLLILANGIIGLIDPGYVGELMLKIINLGDTPVQIWAKECLVQLVAQGDHVPDHINILKRNQIFPLFAPTPRATNFFIQPITEEAEAYYPPSVITNKRKDLGVDVYCCSDLVLQPGLNIVRLHIKVACEHMGKKCGFKIMARSSSMCTHERLLILANGIGLIDPGYVGELMMLKIINLGDTPVQIWAKECLVQLVAQGDHVPDHINILKRNQIFP

Foldseek 3Di:
DKEKEKEAADPLQCVVQPFDKAFPPVQDQWAFAWLSAKDKAAAFKDKGFRRIWMWMDDPQHTFWKKKAFDPVLDDPQWHKDFPVRMHTGGSPDGDTDMTIMHGNDNDIDIDGGGDGGITMGTVVSGGHGIYGRDYHPDDDDHD/DKEKEKEAADPLSCVVQPFDKDFPPVLDQWAFAFLSAKDKAAAFKDKGFSRMFMWMDDPLATAKKKKAFDPVLDDPVWHKAFPVRMHTGGSVNRDTDMTIIHGNDHGIDIDHRGDGGITMGTVVSRRHGMYGRDYNPDDDDPSDPDDD/DKEKEKAAADPLQCVVQPFDKDFDPVLDQWAFAFLSAKDKAAAFKDKGFSRIWMWMDDPNHTAWKKKAFDPVLDDPVWHKDFPVRMHTGGSPDGDTDMTIIHTNDHGIDIDHRGDGGITMGTVVSRGHGMYGRDYHPDDDD

Secondary structure (DSSP, 8-state):
-EEEEEEE-SHHHHHH--SEEEE-TT--SEEEE---S-EEE-SEEEEEE--EEEEEEETTEEE-EEEEE-TTSSBTTB-EEETTSSEEE-TT--S--EEEEEE-SSS-EEE-TT---EEEEEGGGPPPSEEEEPPTTPPPPP-/-EEEEEEE-SHHHHHHS-SEEEE-TT--S-EEE---S-EEE-SEEEEEE--EEEEEEETTEEE-EEEEE-GGG--SS--EEETTSSEEE-TT--S--EEEEEE-SSS-EEE-TT---EEEEEGGGPPPSEEEE--TTSPPP--SPPP-/-EEEEEEE-SHHHHHHS-SEEEE-TT--SEEEE---S-EEE-SEEEEEEEEEEEEEEETTEEE-EEEEE-GGGSBTTB-EEETTSSEEE-TT--SEEEEEEEE-SSS-EEE-TT---EEEEEGGGPPPSEEEEPPTTS---

InterPro domains:
  IPR029054 dUTPase-like [PF00692] (26-157)
  IPR033704 dUTPase, trimeric [cd07557] (31-122)
  IPR036157 dUTPase-like superfamily [G3DSA:2.70.40.10] (13-161)
  IPR036157 dUTPase-like superfamily [SSF51283] (27-158)

Solvent-accessible surface area: 19156 Å² total; per-residue (Å²): 70,4,18,0,22,1,10,2,39,37,125,95,0,65,82,68,8,75,83,50,98,82,62,24,178,190,111,24,0,14,12,66,1,73,2,2,23,85,40,71,2,94,58,15,13,17,75,6,131,1,35,0,75,12,3,0,14,56,134,49,156,70,11,0,4,3,3,0,3,72,64,48,1,3,38,127,143,33,39,1,8,10,3,17,10,2,6,22,20,36,16,53,92,107,26,23,3,84,5,46,0,2,4,42,27,133,80,71,14,73,0,123,15,121,32,19,2,1,23,0,0,0,27,8,1,69,25,1,62,73,14,23,12,17,129,82,138,65,155,49,50,172,85,69,4,19,0,29,1,22,4,72,51,138,76,0,47,79,64,9,73,72,53,95,87,61,25,165,195,131,30,1,13,12,67,1,78,4,1,36,80,30,77,1,91,61,16,10,17,75,14,127,1,33,0,53,10,1,0,23,56,140,54,116,29,13,0,6,2,3,0,3,70,62,48,1,3,40,112,151,38,35,0,7,10,2,20,10,2,6,20,22,35,20,54,97,69,34,36,2,75,5,36,0,2,3,44,28,128,84,74,18,78,0,140,4,135,36,19,2,1,23,0,0,0,29,7,1,70,41,3,61,75,12,23,8,15,93,113,128,70,160,29,39,86,39,44,124,117,104,286,63,4,22,0,34,1,11,1,57,48,137,78,0,65,78,74,9,75,75,53,95,83,74,17,173,184,87,19,0,12,10,66,1,76,2,0,28,79,32,76,2,93,59,17,17,17,83,8,135,1,36,0,76,8,10,1,28,61,131,60,153,97,13,0,4,2,4,1,3,70,63,49,2,2,37,117,150,36,37,1,8,9,2,16,9,3,5,25,22,37,17,53,96,112,24,25,2,75,5,44,0,0,3,44,27,128,84,76,16,79,0,138,3,135,36,20,1,1,21,0,0,0,29,8,0,72,33,0,50,77,15,25,8,21,113,78,142,61,157,60,135